Protein AF-A0A7R9AF96-F1 (afdb_monomer_lite)

Sequence (429 aa):
MGIATEKATEQTKDNELERLRQEFYHMLAKEKERAEQRERQEETIKNLEKQLQEEKRKGQETTSVEHENALLKGELQRAKENQQLERLREEISQMLIKDKEKEQQRAKQDERMKKLEKELQKEMKMDEMMTSVERNFCDYACIYSFLQRHDRHCRSEQYRVHRLAYISKEGPREVDFTDIEQRSSGAQKGFVSGVLSTFETKQSEGETKNALGTEQIKQETLYGKEDEVAQYEGKKKLKLRYTSKAIMENWERNQGKRPPIPKKRKGQLHPDMISGSDSCEYHGETSNFLTLRAVHTSDDLDAKVNLLTLALQDQVLRWFPTQRIRISLRDKPWMSAKVKQLIRLRQHAFHSKHYPEHRRLTILVKQKISYAKRTFYQTKISLLRTYDPKKWHNRVESNCGIPRTASTFSHITEIAGQDTKEAAKLINS

pLDDT: mean 73.81, std 21.18, range [32.97, 98.38]

Organism: NCBI:txid69355

Structure (mmCIF, N/CA/C/O backbone):
data_AF-A0A7R9AF96-F1
#
_entry.id   AF-A0A7R9AF96-F1
#
loop_
_atom_site.group_PDB
_atom_site.id
_atom_site.type_symbol
_atom_site.label_atom_id
_atom_site.label_alt_id
_atom_site.label_comp_id
_atom_site.label_asym_id
_atom_site.label_entity_id
_atom_site.label_seq_id
_atom_site.pdbx_PDB_ins_code
_atom_site.Cartn_x
_atom_site.Cartn_y
_atom_site.Cartn_z
_atom_site.occupancy
_atom_site.B_iso_or_equiv
_atom_site.auth_seq_id
_atom_site.auth_comp_id
_atom_site.auth_asym_id
_atom_site.auth_atom_id
_atom_site.pdbx_PDB_model_num
ATOM 1 N N . MET A 1 1 ? 31.048 32.365 3.597 1.00 55.66 1 MET A N 1
ATOM 2 C CA . MET A 1 1 ? 29.771 32.908 4.114 1.00 55.66 1 MET A CA 1
ATOM 3 C C . MET A 1 1 ? 28.716 31.833 4.429 1.00 55.66 1 MET A C 1
ATOM 5 O O . MET A 1 1 ? 27.930 32.088 5.324 1.00 55.66 1 MET A O 1
ATOM 9 N N . GLY A 1 2 ? 28.720 30.632 3.822 1.00 59.12 2 GLY A N 1
ATOM 10 C CA . GLY A 1 2 ? 27.698 29.588 4.092 1.00 59.12 2 GLY A CA 1
ATOM 11 C C . GLY A 1 2 ? 27.726 28.901 5.474 1.00 59.12 2 GLY A C 1
ATOM 12 O O . GLY A 1 2 ? 26.685 28.539 6.002 1.00 59.12 2 GLY A O 1
ATOM 13 N N . ILE A 1 3 ? 28.884 28.800 6.135 1.00 68.81 3 ILE A N 1
ATOM 14 C CA . ILE A 1 3 ? 28.988 28.126 7.452 1.00 68.81 3 ILE A CA 1
ATOM 15 C C . ILE A 1 3 ? 28.307 28.936 8.576 1.00 68.81 3 ILE A C 1
ATOM 17 O O . ILE A 1 3 ? 27.861 28.385 9.580 1.00 68.81 3 ILE A O 1
ATOM 21 N N . ALA A 1 4 ? 28.211 30.261 8.422 1.00 68.75 4 ALA A N 1
ATOM 22 C CA . ALA A 1 4 ? 27.561 31.118 9.414 1.00 68.75 4 ALA A CA 1
ATOM 23 C C . ALA A 1 4 ? 26.027 31.000 9.366 1.00 68.75 4 ALA A C 1
ATOM 25 O O . ALA A 1 4 ? 25.372 31.144 10.395 1.00 68.75 4 ALA A O 1
ATOM 26 N N . THR A 1 5 ? 25.457 30.707 8.193 1.00 74.31 5 THR A N 1
ATOM 27 C CA . THR A 1 5 ? 24.006 30.567 8.023 1.00 74.31 5 THR A CA 1
ATOM 28 C C . THR A 1 5 ? 23.487 29.234 8.560 1.00 74.31 5 THR A C 1
ATOM 30 O O . THR A 1 5 ? 22.433 29.218 9.185 1.00 74.31 5 THR A O 1
ATOM 33 N N . GLU A 1 6 ? 24.243 28.140 8.423 1.00 76.00 6 GLU A N 1
ATOM 34 C CA . GLU A 1 6 ? 23.853 26.824 8.963 1.00 76.00 6 GLU A CA 1
ATOM 35 C C . GLU A 1 6 ? 23.754 26.834 10.495 1.00 76.00 6 GLU A C 1
ATOM 37 O O . GLU A 1 6 ? 22.736 26.429 11.059 1.00 76.00 6 GLU A O 1
ATOM 42 N N . LYS A 1 7 ? 24.746 27.415 11.181 1.00 81.25 7 LYS A N 1
ATOM 43 C CA . LYS A 1 7 ? 24.730 27.519 12.651 1.00 81.25 7 LYS A CA 1
ATOM 44 C C . LYS A 1 7 ? 23.561 28.349 13.183 1.00 81.25 7 LYS A C 1
ATOM 46 O O . LYS A 1 7 ? 22.995 28.018 14.221 1.00 81.25 7 LYS A O 1
ATOM 51 N N . ALA A 1 8 ? 23.174 29.405 12.464 1.00 77.25 8 ALA A N 1
ATOM 52 C CA . ALA A 1 8 ? 22.009 30.205 12.829 1.00 77.25 8 ALA A CA 1
ATOM 53 C C . ALA A 1 8 ? 20.709 29.388 12.723 1.00 77.25 8 ALA A C 1
ATOM 55 O O . ALA A 1 8 ? 19.851 29.482 13.599 1.00 77.25 8 ALA A O 1
ATOM 56 N N . THR A 1 9 ? 20.578 28.542 11.694 1.00 85.50 9 THR A N 1
ATOM 57 C CA . THR A 1 9 ? 19.387 27.693 11.527 1.00 85.50 9 THR A CA 1
ATOM 58 C C . THR A 1 9 ? 19.285 26.590 12.579 1.00 85.50 9 THR A C 1
ATOM 60 O O . THR A 1 9 ? 18.193 26.328 13.083 1.00 85.50 9 THR A O 1
ATOM 63 N N . GLU A 1 10 ? 20.401 25.983 12.981 1.00 87.44 10 GLU A N 1
ATOM 64 C CA . GLU A 1 10 ? 20.408 24.935 14.008 1.00 87.44 10 GLU A CA 1
ATOM 65 C C . GLU A 1 10 ? 19.969 25.489 15.373 1.00 87.44 10 GLU A C 1
ATOM 67 O O . GLU A 1 10 ? 19.066 24.948 16.011 1.00 87.44 10 GLU A O 1
ATOM 72 N N . GLN A 1 11 ? 20.477 26.667 15.749 1.00 90.25 11 GLN A N 1
ATOM 73 C CA . GLN A 1 11 ? 20.099 27.315 17.004 1.00 90.25 11 GLN A CA 1
ATOM 74 C C . GLN A 1 11 ? 18.618 27.725 17.049 1.00 90.25 11 GLN A C 1
ATOM 76 O O . GLN A 1 11 ? 17.982 27.653 18.102 1.00 90.25 11 GLN A O 1
ATOM 81 N N . THR A 1 12 ? 18.030 28.118 15.913 1.00 91.38 12 THR A N 1
ATOM 82 C CA . THR A 1 12 ? 16.583 28.386 15.858 1.00 91.38 12 THR A CA 1
ATOM 83 C C . THR A 1 12 ? 15.739 27.130 16.078 1.00 91.38 12 THR A C 1
ATOM 85 O O . THR A 1 12 ? 14.723 27.206 16.769 1.00 91.38 12 THR A O 1
ATOM 88 N N . LYS A 1 13 ? 16.179 25.970 15.570 1.00 90.38 13 LYS A N 1
ATOM 89 C CA . LYS A 1 13 ? 15.472 24.691 15.744 1.00 90.38 13 LYS A CA 1
ATOM 90 C C . LYS A 1 13 ? 15.520 24.206 17.187 1.00 90.38 13 LYS A C 1
ATOM 92 O O . LYS A 1 13 ? 14.508 23.733 17.699 1.00 90.38 13 LYS A O 1
ATOM 97 N N . ASP A 1 14 ? 16.661 24.363 17.850 1.00 92.31 14 ASP A N 1
ATOM 98 C CA . ASP A 1 14 ? 16.808 23.990 19.258 1.00 92.31 14 ASP A CA 1
ATOM 99 C C . ASP A 1 14 ? 15.921 24.849 20.168 1.00 92.31 14 ASP A C 1
ATOM 101 O O . ASP A 1 14 ? 15.234 24.320 21.046 1.00 92.31 14 ASP A O 1
ATOM 105 N N . ASN A 1 15 ? 15.844 26.158 19.906 1.00 94.56 15 ASN A N 1
ATOM 106 C CA . ASN A 1 15 ? 14.948 27.059 20.634 1.00 94.56 15 ASN A CA 1
ATOM 107 C C . ASN A 1 15 ? 13.467 26.699 20.425 1.00 94.56 15 ASN A C 1
ATOM 109 O O . ASN A 1 15 ? 12.678 26.723 21.372 1.00 94.56 15 ASN A O 1
ATOM 113 N N . GLU A 1 16 ? 13.075 26.348 19.198 1.00 94.00 16 GLU A N 1
ATOM 114 C CA . GLU A 1 16 ? 11.705 25.925 18.895 1.00 94.00 16 GLU A CA 1
ATOM 115 C C . GLU A 1 16 ? 11.357 24.592 19.572 1.00 94.00 16 GLU A C 1
ATOM 117 O O . GLU A 1 16 ? 10.276 24.445 20.151 1.00 94.00 16 GLU A O 1
ATOM 122 N N . LEU A 1 17 ? 12.290 23.637 19.570 1.00 92.19 17 LEU A N 1
ATOM 123 C CA . LEU A 1 17 ? 12.122 22.357 20.247 1.00 92.19 17 LEU A CA 1
ATOM 124 C C . LEU A 1 17 ? 11.941 22.536 21.759 1.00 92.19 17 LEU A C 1
ATOM 126 O O . LEU A 1 17 ? 11.091 21.870 22.354 1.00 92.19 17 LEU A O 1
ATOM 130 N N . GLU A 1 18 ? 12.710 23.429 22.380 1.00 96.31 18 GLU A N 1
ATOM 131 C CA . GLU A 1 18 ? 12.588 23.710 23.810 1.00 96.31 18 GLU A CA 1
ATOM 132 C C . GLU A 1 18 ? 11.259 24.403 24.141 1.00 96.31 18 GLU A C 1
ATOM 134 O O . GLU A 1 18 ? 10.588 24.017 25.102 1.00 96.31 18 GLU A O 1
ATOM 139 N N . ARG A 1 19 ? 10.791 25.329 23.292 1.00 96.31 19 ARG A N 1
ATOM 140 C CA . ARG A 1 19 ? 9.455 25.931 23.436 1.00 96.31 19 ARG A CA 1
ATOM 141 C C . ARG A 1 19 ? 8.351 24.870 23.416 1.00 96.31 19 ARG A C 1
ATOM 143 O O . ARG A 1 19 ? 7.490 24.857 24.294 1.00 96.31 19 ARG A O 1
ATOM 150 N N . LEU A 1 20 ? 8.405 23.934 22.465 1.00 92.25 20 LEU A N 1
ATOM 151 C CA . LEU A 1 20 ? 7.435 22.836 22.364 1.00 92.25 20 LEU A CA 1
ATOM 152 C C . LEU A 1 20 ? 7.470 21.905 23.585 1.00 92.25 20 LEU A C 1
ATOM 154 O O . LEU A 1 20 ? 6.427 21.406 24.012 1.00 92.25 20 LEU A O 1
ATOM 158 N N . ARG A 1 21 ? 8.649 21.675 24.176 1.00 91.81 21 ARG A N 1
ATOM 159 C CA . ARG A 1 21 ? 8.776 20.903 25.424 1.00 91.81 21 ARG A CA 1
ATOM 160 C C . ARG A 1 21 ? 8.098 21.614 26.590 1.00 91.81 21 ARG A C 1
ATOM 162 O O . ARG A 1 21 ? 7.358 20.971 27.332 1.00 91.81 21 ARG A O 1
ATOM 169 N N . GLN A 1 22 ? 8.307 22.920 26.734 1.00 96.25 22 GLN A N 1
ATOM 170 C CA . GLN A 1 22 ? 7.665 23.718 27.782 1.00 96.25 22 GLN A CA 1
ATOM 171 C C . GLN A 1 22 ? 6.137 23.730 27.632 1.00 96.25 22 GLN A C 1
ATOM 173 O O . GLN A 1 22 ? 5.421 23.492 28.607 1.00 96.25 22 GLN A O 1
ATOM 178 N N . GLU A 1 23 ? 5.630 23.910 26.409 1.00 92.94 23 GLU A N 1
ATOM 179 C CA . GLU A 1 23 ? 4.195 23.821 26.106 1.00 92.94 23 GLU A CA 1
ATOM 180 C C . GLU A 1 23 ? 3.619 22.441 26.472 1.00 92.94 23 GLU A C 1
ATOM 182 O O . GLU A 1 23 ? 2.542 22.349 27.071 1.00 92.94 23 GLU A O 1
ATOM 187 N N . PHE A 1 24 ? 4.352 21.363 26.177 1.00 90.38 24 PHE A N 1
ATOM 188 C CA . PHE A 1 24 ? 3.956 20.000 26.529 1.00 90.38 24 PHE A CA 1
ATOM 189 C C . PHE A 1 24 ? 3.895 19.776 28.048 1.00 90.38 24 PHE A C 1
ATOM 191 O O . PHE A 1 24 ? 2.914 19.222 28.545 1.00 90.38 24 PHE A O 1
ATOM 198 N N . TYR A 1 25 ? 4.889 20.243 28.809 1.00 92.50 25 TYR A N 1
ATOM 199 C CA . TYR A 1 25 ? 4.867 20.130 30.273 1.00 92.50 25 TYR A CA 1
ATOM 200 C C . TYR A 1 25 ? 3.721 20.922 30.903 1.00 92.50 25 TYR A C 1
ATOM 202 O O . TYR A 1 25 ? 3.051 20.423 31.807 1.00 92.50 25 TYR A O 1
ATOM 210 N N . HIS A 1 26 ? 3.447 22.124 30.399 1.00 92.62 26 HIS A N 1
ATOM 211 C CA . HIS A 1 26 ? 2.320 22.927 30.862 1.00 92.62 26 HIS A CA 1
ATOM 212 C C . HIS A 1 26 ? 0.966 22.259 30.554 1.00 92.62 26 HIS A C 1
ATOM 214 O O . HIS A 1 26 ? 0.058 22.281 31.387 1.00 92.62 26 HIS A O 1
ATOM 220 N N . MET A 1 27 ? 0.830 21.602 29.396 1.00 90.81 27 MET A N 1
ATOM 221 C CA . MET A 1 27 ? -0.351 20.790 29.073 1.00 90.81 27 MET A CA 1
ATOM 222 C C . MET A 1 27 ? -0.528 19.624 30.059 1.00 90.81 27 MET A C 1
ATOM 224 O O . MET A 1 27 ? -1.627 19.426 30.573 1.00 90.81 27 MET A O 1
ATOM 228 N N . LEU A 1 28 ? 0.546 18.883 30.359 1.00 88.62 28 LEU A N 1
ATOM 229 C CA . LEU A 1 28 ? 0.505 17.773 31.318 1.00 88.62 28 LEU A CA 1
ATOM 230 C C . LEU A 1 28 ? 0.141 18.235 32.734 1.00 88.62 28 LEU A C 1
ATOM 232 O O . LEU A 1 28 ? -0.626 17.558 33.416 1.00 88.62 28 LEU A O 1
ATOM 236 N N . ALA A 1 29 ? 0.654 19.389 33.166 1.00 91.44 29 ALA A N 1
ATOM 237 C CA . ALA A 1 29 ? 0.311 19.969 34.461 1.00 91.44 29 ALA A CA 1
ATOM 238 C C . ALA A 1 29 ? -1.192 20.285 34.561 1.00 91.44 29 ALA A C 1
ATOM 240 O O . ALA A 1 29 ? -1.830 19.910 35.543 1.00 91.44 29 ALA A O 1
ATOM 241 N N . LYS A 1 30 ? -1.780 20.877 33.511 1.00 89.88 30 LYS A N 1
ATOM 242 C CA . LYS A 1 30 ? -3.227 21.142 33.445 1.00 89.88 30 LYS A CA 1
ATOM 243 C C . LYS A 1 30 ? -4.072 19.869 33.446 1.00 89.88 30 LYS A C 1
ATOM 245 O O . LYS A 1 30 ? -5.120 19.836 34.081 1.00 89.88 30 LYS A O 1
ATOM 250 N N . GLU A 1 31 ? -3.644 18.820 32.746 1.00 85.19 31 GLU A N 1
ATOM 251 C CA . GLU A 1 31 ? -4.353 17.532 32.766 1.00 85.19 31 GLU A CA 1
ATOM 252 C C . GLU A 1 31 ? -4.313 16.872 34.146 1.00 85.19 31 GLU A C 1
ATOM 254 O O . GLU A 1 31 ? -5.320 16.322 34.598 1.00 85.19 31 GLU A O 1
ATOM 259 N N . LYS A 1 32 ? -3.183 16.983 34.853 1.00 92.38 32 LYS A N 1
ATOM 260 C CA . LYS A 1 32 ? -3.073 16.518 36.236 1.00 92.38 32 LYS A CA 1
ATOM 261 C C . LYS A 1 32 ? -4.027 17.278 37.162 1.00 92.38 32 LYS A C 1
ATOM 263 O O . LYS A 1 32 ? -4.765 16.646 37.908 1.00 92.38 32 LYS A O 1
ATOM 268 N N . GLU A 1 33 ? -4.074 18.605 37.063 1.00 93.38 33 GLU A N 1
ATOM 269 C CA . GLU A 1 33 ? -4.991 19.443 37.851 1.00 93.38 33 GLU A CA 1
ATOM 270 C C . GLU A 1 33 ? -6.466 19.082 37.593 1.00 93.38 33 GLU A C 1
ATOM 272 O O . GLU A 1 33 ? -7.246 18.917 38.529 1.00 93.38 33 GLU A O 1
ATOM 277 N N . ARG A 1 34 ? -6.844 18.850 36.327 1.00 84.94 34 ARG A N 1
ATOM 278 C CA . ARG A 1 34 ? -8.189 18.367 35.963 1.00 84.94 34 ARG A CA 1
ATOM 279 C C . ARG A 1 34 ? -8.492 16.981 36.525 1.00 84.94 34 ARG A C 1
ATOM 281 O O . ARG A 1 34 ? -9.630 16.704 36.898 1.00 84.94 34 ARG A O 1
ATOM 288 N N . ALA A 1 35 ? -7.512 16.078 36.551 1.00 83.81 35 ALA A N 1
ATOM 289 C CA . ALA A 1 35 ? -7.675 14.754 37.150 1.00 83.81 35 ALA A CA 1
ATOM 290 C C . ALA A 1 35 ? -7.918 14.849 38.665 1.00 83.81 35 ALA A C 1
ATOM 292 O O . ALA A 1 35 ? -8.873 14.256 39.160 1.00 83.81 35 ALA A O 1
ATOM 293 N N . GLU A 1 36 ? -7.135 15.666 39.371 1.00 93.31 36 GLU A N 1
ATOM 294 C CA . GLU A 1 36 ? -7.320 15.920 40.806 1.00 93.31 36 GLU A CA 1
ATOM 295 C C . GLU A 1 36 ? -8.681 16.580 41.096 1.00 93.31 36 GLU A C 1
ATOM 297 O O . GLU A 1 36 ? -9.357 16.232 42.064 1.00 93.31 36 GLU A O 1
ATOM 302 N N . GLN A 1 37 ? -9.140 17.499 40.238 1.00 89.00 37 GLN A N 1
ATOM 303 C CA . GLN A 1 37 ? -10.463 18.112 40.370 1.00 89.00 37 GLN A CA 1
ATOM 304 C C . GLN A 1 37 ? -11.601 17.092 40.193 1.00 89.00 37 GLN A C 1
ATOM 306 O O . GLN A 1 37 ? -12.574 17.138 40.948 1.00 89.00 37 GLN A O 1
ATOM 311 N N . ARG A 1 38 ? -11.471 16.152 39.244 1.00 81.94 38 ARG A N 1
ATOM 312 C CA . ARG A 1 38 ? -12.429 15.048 39.052 1.00 81.94 38 ARG A CA 1
ATOM 313 C C . ARG A 1 38 ? -12.500 14.149 40.284 1.00 81.94 38 ARG A C 1
ATOM 315 O O . ARG A 1 38 ? -13.595 13.840 40.740 1.00 81.94 38 ARG A O 1
ATOM 322 N N . GLU A 1 39 ? -11.355 13.797 40.861 1.00 92.44 39 GLU A N 1
ATOM 323 C CA . GLU A 1 39 ? -11.294 12.973 42.073 1.00 92.44 39 GLU A CA 1
ATOM 324 C C . GLU A 1 39 ? -12.005 13.651 43.258 1.00 92.44 39 GLU A C 1
ATOM 326 O O . GLU A 1 39 ? -12.856 13.037 43.903 1.00 92.44 39 GLU A O 1
ATOM 331 N N . ARG A 1 40 ? -11.768 14.956 43.471 1.00 92.06 40 ARG A N 1
ATOM 332 C CA . ARG A 1 40 ? -12.471 15.747 44.503 1.00 92.06 40 ARG A CA 1
ATOM 333 C C . ARG A 1 40 ? -13.983 15.812 44.271 1.00 92.06 40 ARG A C 1
ATOM 335 O O . ARG A 1 40 ? -14.763 15.757 45.224 1.00 92.06 40 ARG A O 1
ATOM 342 N N . GLN A 1 41 ? -14.420 15.938 43.018 1.00 82.81 41 GLN A N 1
ATOM 343 C CA . GLN A 1 41 ? -15.845 15.923 42.675 1.00 82.81 41 GLN A CA 1
ATOM 344 C C . GLN A 1 41 ? -16.479 14.557 42.956 1.00 82.81 41 GLN A C 1
ATOM 346 O O . GLN A 1 41 ? -17.557 14.498 43.546 1.00 82.81 41 GLN A O 1
ATOM 351 N N . GLU A 1 42 ? -15.813 13.461 42.590 1.00 87.75 42 GLU A N 1
ATOM 352 C CA . GLU A 1 42 ? -16.295 12.105 42.872 1.00 87.75 42 GLU A CA 1
ATOM 353 C C . GLU A 1 42 ? -16.389 11.822 44.372 1.00 87.75 42 GLU A C 1
ATOM 355 O O . GLU A 1 42 ? -17.357 11.211 44.826 1.00 87.75 42 GLU A O 1
ATOM 360 N N . GLU A 1 43 ? -15.417 12.290 45.154 1.00 94.56 43 GLU A N 1
ATOM 361 C CA . GLU A 1 43 ? -15.450 12.193 46.612 1.00 94.56 43 GLU A CA 1
ATOM 362 C C . GLU A 1 43 ? -16.613 12.999 47.209 1.00 94.56 43 GLU A C 1
ATOM 364 O O . GLU A 1 43 ? -17.344 12.494 48.061 1.00 94.56 43 GLU A O 1
ATOM 369 N N . THR A 1 44 ? -16.859 14.210 46.697 1.00 89.62 44 THR A N 1
ATOM 370 C CA . THR A 1 44 ? -18.011 15.032 47.103 1.00 89.62 44 THR A CA 1
ATOM 371 C C . THR A 1 44 ? -19.334 14.315 46.819 1.00 89.62 44 THR A C 1
ATOM 373 O O . THR A 1 44 ? -20.201 14.255 47.690 1.00 89.62 44 THR A O 1
ATOM 376 N N . ILE A 1 45 ? -19.475 13.702 45.637 1.00 86.12 45 ILE A N 1
ATOM 377 C CA . ILE A 1 45 ? -20.663 12.913 45.270 1.00 86.12 45 ILE A CA 1
ATOM 378 C C . ILE A 1 45 ? -20.838 11.727 46.225 1.00 86.12 45 ILE A C 1
ATOM 380 O O . ILE A 1 45 ? -21.931 11.531 46.754 1.00 86.12 45 ILE A O 1
ATOM 384 N N . LYS A 1 46 ? -19.771 10.965 46.496 1.00 93.12 46 LYS A N 1
ATOM 385 C CA . LYS A 1 46 ? -19.812 9.828 47.435 1.00 93.12 46 LYS A CA 1
ATOM 386 C C . LYS A 1 46 ? -20.227 10.263 48.843 1.00 93.12 46 LYS A C 1
ATOM 388 O O . LYS A 1 46 ? -21.025 9.576 49.481 1.00 93.12 46 LYS A O 1
ATOM 393 N N . ASN A 1 47 ? -19.721 11.401 49.318 1.00 93.94 47 ASN A N 1
ATOM 394 C CA . ASN A 1 47 ? -20.065 11.946 50.631 1.00 93.94 47 ASN A CA 1
ATOM 395 C C . ASN A 1 47 ? -21.543 12.356 50.710 1.00 93.94 47 ASN A C 1
ATOM 397 O O . ASN A 1 47 ? -22.216 11.994 51.675 1.00 93.94 47 ASN A O 1
ATOM 401 N N . LEU A 1 48 ? -22.072 13.025 49.680 1.00 87.50 48 LEU A N 1
ATOM 402 C CA . LEU A 1 48 ? -23.495 13.374 49.590 1.00 87.50 48 LEU A CA 1
ATOM 403 C C . LEU A 1 48 ? -24.391 12.127 49.532 1.00 87.50 48 LEU A C 1
ATOM 405 O O . LEU A 1 48 ? -25.421 12.067 50.200 1.00 87.50 48 LEU A O 1
ATOM 409 N N . GLU A 1 49 ? -23.996 11.097 48.776 1.00 88.38 49 GLU A N 1
ATOM 410 C CA . GLU A 1 49 ? -24.736 9.830 48.716 1.00 88.38 49 GLU A CA 1
ATOM 411 C C . GLU A 1 49 ? -24.778 9.128 50.079 1.00 88.38 49 GLU A C 1
ATOM 413 O O . GLU A 1 49 ? -25.821 8.593 50.466 1.00 88.38 49 GLU A O 1
ATOM 418 N N . LYS A 1 50 ? -23.675 9.173 50.835 1.00 94.50 50 LYS A N 1
ATOM 419 C CA . LYS A 1 50 ? -23.608 8.642 52.199 1.00 94.50 50 LYS A CA 1
ATOM 420 C C . LYS A 1 50 ? -24.500 9.429 53.164 1.00 94.50 50 LYS A C 1
ATOM 422 O O . LYS A 1 50 ? -25.272 8.806 53.890 1.00 94.50 50 LYS A O 1
ATOM 427 N N . GLN A 1 51 ? -24.457 10.764 53.136 1.00 88.00 51 GLN A N 1
ATOM 428 C CA . GLN A 1 51 ? -25.337 11.619 53.948 1.00 88.00 51 GLN A CA 1
ATOM 429 C C . GLN A 1 51 ? -26.814 11.333 53.657 1.00 88.00 51 GLN A C 1
ATOM 431 O O . GLN A 1 51 ? -27.593 11.100 54.576 1.00 88.00 51 GLN A O 1
ATOM 436 N N . LEU A 1 52 ? -27.190 11.237 52.378 1.00 83.94 52 LEU A N 1
ATOM 437 C CA . LEU A 1 52 ? -28.555 10.903 51.972 1.00 83.94 52 LEU A CA 1
ATOM 438 C C . LEU A 1 52 ? -28.992 9.514 52.476 1.00 83.94 52 LEU A C 1
ATOM 440 O O . LEU A 1 52 ? -30.160 9.312 52.807 1.00 83.94 52 LEU A O 1
ATOM 444 N N . GLN A 1 53 ? -28.086 8.531 52.520 1.00 89.81 53 GLN A N 1
ATOM 445 C CA . GLN A 1 53 ? -28.377 7.214 53.097 1.00 89.81 53 GLN A CA 1
ATOM 446 C C . GLN A 1 53 ? -28.532 7.258 54.622 1.00 89.81 53 GLN A C 1
ATOM 448 O O . GLN A 1 53 ? -29.387 6.553 55.157 1.00 89.81 53 GLN A O 1
ATOM 453 N N . GLU A 1 54 ? -27.723 8.057 55.316 1.00 90.19 54 GLU A N 1
ATOM 454 C CA . GLU A 1 54 ? -27.831 8.259 56.763 1.00 90.19 54 GLU A CA 1
ATOM 455 C C . GLU A 1 54 ? -29.142 8.962 57.131 1.00 90.19 54 GLU A C 1
ATOM 457 O O . GLU A 1 54 ? -29.848 8.475 58.010 1.00 90.19 54 GLU A O 1
ATOM 462 N N . GLU A 1 55 ? -29.538 10.014 56.411 1.00 84.44 55 GLU A N 1
ATOM 463 C CA . GLU A 1 55 ? -30.820 10.700 56.632 1.00 84.44 55 GLU A CA 1
ATOM 464 C C . GLU A 1 55 ? -32.022 9.786 56.354 1.00 84.44 55 GLU A C 1
ATOM 466 O O . GLU A 1 55 ? -32.961 9.726 57.146 1.00 84.44 55 GLU A O 1
ATOM 471 N N . LYS A 1 56 ? -31.958 8.948 55.308 1.00 83.31 56 LYS A N 1
ATOM 472 C CA . LYS A 1 56 ? -32.971 7.900 55.073 1.00 83.31 56 LYS A CA 1
ATOM 473 C C . LYS A 1 56 ? -33.072 6.882 56.212 1.00 83.31 56 LYS A C 1
ATOM 475 O O . LYS A 1 56 ? -34.137 6.301 56.400 1.00 83.31 56 LYS A O 1
ATOM 480 N N . ARG A 1 57 ? -31.974 6.619 56.930 1.00 86.12 57 ARG A N 1
ATOM 481 C CA . ARG A 1 57 ? -31.950 5.707 58.085 1.00 86.12 57 ARG A CA 1
ATOM 482 C C . ARG A 1 57 ? -32.451 6.370 59.368 1.00 86.12 57 ARG A C 1
ATOM 484 O O . ARG A 1 57 ? -32.984 5.659 60.212 1.00 86.12 57 ARG A O 1
ATOM 491 N N . LYS A 1 58 ? -32.265 7.685 59.525 1.00 82.44 58 LYS A N 1
ATOM 492 C CA . LYS A 1 58 ? -32.565 8.422 60.765 1.00 82.44 58 LYS A CA 1
ATOM 493 C C . LYS A 1 58 ? -34.044 8.690 61.018 1.00 82.44 58 LYS A C 1
ATOM 495 O O . LYS A 1 58 ? -34.384 8.934 62.169 1.00 82.44 58 LYS A O 1
ATOM 500 N N . GLY A 1 59 ? -34.920 8.572 60.027 1.00 59.06 59 GLY A N 1
ATOM 501 C CA . GLY A 1 59 ? -36.333 8.388 60.338 1.00 59.06 59 GLY A CA 1
ATOM 502 C C . GLY A 1 59 ? -37.324 9.057 59.407 1.00 59.06 59 GLY A C 1
ATOM 503 O O . GLY A 1 59 ? -37.107 10.120 58.831 1.00 59.06 59 GLY A O 1
ATOM 504 N N . GLN A 1 60 ? -38.453 8.369 59.330 1.00 54.22 60 GLN A N 1
ATOM 505 C CA . GLN A 1 60 ? -39.762 8.900 59.006 1.00 54.22 60 GLN A CA 1
ATOM 506 C C . GLN A 1 60 ? -40.208 9.829 60.161 1.00 54.22 60 GLN A C 1
ATOM 508 O O . GLN A 1 60 ? -39.845 9.574 61.305 1.00 54.22 60 GLN A O 1
ATOM 513 N N . GLU A 1 61 ? -41.016 10.853 59.850 1.00 52.78 61 GLU A N 1
ATOM 514 C CA . GLU A 1 61 ? -41.915 11.601 60.769 1.00 52.78 61 GLU A CA 1
ATOM 515 C C . GLU A 1 61 ? -41.604 13.063 61.168 1.00 52.78 61 GLU A C 1
ATOM 517 O O . GLU A 1 61 ? -42.257 13.585 62.068 1.00 52.78 61 GLU A O 1
ATOM 522 N N . THR A 1 62 ? -40.757 13.824 60.456 1.00 58.62 62 THR A N 1
ATOM 523 C CA . THR A 1 62 ? -40.835 15.306 60.551 1.00 58.62 62 THR A CA 1
ATOM 524 C C . THR A 1 62 ? -40.774 15.996 59.183 1.00 58.62 62 THR A C 1
ATOM 526 O O . THR A 1 62 ? -39.888 15.738 58.374 1.00 58.62 62 THR A O 1
ATOM 529 N N . THR A 1 63 ? -41.714 16.911 58.917 1.00 69.56 63 THR A N 1
ATOM 530 C CA . THR A 1 63 ? -41.840 17.664 57.648 1.00 69.56 63 THR A CA 1
ATOM 531 C C . THR A 1 63 ? -40.621 18.541 57.330 1.00 69.56 63 THR A C 1
ATOM 533 O O . THR A 1 63 ? -40.370 18.857 56.170 1.00 69.56 63 THR A O 1
ATOM 536 N N . SER A 1 64 ? -39.812 18.891 58.338 1.00 72.62 64 SER A N 1
ATOM 537 C CA . SER A 1 64 ? -38.547 19.621 58.154 1.00 72.62 64 SER A CA 1
ATOM 538 C C . SER A 1 64 ? -37.496 18.794 57.399 1.00 72.62 64 SER A C 1
ATOM 540 O O . SER A 1 64 ? -36.764 19.333 56.571 1.00 72.62 64 SER A O 1
ATOM 542 N N . VAL A 1 65 ? -37.457 17.477 57.626 1.00 72.19 65 VAL A N 1
ATOM 543 C CA . VAL A 1 65 ? -36.485 16.556 57.008 1.00 72.19 65 VAL A CA 1
ATOM 544 C C . VAL A 1 65 ? -36.810 16.307 55.528 1.00 72.19 65 VAL A C 1
ATOM 546 O O . VAL A 1 65 ? -35.927 15.995 54.728 1.00 72.19 65 VAL A O 1
ATOM 549 N N . GLU A 1 66 ? -38.066 16.488 55.113 1.00 76.44 66 GLU A N 1
ATOM 550 C CA . GLU A 1 66 ? -38.470 16.352 53.708 1.00 76.44 66 GLU A CA 1
ATOM 551 C C . GLU A 1 66 ? -37.919 17.483 52.828 1.00 76.44 66 GLU A C 1
ATOM 553 O O . GLU A 1 66 ? -37.497 17.226 51.696 1.00 76.44 66 GLU A O 1
ATOM 558 N N . HIS A 1 67 ? -37.866 18.715 53.349 1.00 83.06 67 HIS A N 1
ATOM 559 C CA . HIS A 1 67 ? -37.344 19.866 52.609 1.00 83.06 67 HIS A CA 1
ATOM 560 C C . HIS A 1 67 ? -35.828 19.768 52.387 1.00 83.06 67 HIS A C 1
ATOM 562 O O . HIS A 1 67 ? -35.359 19.932 51.259 1.00 83.06 67 HIS A O 1
ATOM 568 N N . GLU A 1 68 ? -35.063 19.415 53.424 1.00 82.06 68 GLU A N 1
ATOM 569 C CA . GLU A 1 68 ? -33.611 19.207 53.309 1.00 82.06 68 GLU A CA 1
ATOM 570 C C . GLU A 1 68 ? -33.274 18.035 52.376 1.00 82.06 68 GLU A C 1
ATOM 572 O O . GLU A 1 68 ? -32.396 18.147 51.518 1.00 82.06 68 GLU A O 1
ATOM 577 N N . ASN A 1 69 ? -34.039 16.939 52.439 1.00 78.19 69 ASN A N 1
ATOM 578 C CA . ASN A 1 69 ? -33.891 15.826 51.499 1.00 78.19 69 ASN A CA 1
ATOM 579 C C . ASN A 1 69 ? -34.181 16.229 50.045 1.00 78.19 69 ASN A C 1
ATOM 581 O O . ASN A 1 69 ? -33.553 15.699 49.123 1.00 78.19 69 ASN A O 1
ATOM 585 N N . ALA A 1 70 ? -35.136 17.131 49.809 1.00 85.88 70 ALA A N 1
ATOM 586 C CA . ALA A 1 70 ? -35.411 17.649 48.472 1.00 85.88 70 ALA A CA 1
ATOM 587 C C . ALA A 1 70 ? -34.253 18.518 47.955 1.00 85.88 70 ALA A C 1
ATOM 589 O O . ALA A 1 70 ? -33.863 18.374 46.792 1.00 85.88 70 ALA A O 1
ATOM 590 N N . LEU A 1 71 ? -33.660 19.351 48.819 1.00 90.81 71 LEU A N 1
ATOM 591 C CA . LEU A 1 71 ? -32.496 20.171 48.483 1.00 90.81 71 LEU A CA 1
ATOM 592 C C . LEU A 1 71 ? -31.283 19.296 48.121 1.00 90.81 71 LEU A C 1
ATOM 594 O O . LEU A 1 71 ? -30.728 19.442 47.032 1.00 90.81 71 LEU A O 1
ATOM 598 N N . LEU A 1 72 ? -30.953 18.311 48.966 1.00 84.50 72 LEU A N 1
ATOM 599 C CA . LEU A 1 72 ? -29.846 17.371 48.739 1.00 84.50 72 LEU A CA 1
ATOM 600 C C . LEU A 1 72 ? -30.034 16.539 47.464 1.00 84.50 72 LEU A C 1
ATOM 602 O O . LEU A 1 72 ? -29.079 16.307 46.720 1.00 84.50 72 LEU A O 1
ATOM 606 N N . LYS A 1 73 ? -31.267 16.109 47.158 1.00 87.38 73 LYS A N 1
ATOM 607 C CA . LYS A 1 73 ? -31.573 15.442 45.879 1.00 87.38 73 LYS A CA 1
ATOM 608 C C . LYS A 1 73 ? -31.316 16.361 44.686 1.00 87.38 73 LYS A C 1
ATOM 610 O O . LYS A 1 73 ? -30.779 15.898 43.681 1.00 87.38 73 LYS A O 1
ATOM 615 N N . GLY A 1 74 ? -31.683 17.638 44.794 1.00 92.81 74 GLY A N 1
ATOM 616 C CA . GLY A 1 74 ? -31.417 18.641 43.764 1.00 92.81 74 GLY A CA 1
ATOM 617 C C . GLY A 1 74 ? -29.920 18.862 43.535 1.00 92.81 74 GLY A C 1
ATOM 618 O O . GLY A 1 74 ? -29.470 18.880 42.390 1.00 92.81 74 GLY A O 1
ATOM 619 N N . GLU A 1 75 ? -29.133 18.971 44.605 1.00 91.25 75 GLU A N 1
ATOM 620 C CA . GLU A 1 75 ? -27.674 19.119 44.525 1.00 91.25 75 GLU A CA 1
ATOM 621 C C . GLU A 1 75 ? -26.995 17.881 43.932 1.00 91.25 75 GLU A C 1
ATOM 623 O O . GLU A 1 75 ? -26.173 18.006 43.021 1.00 91.25 75 GLU A O 1
ATOM 628 N N . LEU A 1 76 ? -27.394 16.682 44.368 1.00 88.25 76 LEU A N 1
ATOM 629 C CA . LEU A 1 76 ? -26.893 15.423 43.817 1.00 88.25 76 LEU A CA 1
ATOM 630 C C . LEU A 1 76 ? -27.210 15.293 42.321 1.00 88.25 76 LEU A C 1
ATOM 632 O O . LEU A 1 76 ? -26.362 14.842 41.549 1.00 88.25 76 LEU A O 1
ATOM 636 N N . GLN A 1 77 ? -28.410 15.698 41.899 1.00 92.62 77 GLN A N 1
ATOM 637 C CA . GLN A 1 77 ? -28.804 15.675 40.492 1.00 92.62 77 GLN A CA 1
ATOM 638 C C . GLN A 1 77 ? -27.947 16.633 39.652 1.00 92.62 77 GLN A C 1
ATOM 640 O O . GLN A 1 77 ? -27.392 16.214 38.636 1.00 92.62 77 GLN A O 1
ATOM 645 N N . ARG A 1 78 ? -27.744 17.877 40.110 1.00 92.50 78 ARG A N 1
ATOM 646 C CA . ARG A 1 78 ? -26.854 18.843 39.435 1.00 92.50 78 ARG A CA 1
ATOM 647 C C . ARG A 1 78 ? -25.413 18.334 39.351 1.00 92.50 78 ARG A C 1
ATOM 649 O O . ARG A 1 78 ? -24.755 18.512 38.329 1.00 92.50 78 ARG A O 1
ATOM 656 N N . ALA A 1 79 ? -24.913 17.679 40.401 1.00 86.00 79 ALA A N 1
ATOM 657 C CA . ALA A 1 79 ? -23.577 17.086 40.397 1.00 86.00 79 ALA A CA 1
ATOM 658 C C . ALA A 1 79 ? -23.449 15.961 39.352 1.00 86.00 79 ALA A C 1
ATOM 660 O O . ALA A 1 79 ? -22.457 15.910 38.624 1.00 86.00 79 ALA A O 1
ATOM 661 N N . LYS A 1 80 ? -24.472 15.104 39.222 1.00 88.50 80 LYS A N 1
ATOM 662 C CA . LYS A 1 80 ? -24.523 14.040 38.202 1.00 88.50 80 LYS A CA 1
ATOM 663 C C . LYS A 1 80 ? -24.589 14.602 36.781 1.00 88.50 80 LYS A C 1
ATOM 665 O O . LYS A 1 80 ? -23.867 14.121 35.909 1.00 88.50 80 LYS A O 1
ATOM 670 N N . GLU A 1 81 ? -25.384 15.645 36.556 1.00 94.62 81 GLU A N 1
ATOM 671 C CA . GLU A 1 81 ? -25.468 16.341 35.264 1.00 94.62 81 GLU A CA 1
ATOM 672 C C . GLU A 1 81 ? -24.131 16.982 34.873 1.00 94.62 81 GLU A C 1
ATOM 674 O O . GLU A 1 81 ? -23.669 16.810 33.745 1.00 94.62 81 GLU A O 1
ATOM 679 N N . ASN A 1 82 ? -23.450 17.640 35.815 1.00 89.50 82 ASN A N 1
ATOM 680 C CA . ASN A 1 82 ? -22.121 18.206 35.578 1.00 89.50 82 ASN A CA 1
ATOM 681 C C . ASN A 1 82 ? -21.079 17.125 35.254 1.00 89.50 82 ASN A C 1
ATOM 683 O O . ASN A 1 82 ? -20.293 17.294 34.322 1.00 89.50 82 ASN A O 1
ATOM 687 N N . GLN A 1 83 ? -21.098 15.989 35.961 1.00 88.81 83 GLN A N 1
ATOM 688 C CA . GLN A 1 83 ? -20.217 14.860 35.648 1.00 88.81 83 GLN A CA 1
ATOM 689 C C . GLN A 1 83 ? -20.484 14.314 34.235 1.00 88.81 83 GLN A C 1
ATOM 691 O O . GLN A 1 83 ? -19.547 13.989 33.504 1.00 88.81 83 GLN A O 1
ATOM 696 N N . GLN A 1 84 ? -21.752 14.225 33.827 1.00 93.75 84 GLN A N 1
ATOM 697 C CA . GLN A 1 84 ? -22.124 13.794 32.480 1.00 93.75 84 GLN A CA 1
ATOM 698 C C . GLN A 1 84 ? -21.665 14.793 31.407 1.00 93.75 84 GLN A C 1
ATOM 700 O O . GLN A 1 84 ? -21.156 14.373 30.367 1.00 93.75 84 GLN A O 1
ATOM 705 N N . LEU A 1 85 ? -21.791 16.100 31.659 1.00 93.81 85 LEU A N 1
ATOM 706 C CA . LEU A 1 85 ? -21.294 17.142 30.757 1.00 93.81 85 LEU A CA 1
ATOM 707 C C . LEU A 1 85 ? -19.774 17.073 30.574 1.00 93.81 85 LEU A C 1
ATOM 709 O O . LEU A 1 85 ? -19.303 17.198 29.444 1.00 93.81 85 LEU A O 1
ATOM 713 N N . GLU A 1 86 ? -19.004 16.833 31.638 1.00 88.56 86 GLU A N 1
ATOM 714 C CA . GLU A 1 86 ? -17.547 16.675 31.525 1.00 88.56 86 GLU A CA 1
ATOM 715 C C . GLU A 1 86 ? -17.155 15.422 30.729 1.00 88.56 86 GLU A C 1
ATOM 717 O O . GLU A 1 86 ? -16.298 15.503 29.848 1.00 88.56 86 GLU A O 1
ATOM 722 N N . ARG A 1 87 ? -17.856 14.292 30.910 1.00 91.4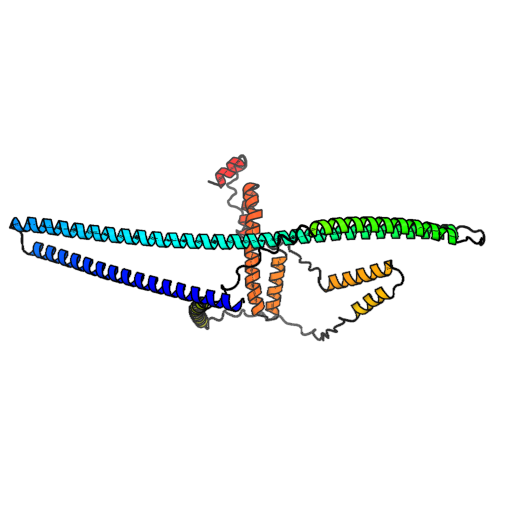4 87 ARG A N 1
ATOM 723 C CA . ARG A 1 87 ? -17.642 13.101 30.063 1.00 91.44 87 ARG A CA 1
ATOM 724 C C . ARG A 1 87 ? -17.882 13.397 28.581 1.00 91.44 87 ARG A C 1
ATOM 726 O O . ARG A 1 87 ? -17.065 13.026 27.743 1.00 91.44 87 ARG A O 1
ATOM 733 N N . LEU A 1 88 ? -18.960 14.113 28.254 1.00 95.62 88 LEU A N 1
ATOM 734 C CA . LEU A 1 88 ? -19.251 14.512 26.871 1.00 95.62 88 LEU A CA 1
ATOM 735 C C . LEU A 1 88 ? -18.185 15.465 26.306 1.00 95.62 88 LEU A C 1
ATOM 737 O O . LEU A 1 88 ? -17.797 15.336 25.144 1.00 95.62 88 LEU A O 1
ATOM 741 N N . ARG A 1 89 ? -17.674 16.403 27.113 1.00 93.19 89 ARG A N 1
ATOM 742 C CA . ARG A 1 89 ? -16.569 17.295 26.714 1.00 93.19 89 ARG A CA 1
ATOM 743 C C . ARG A 1 89 ? -15.297 16.510 26.398 1.00 93.19 89 ARG A C 1
ATOM 745 O O . ARG A 1 89 ? -14.641 16.796 25.394 1.00 93.19 89 ARG A O 1
ATOM 752 N N . GLU A 1 90 ? -14.966 15.507 27.208 1.00 90.81 90 GLU A N 1
ATOM 753 C CA . GLU A 1 90 ? -13.826 14.619 26.968 1.00 90.81 90 GLU A CA 1
ATOM 754 C C . GLU A 1 90 ? -13.999 13.788 25.692 1.00 90.81 90 GLU A C 1
ATOM 756 O O . GLU A 1 90 ? -13.069 13.705 24.887 1.00 90.81 90 GLU A O 1
ATOM 761 N N . GLU A 1 91 ? -15.186 13.228 25.457 1.00 95.44 91 GLU A N 1
ATOM 762 C CA . GLU A 1 91 ? -15.491 12.481 24.232 1.00 95.44 91 GLU A CA 1
ATOM 763 C C . GLU A 1 91 ? -15.343 13.355 22.978 1.00 95.44 91 GLU A C 1
ATOM 765 O O . GLU A 1 91 ? -14.683 12.951 22.016 1.00 95.44 91 GLU A O 1
ATOM 770 N N . ILE A 1 92 ? -15.880 14.581 23.001 1.00 95.31 92 ILE A N 1
ATOM 771 C CA . ILE A 1 92 ? -15.724 15.553 21.908 1.00 95.31 92 ILE A CA 1
ATOM 772 C C . ILE A 1 92 ? -14.243 15.879 21.682 1.00 95.31 92 ILE A C 1
ATOM 774 O O . ILE A 1 92 ? -13.774 15.859 20.542 1.00 95.31 92 ILE A O 1
ATOM 778 N N . SER A 1 93 ? -13.482 16.119 22.752 1.00 93.62 93 SER A N 1
ATOM 779 C CA . SER A 1 93 ? -12.040 16.383 22.671 1.00 93.62 93 SER A CA 1
ATOM 780 C C . SER A 1 93 ? -11.278 15.219 22.021 1.00 93.62 93 SER A C 1
ATOM 782 O O . SER A 1 93 ? -10.488 15.421 21.094 1.00 93.62 93 SER A O 1
ATOM 784 N N . GLN A 1 94 ? -11.570 13.976 22.420 1.00 92.75 94 GLN A N 1
ATOM 785 C CA . GLN A 1 94 ? -10.959 12.786 21.821 1.00 92.75 94 GLN A CA 1
ATOM 786 C C . GLN A 1 94 ? -11.325 12.611 20.341 1.00 92.75 94 GLN A C 1
ATOM 788 O O . GLN A 1 94 ? -10.478 12.188 19.547 1.00 92.75 94 GLN A O 1
ATOM 793 N N . MET A 1 95 ? -12.562 12.928 19.946 1.00 93.06 95 MET A N 1
ATOM 794 C CA . MET A 1 95 ? -12.970 12.904 18.538 1.00 93.06 95 MET A CA 1
ATOM 795 C C . MET A 1 95 ? -12.194 13.932 17.707 1.00 93.06 95 MET A C 1
ATOM 797 O O . MET A 1 95 ? -11.660 13.571 16.658 1.00 93.06 95 MET A O 1
ATOM 801 N N . LEU A 1 96 ? -12.040 15.165 18.201 1.00 94.25 96 LEU A N 1
ATOM 802 C CA . LEU A 1 96 ? -11.269 16.212 17.520 1.00 94.25 96 LEU A CA 1
ATOM 803 C C . LEU A 1 96 ? -9.791 15.831 17.349 1.00 94.25 96 LEU A C 1
ATOM 805 O O . LEU A 1 96 ? -9.215 16.057 16.283 1.00 94.25 96 LEU A O 1
ATOM 809 N N . ILE A 1 97 ? -9.180 15.200 18.359 1.00 91.62 97 ILE A N 1
ATOM 810 C CA . ILE A 1 97 ? -7.807 14.676 18.256 1.00 91.62 97 ILE A CA 1
ATOM 811 C C . ILE A 1 97 ? -7.720 13.625 17.142 1.00 91.62 97 ILE A C 1
ATOM 813 O O . ILE A 1 97 ? -6.847 13.719 16.277 1.00 91.62 97 ILE A O 1
ATOM 817 N N . LYS A 1 98 ? -8.647 12.659 17.112 1.00 92.50 98 LYS A N 1
ATOM 818 C CA . LYS A 1 98 ? -8.685 11.618 16.070 1.00 92.50 98 LYS A CA 1
ATOM 819 C C . LYS A 1 98 ? -8.884 12.203 14.673 1.00 92.50 98 LYS A C 1
ATOM 821 O O . LYS A 1 98 ? -8.290 11.705 13.719 1.00 92.50 98 LYS A O 1
ATOM 826 N N . ASP A 1 99 ? -9.702 13.238 14.527 1.00 93.00 99 ASP A N 1
ATOM 827 C CA . ASP A 1 99 ? -9.920 13.879 13.230 1.00 93.00 99 ASP A CA 1
ATOM 828 C C . ASP A 1 99 ? -8.688 14.660 12.761 1.00 93.00 99 ASP A C 1
ATOM 830 O O . ASP A 1 99 ? -8.294 14.518 11.601 1.00 93.00 99 ASP A O 1
ATOM 834 N N . LYS A 1 100 ? -7.982 15.344 13.669 1.00 94.12 100 LYS A N 1
ATOM 835 C CA . LYS A 1 100 ? -6.686 15.973 13.370 1.00 94.12 100 LYS A CA 1
ATOM 836 C C . LYS A 1 100 ? -5.623 14.945 12.967 1.00 94.12 100 LYS A C 1
ATOM 838 O O . LYS A 1 100 ? -4.848 15.181 12.041 1.00 94.12 100 LYS A O 1
ATOM 843 N N . GLU A 1 101 ? -5.590 13.775 13.606 1.00 93.31 101 GLU A N 1
ATOM 844 C CA . GLU A 1 101 ? -4.703 12.674 13.201 1.00 93.31 101 GLU A CA 1
ATOM 845 C C . GLU A 1 101 ? -5.042 12.139 11.803 1.00 93.31 101 GLU A C 1
ATOM 847 O O . GLU A 1 101 ? -4.136 11.899 10.999 1.00 93.31 101 GLU A O 1
ATOM 852 N N . LYS A 1 102 ? -6.333 11.969 11.481 1.00 93.06 102 LYS A N 1
ATOM 853 C CA . LYS A 1 102 ? -6.769 11.574 10.130 1.00 93.06 102 LYS A CA 1
ATOM 854 C C . LYS A 1 102 ? -6.378 12.623 9.093 1.00 93.06 102 LYS A C 1
ATOM 856 O O . LYS A 1 102 ? -5.919 12.255 8.015 1.00 93.06 102 LYS A O 1
ATOM 861 N N . GLU A 1 103 ? -6.529 13.906 9.403 1.00 95.56 103 GLU A N 1
ATOM 862 C CA . GLU A 1 103 ? -6.128 15.006 8.523 1.00 95.56 103 GLU A CA 1
ATOM 863 C C . GLU A 1 103 ? -4.615 14.996 8.265 1.00 95.56 103 GLU A C 1
ATOM 865 O O . GLU A 1 103 ? -4.183 15.017 7.113 1.00 95.56 103 GLU A O 1
ATOM 870 N N . GLN A 1 104 ? -3.795 14.815 9.306 1.00 93.56 104 GLN A N 1
ATOM 871 C CA . GLN A 1 104 ? -2.347 14.641 9.150 1.00 93.56 104 GLN A CA 1
ATOM 872 C C . GLN A 1 104 ? -1.983 13.401 8.320 1.00 93.56 104 GLN A C 1
ATOM 874 O O . GLN A 1 104 ? -1.002 13.413 7.572 1.00 93.56 104 GLN A O 1
ATOM 879 N N . GLN A 1 105 ? -2.743 12.308 8.439 1.00 91.69 105 GLN A N 1
ATOM 880 C CA . GLN A 1 105 ? -2.546 11.122 7.604 1.00 91.69 105 GLN A CA 1
ATOM 881 C C . GLN A 1 105 ? -2.896 11.388 6.137 1.00 91.69 105 GLN A C 1
ATOM 883 O O . GLN A 1 105 ? -2.146 10.941 5.269 1.00 91.69 105 GLN A O 1
ATOM 888 N N . ARG A 1 106 ? -3.977 12.130 5.859 1.00 94.69 106 ARG A N 1
ATOM 889 C CA . ARG A 1 106 ? -4.346 12.565 4.501 1.00 94.69 106 ARG A CA 1
ATOM 890 C C . ARG A 1 106 ? -3.262 13.458 3.902 1.00 94.69 106 ARG A C 1
ATOM 892 O O . ARG A 1 106 ? -2.755 13.133 2.838 1.00 94.69 106 ARG A O 1
ATOM 899 N N . ALA A 1 107 ? -2.781 14.456 4.644 1.00 94.00 107 ALA A N 1
ATOM 900 C CA . ALA A 1 107 ? -1.686 15.321 4.200 1.00 94.00 107 ALA A CA 1
ATOM 901 C C . ALA A 1 107 ? -0.411 14.526 3.846 1.00 94.00 107 ALA A C 1
ATOM 903 O O . ALA A 1 107 ? 0.197 14.740 2.798 1.00 94.00 107 ALA A O 1
ATOM 904 N N . LYS A 1 108 ? -0.038 13.533 4.669 1.00 93.88 108 LYS A N 1
ATOM 905 C CA . LYS A 1 108 ? 1.089 12.625 4.376 1.00 93.88 108 LYS A CA 1
ATOM 906 C C . LYS A 1 108 ? 0.848 11.741 3.150 1.00 93.88 108 LYS A C 1
ATOM 908 O O . LYS A 1 108 ? 1.805 11.346 2.483 1.00 93.88 108 LYS A O 1
ATOM 913 N N . GLN A 1 109 ? -0.397 11.352 2.880 1.00 92.00 109 GLN A N 1
ATOM 914 C CA . GLN A 1 109 ? -0.747 10.605 1.671 1.00 92.00 109 GLN A CA 1
ATOM 915 C C . GLN A 1 109 ? -0.649 11.498 0.433 1.00 92.00 109 GLN A C 1
ATOM 917 O O . GLN A 1 109 ? -0.028 11.082 -0.543 1.00 92.00 109 GLN A O 1
ATOM 922 N N . ASP A 1 110 ? -1.153 12.728 0.502 1.00 94.94 110 ASP A N 1
ATOM 923 C CA . ASP A 1 110 ? -1.085 13.704 -0.589 1.00 94.94 110 ASP A CA 1
ATOM 924 C C . ASP A 1 110 ? 0.364 14.055 -0.944 1.00 94.94 110 ASP A C 1
ATOM 926 O O . ASP A 1 110 ? 0.731 14.105 -2.117 1.00 94.94 110 ASP A O 1
ATOM 930 N N . GLU A 1 111 ? 1.234 14.215 0.055 1.00 97.44 111 GLU A N 1
ATOM 931 C CA . GLU A 1 111 ? 2.664 14.443 -0.166 1.00 97.44 111 GLU A CA 1
ATOM 932 C C . GLU A 1 111 ? 3.336 13.260 -0.888 1.00 97.44 111 GLU A C 1
ATOM 934 O O . GLU A 1 111 ? 4.116 13.445 -1.828 1.00 97.44 111 GLU A O 1
ATOM 939 N N . ARG A 1 112 ? 2.994 12.021 -0.506 1.00 94.50 112 ARG A N 1
ATOM 940 C CA . ARG A 1 112 ? 3.476 10.814 -1.197 1.00 94.50 112 ARG A CA 1
ATOM 941 C C . ARG A 1 112 ? 2.974 10.742 -2.634 1.00 94.50 112 ARG A C 1
ATOM 943 O O . ARG A 1 112 ? 3.750 10.362 -3.509 1.00 94.50 112 ARG A O 1
ATOM 950 N N . MET A 1 113 ? 1.717 11.107 -2.878 1.00 96.06 113 MET A N 1
ATOM 951 C CA . MET A 1 113 ? 1.149 11.153 -4.226 1.00 96.06 113 MET A CA 1
ATOM 952 C C . MET A 1 113 ? 1.863 12.194 -5.089 1.00 96.06 113 MET A C 1
ATOM 954 O O . MET A 1 113 ? 2.344 11.845 -6.163 1.00 96.06 113 MET A O 1
ATOM 958 N N . LYS A 1 114 ? 2.078 13.412 -4.576 1.00 97.00 114 LYS A N 1
ATOM 959 C CA . LYS A 1 114 ? 2.861 14.455 -5.265 1.00 97.00 114 LYS A CA 1
ATOM 960 C C . LYS A 1 114 ? 4.286 14.003 -5.590 1.00 97.00 114 LYS A C 1
ATOM 962 O O . LYS A 1 114 ? 4.833 14.352 -6.636 1.00 97.00 114 LYS A O 1
ATOM 967 N N . LYS A 1 115 ? 4.922 13.226 -4.707 1.00 97.19 115 LYS A N 1
ATOM 968 C CA . LYS A 1 115 ? 6.251 12.656 -4.973 1.00 97.19 115 LYS A CA 1
ATOM 969 C C . LYS A 1 115 ? 6.219 11.647 -6.125 1.00 97.19 115 LYS A C 1
ATOM 971 O O . LYS A 1 115 ? 7.076 11.722 -7.001 1.00 97.19 115 LYS A O 1
ATOM 976 N N . LEU A 1 116 ? 5.234 10.750 -6.137 1.00 96.25 116 LEU A N 1
ATOM 977 C CA . LEU A 1 116 ? 5.052 9.775 -7.216 1.00 96.25 116 LEU A CA 1
ATOM 978 C C . LEU A 1 116 ? 4.733 10.452 -8.553 1.00 96.25 116 LEU A C 1
ATOM 980 O O . LEU A 1 116 ? 5.275 10.046 -9.573 1.00 96.25 116 LEU A O 1
ATOM 984 N N . GLU A 1 117 ? 3.925 11.513 -8.558 1.00 96.44 117 GLU A N 1
ATOM 985 C CA . GLU A 1 117 ? 3.656 12.312 -9.762 1.00 96.44 117 GLU A CA 1
ATOM 986 C C . GLU A 1 117 ? 4.936 12.935 -10.328 1.00 96.44 117 GLU A C 1
ATOM 988 O O . GLU A 1 117 ? 5.184 12.859 -11.530 1.00 96.44 117 GLU A O 1
ATOM 993 N N . LYS A 1 118 ? 5.798 13.492 -9.467 1.00 97.19 118 LYS A N 1
ATOM 994 C CA . LYS A 1 118 ? 7.108 14.017 -9.886 1.00 97.19 118 LYS A CA 1
ATOM 995 C C . LYS A 1 118 ? 8.030 12.925 -10.432 1.00 97.19 118 LYS A C 1
ATOM 997 O O . LYS A 1 118 ? 8.800 13.194 -11.349 1.00 97.19 118 LYS A O 1
ATOM 1002 N N . GLU A 1 119 ? 8.004 11.720 -9.865 1.00 96.06 119 GLU A N 1
ATOM 1003 C CA . GLU A 1 119 ? 8.764 10.574 -10.384 1.00 96.06 119 GLU A CA 1
ATOM 1004 C C . GLU A 1 119 ? 8.228 10.129 -11.752 1.00 96.06 119 GLU A C 1
ATOM 1006 O O . GLU A 1 119 ? 9.014 9.979 -12.684 1.00 96.06 119 GLU A O 1
ATOM 1011 N N . LEU A 1 120 ? 6.906 10.049 -11.915 1.00 96.31 120 LEU A N 1
ATOM 1012 C CA . LEU A 1 120 ? 6.267 9.716 -13.188 1.00 96.31 120 LEU A CA 1
ATOM 1013 C C . LEU A 1 120 ? 6.578 10.751 -14.279 1.00 96.31 120 LEU A C 1
ATOM 1015 O O . LEU A 1 120 ? 6.905 10.383 -15.401 1.00 96.31 120 LEU A O 1
ATOM 1019 N N . GLN A 1 121 ? 6.554 12.047 -13.954 1.00 95.38 121 GLN A N 1
ATOM 1020 C CA . GLN A 1 121 ? 6.950 13.103 -14.893 1.00 95.38 121 GLN A CA 1
ATOM 1021 C C . GLN A 1 121 ? 8.410 12.970 -15.346 1.00 95.38 121 GLN A C 1
ATOM 1023 O O . GLN A 1 121 ? 8.730 13.286 -16.491 1.00 95.38 121 GLN A O 1
ATOM 1028 N N . LYS A 1 122 ? 9.312 12.506 -14.470 1.00 95.62 122 LYS A N 1
ATOM 1029 C CA . LYS A 1 122 ? 10.707 12.233 -14.849 1.00 95.62 122 LYS A CA 1
ATOM 1030 C C . LYS A 1 122 ? 10.812 11.035 -15.785 1.00 95.62 122 LYS A C 1
ATOM 1032 O O . LYS A 1 122 ? 11.585 11.104 -16.734 1.00 95.62 122 LYS A O 1
ATOM 1037 N N . GLU A 1 123 ? 10.049 9.972 -15.531 1.00 93.75 123 GLU A N 1
ATOM 1038 C CA . GLU A 1 123 ? 9.988 8.809 -16.424 1.00 93.75 123 GLU A CA 1
ATOM 1039 C C . GLU A 1 123 ? 9.444 9.205 -17.802 1.00 93.75 123 GLU A C 1
ATOM 1041 O O . GLU A 1 123 ? 10.083 8.910 -18.805 1.00 93.75 123 GLU A O 1
ATOM 1046 N N . MET A 1 124 ? 8.360 9.986 -17.863 1.00 93.69 124 MET A N 1
ATOM 1047 C CA . MET A 1 124 ? 7.810 10.481 -19.132 1.00 93.69 124 MET A CA 1
ATOM 1048 C C . MET A 1 124 ? 8.816 11.326 -19.922 1.00 93.69 124 MET A C 1
ATOM 1050 O O . MET A 1 124 ? 8.979 11.117 -21.120 1.00 93.69 124 MET A O 1
ATOM 1054 N N . LYS A 1 125 ? 9.546 12.236 -19.261 1.00 95.44 125 LYS A N 1
ATOM 1055 C CA . LYS A 1 125 ? 10.613 13.015 -19.917 1.00 95.44 125 LYS A CA 1
ATOM 1056 C C . LYS A 1 125 ? 11.754 12.133 -20.429 1.00 95.44 125 LYS A C 1
ATOM 1058 O O . LYS A 1 125 ? 12.345 12.430 -21.464 1.00 95.44 125 LYS A O 1
ATOM 1063 N N . MET A 1 126 ? 12.086 11.063 -19.707 1.00 93.19 126 MET A N 1
ATOM 1064 C CA . MET A 1 126 ? 13.098 10.101 -20.143 1.00 93.19 126 MET A CA 1
ATOM 1065 C C . MET A 1 126 ? 12.620 9.320 -21.369 1.00 93.19 126 MET A C 1
ATOM 1067 O O . MET A 1 126 ? 13.388 9.173 -22.315 1.00 93.19 126 MET A O 1
ATOM 1071 N N . ASP A 1 127 ? 11.361 8.885 -21.389 1.00 89.56 127 ASP A N 1
ATOM 1072 C CA . ASP A 1 127 ? 10.761 8.213 -22.543 1.00 89.56 127 ASP A CA 1
ATOM 1073 C C . ASP A 1 127 ? 10.709 9.145 -23.763 1.00 89.56 127 ASP A C 1
ATOM 1075 O O . ASP A 1 127 ? 11.114 8.747 -24.854 1.00 89.56 127 ASP A O 1
ATOM 1079 N N . GLU A 1 128 ? 10.312 10.410 -23.593 1.00 93.81 128 GLU A N 1
ATOM 1080 C CA . GLU A 1 128 ? 10.364 11.422 -24.659 1.00 93.81 128 GLU A CA 1
ATOM 1081 C C . GLU A 1 128 ? 11.782 11.566 -25.229 1.00 93.81 128 GLU A C 1
ATOM 1083 O O . GLU A 1 128 ? 11.970 11.511 -26.449 1.00 93.81 128 GLU A O 1
ATOM 1088 N N . MET A 1 129 ? 12.791 11.659 -24.359 1.00 90.31 129 MET A N 1
ATOM 1089 C CA . MET A 1 129 ? 14.196 11.709 -24.764 1.00 90.31 129 MET A CA 1
ATOM 1090 C C . MET A 1 129 ? 14.612 10.440 -25.524 1.00 90.31 129 MET A C 1
ATOM 1092 O O . MET A 1 129 ? 15.238 10.540 -26.578 1.00 90.31 129 MET A O 1
ATOM 1096 N N . MET A 1 130 ? 14.217 9.254 -25.053 1.00 90.19 130 MET A N 1
ATOM 1097 C CA . MET A 1 130 ? 14.505 7.985 -25.729 1.00 90.19 130 MET A CA 1
ATOM 1098 C C . MET A 1 130 ? 13.835 7.900 -27.104 1.00 90.19 130 MET A C 1
ATOM 1100 O O . MET A 1 130 ? 14.498 7.528 -28.069 1.00 90.19 130 MET A O 1
ATOM 1104 N N . THR A 1 131 ? 12.577 8.330 -27.249 1.00 89.81 131 THR A N 1
ATOM 1105 C CA . THR A 1 131 ? 11.912 8.363 -28.566 1.00 89.81 131 THR A CA 1
ATOM 1106 C C . THR A 1 131 ? 12.551 9.364 -29.532 1.00 89.81 131 THR A C 1
ATOM 1108 O O . THR A 1 131 ? 12.501 9.170 -30.748 1.00 89.81 131 THR A O 1
ATOM 1111 N N . SER A 1 132 ? 13.148 10.447 -29.023 1.00 88.62 132 SER A N 1
ATOM 1112 C CA . SER A 1 132 ? 13.930 11.374 -29.846 1.00 88.62 132 SER A CA 1
ATOM 1113 C C . SER A 1 132 ? 15.223 10.721 -30.329 1.00 88.62 132 SER A C 1
ATOM 1115 O O . SER A 1 132 ? 15.585 10.869 -31.495 1.00 88.62 132 SER A O 1
ATOM 1117 N N . VAL A 1 133 ? 15.905 9.976 -29.454 1.00 87.00 133 VAL A N 1
ATOM 1118 C CA . VAL A 1 133 ? 17.111 9.218 -29.813 1.00 87.00 133 VAL A CA 1
ATOM 1119 C C . VAL A 1 133 ? 16.777 8.150 -30.857 1.00 87.00 133 VAL A C 1
ATOM 1121 O O . VAL A 1 133 ? 17.468 8.059 -31.867 1.00 87.00 133 VAL A O 1
ATOM 1124 N N . GLU A 1 134 ? 15.693 7.394 -30.676 1.00 85.69 134 GLU A N 1
ATOM 1125 C CA . GLU A 1 134 ? 15.242 6.376 -31.635 1.00 85.69 134 GLU A CA 1
ATOM 1126 C C . GLU A 1 134 ? 14.895 6.964 -33.008 1.00 85.69 134 GLU A C 1
ATOM 1128 O O . GLU A 1 134 ? 15.258 6.378 -34.030 1.00 85.69 134 GLU A O 1
ATOM 1133 N N . ARG A 1 135 ? 14.242 8.135 -33.051 1.00 84.62 135 ARG A N 1
ATOM 1134 C CA . ARG A 1 135 ? 13.970 8.850 -34.309 1.00 84.62 135 ARG A CA 1
ATOM 1135 C C . ARG A 1 135 ? 15.258 9.225 -35.033 1.00 84.62 135 ARG A C 1
ATOM 1137 O O . ARG A 1 135 ? 15.406 8.880 -36.201 1.00 84.62 135 ARG A O 1
ATOM 1144 N N . ASN A 1 136 ? 16.219 9.811 -34.320 1.00 83.31 136 ASN A N 1
ATOM 1145 C CA . ASN A 1 136 ? 17.520 10.142 -34.899 1.00 83.31 136 ASN A CA 1
ATOM 1146 C C . ASN A 1 136 ? 18.231 8.882 -35.419 1.00 83.31 136 ASN A C 1
ATOM 1148 O O . ASN A 1 136 ? 18.766 8.883 -36.524 1.00 83.31 136 ASN A O 1
ATOM 1152 N N . PHE A 1 137 ? 18.192 7.775 -34.669 1.00 83.62 137 PHE A N 1
ATOM 1153 C CA . PHE A 1 137 ? 18.748 6.493 -35.115 1.00 83.62 137 PHE A CA 1
ATOM 1154 C C . PHE A 1 137 ? 18.082 5.965 -36.393 1.00 83.62 137 PHE A C 1
ATOM 1156 O O . PHE A 1 137 ? 18.777 5.435 -37.261 1.00 83.62 137 PHE A O 1
ATOM 1163 N N . CYS A 1 138 ? 16.763 6.114 -36.539 1.00 79.06 138 CYS A N 1
ATOM 1164 C CA . CYS A 1 138 ? 16.055 5.730 -37.761 1.00 79.06 138 CYS A CA 1
ATOM 1165 C C . CYS A 1 138 ? 16.479 6.585 -38.960 1.00 79.06 138 CYS A C 1
ATOM 1167 O O . CYS A 1 138 ? 16.689 6.036 -40.043 1.00 79.06 138 CYS A O 1
ATOM 1169 N N . ASP A 1 139 ? 16.665 7.892 -38.766 1.00 78.88 139 ASP A N 1
ATOM 1170 C CA . ASP A 1 139 ? 17.150 8.792 -39.816 1.00 78.88 139 ASP A CA 1
ATOM 1171 C C . ASP A 1 139 ? 18.569 8.404 -40.256 1.00 78.88 139 ASP A C 1
ATOM 1173 O O . ASP A 1 139 ? 18.829 8.253 -41.453 1.00 78.88 139 ASP A O 1
ATOM 1177 N N . TYR A 1 140 ? 19.465 8.114 -39.304 1.00 78.06 140 TYR A N 1
ATOM 1178 C CA . TYR A 1 140 ? 20.803 7.593 -39.607 1.00 78.06 140 TYR A CA 1
ATOM 1179 C C . TYR A 1 140 ? 20.754 6.257 -40.354 1.00 78.06 140 TYR A C 1
ATOM 1181 O O . TYR A 1 140 ? 21.469 6.080 -41.340 1.00 78.06 140 TYR A O 1
ATOM 1189 N N . ALA A 1 141 ? 19.893 5.324 -39.939 1.00 82.62 141 ALA A N 1
ATOM 1190 C CA . ALA A 1 141 ? 19.732 4.038 -40.616 1.00 82.62 141 ALA A CA 1
ATOM 1191 C C . ALA A 1 141 ? 19.184 4.194 -42.047 1.00 82.62 141 ALA A C 1
ATOM 1193 O O . ALA A 1 141 ? 19.599 3.460 -42.951 1.00 82.62 141 ALA A O 1
ATOM 1194 N N . CYS A 1 142 ? 18.288 5.158 -42.280 1.00 80.44 142 CYS A N 1
ATOM 1195 C CA . CYS A 1 142 ? 17.770 5.479 -43.609 1.00 80.44 142 CYS A CA 1
ATOM 1196 C C . CYS A 1 142 ? 18.855 6.077 -44.509 1.00 80.44 142 CYS A C 1
ATOM 1198 O O . CYS A 1 142 ? 19.013 5.616 -45.641 1.00 80.44 142 CYS A O 1
ATOM 1200 N N . ILE A 1 143 ? 19.635 7.038 -44.002 1.00 78.62 143 ILE A N 1
ATOM 1201 C CA . ILE A 1 143 ? 20.779 7.622 -44.720 1.00 78.62 143 ILE A CA 1
ATOM 1202 C C . ILE A 1 143 ? 21.789 6.526 -45.065 1.00 78.62 143 ILE A C 1
ATOM 1204 O O . ILE A 1 143 ? 22.200 6.400 -46.216 1.00 78.62 143 ILE A O 1
ATOM 1208 N N . TYR A 1 144 ? 22.129 5.675 -44.098 1.00 76.31 144 TYR A N 1
ATOM 1209 C CA . TYR A 1 144 ? 23.057 4.569 -44.302 1.00 76.31 144 TYR A CA 1
ATOM 1210 C C . TYR A 1 144 ? 22.551 3.580 -45.366 1.00 76.31 144 TYR A C 1
ATOM 1212 O O . TYR A 1 144 ? 23.284 3.204 -46.278 1.00 76.31 144 TYR A O 1
ATOM 1220 N N . SER A 1 145 ? 21.266 3.218 -45.317 1.00 80.31 145 SER A N 1
ATOM 1221 C CA . SER A 1 145 ? 20.638 2.344 -46.318 1.00 80.31 145 SER A CA 1
ATOM 1222 C C . SER A 1 145 ? 20.604 2.974 -47.714 1.00 80.31 145 SER A C 1
ATOM 1224 O O . SER A 1 145 ? 20.742 2.267 -48.715 1.00 80.31 145 SER A O 1
ATOM 1226 N N . PHE A 1 146 ? 20.407 4.292 -47.801 1.00 77.81 146 PHE A N 1
ATOM 1227 C CA . PHE A 1 146 ? 20.450 5.038 -49.057 1.00 77.81 146 PHE A CA 1
ATOM 1228 C C . PHE A 1 146 ? 21.861 5.039 -49.653 1.00 77.81 146 PHE A C 1
ATOM 1230 O O . PHE A 1 146 ? 22.022 4.668 -50.816 1.00 77.81 146 PHE A O 1
ATOM 1237 N N . LEU A 1 147 ? 22.878 5.355 -48.845 1.00 71.69 147 LEU A N 1
ATOM 1238 C CA . LEU A 1 147 ? 24.285 5.301 -49.252 1.00 71.69 147 LEU A CA 1
ATOM 1239 C C . LEU A 1 147 ? 24.668 3.897 -49.733 1.00 71.69 147 LEU A C 1
ATOM 1241 O O . LEU A 1 147 ? 25.264 3.752 -50.795 1.00 71.69 147 LEU A O 1
ATOM 1245 N N . GLN A 1 148 ? 24.220 2.855 -49.029 1.00 76.00 148 GLN A N 1
ATOM 1246 C CA . GLN A 1 148 ? 24.490 1.472 -49.415 1.00 76.00 148 GLN A CA 1
ATOM 1247 C C . GLN A 1 148 ? 23.804 1.068 -50.735 1.00 76.00 148 GLN A C 1
ATOM 1249 O O . GLN A 1 148 ? 24.350 0.269 -51.496 1.00 76.00 148 GLN A O 1
ATOM 1254 N N . ARG A 1 149 ? 22.604 1.589 -51.040 1.00 75.94 149 ARG A N 1
ATOM 1255 C CA . ARG A 1 149 ? 21.971 1.383 -52.360 1.00 75.94 149 ARG A CA 1
ATOM 1256 C C . ARG A 1 149 ? 22.708 2.133 -53.460 1.00 75.94 149 ARG A C 1
ATOM 1258 O O . ARG A 1 149 ? 22.858 1.583 -54.548 1.00 75.94 149 ARG A O 1
ATOM 1265 N N . HIS A 1 150 ? 23.141 3.359 -53.183 1.00 72.12 150 HIS A N 1
ATOM 1266 C CA . HIS A 1 150 ? 23.878 4.170 -54.141 1.00 72.12 150 HIS A CA 1
ATOM 1267 C C . HIS A 1 150 ? 25.217 3.513 -54.496 1.00 72.12 150 HIS A C 1
ATOM 1269 O O . HIS A 1 150 ? 25.527 3.372 -55.675 1.00 72.12 150 HIS A O 1
ATOM 1275 N N . ASP A 1 151 ? 25.951 3.009 -53.501 1.00 70.56 151 ASP A N 1
ATOM 1276 C CA . ASP A 1 151 ? 27.201 2.280 -53.722 1.00 70.56 151 ASP A CA 1
ATOM 1277 C C . ASP A 1 151 ? 26.990 1.007 -54.562 1.00 70.56 151 ASP A C 1
ATOM 1279 O O . ASP A 1 151 ? 27.665 0.802 -55.572 1.00 70.56 151 ASP A O 1
ATOM 1283 N N . ARG A 1 152 ? 25.959 0.201 -54.257 1.00 70.69 152 ARG A N 1
ATOM 1284 C CA . ARG A 1 152 ? 25.602 -0.955 -55.105 1.00 70.69 152 ARG A CA 1
ATOM 1285 C C . ARG A 1 152 ? 25.299 -0.550 -56.546 1.00 70.69 152 ARG A C 1
ATOM 1287 O O . ARG A 1 152 ? 25.668 -1.285 -57.461 1.00 70.69 152 ARG A O 1
ATOM 1294 N N . HIS A 1 153 ? 24.631 0.583 -56.758 1.00 70.12 153 HIS A N 1
ATOM 1295 C CA . HIS A 1 153 ? 24.318 1.054 -58.103 1.00 70.12 153 HIS A CA 1
ATOM 1296 C C . HIS A 1 153 ? 25.581 1.515 -58.845 1.00 70.12 153 HIS A C 1
ATOM 1298 O O . HIS A 1 153 ? 25.799 1.091 -59.981 1.00 70.12 153 HIS A O 1
ATOM 1304 N N . CYS A 1 154 ? 26.468 2.266 -58.185 1.00 65.56 154 CYS A N 1
ATOM 1305 C CA . CYS A 1 154 ? 27.765 2.665 -58.734 1.00 65.56 154 CYS A CA 1
ATOM 1306 C C . CYS A 1 154 ? 28.643 1.454 -59.081 1.00 65.56 154 CYS A C 1
ATOM 1308 O O . CYS A 1 154 ? 29.158 1.381 -60.197 1.00 65.56 154 CYS A O 1
ATOM 1310 N N . ARG A 1 155 ? 28.746 0.461 -58.187 1.00 62.78 155 ARG A N 1
ATOM 1311 C CA . ARG A 1 155 ? 29.465 -0.793 -58.461 1.00 62.78 155 ARG A CA 1
ATOM 1312 C C . ARG A 1 155 ? 28.837 -1.561 -59.626 1.00 62.78 155 ARG A C 1
ATOM 1314 O O . ARG A 1 155 ? 29.561 -2.088 -60.464 1.00 62.78 155 ARG A O 1
ATOM 1321 N N . SER A 1 156 ? 27.503 -1.604 -59.722 1.00 66.44 156 SER A N 1
ATOM 1322 C CA . SER A 1 156 ? 26.819 -2.268 -60.841 1.00 66.44 156 SER A CA 1
ATOM 1323 C C . SER A 1 156 ? 27.120 -1.607 -62.188 1.00 66.44 156 SER A C 1
ATOM 1325 O O . SER A 1 156 ? 27.326 -2.314 -63.174 1.00 66.44 156 SER A O 1
ATOM 1327 N N . GLU A 1 157 ? 27.232 -0.275 -62.221 1.00 56.22 157 GLU A N 1
ATOM 1328 C CA . GLU A 1 157 ? 27.518 0.460 -63.453 1.00 56.22 157 GLU A CA 1
ATOM 1329 C C . GLU A 1 157 ? 29.001 0.380 -63.829 1.00 56.22 157 GLU A C 1
ATOM 1331 O O . GLU A 1 157 ? 29.319 0.177 -64.999 1.00 56.22 157 GLU A O 1
ATOM 1336 N N . GLN A 1 158 ? 29.912 0.385 -62.849 1.00 57.44 158 GLN A N 1
ATOM 1337 C CA . GLN A 1 158 ? 31.329 0.072 -63.075 1.00 57.44 158 GLN A CA 1
ATOM 1338 C C . GLN A 1 158 ? 31.517 -1.339 -63.651 1.00 57.44 158 GLN A C 1
ATOM 1340 O O . GLN A 1 158 ? 32.254 -1.511 -64.622 1.00 57.44 158 GLN A O 1
ATOM 1345 N N . TYR A 1 159 ? 30.796 -2.342 -63.135 1.00 57.34 159 TYR A N 1
ATOM 1346 C CA . TYR A 1 159 ? 30.784 -3.693 -63.710 1.00 57.34 159 TYR A CA 1
ATOM 1347 C C . TYR A 1 159 ? 30.200 -3.723 -65.130 1.00 57.34 159 TYR A C 1
ATOM 1349 O O . TYR A 1 159 ? 30.677 -4.486 -65.971 1.00 57.34 159 TYR A O 1
ATOM 1357 N N . ARG A 1 160 ? 29.194 -2.891 -65.431 1.00 55.03 160 ARG A N 1
ATOM 1358 C CA . ARG A 1 160 ? 28.598 -2.767 -66.772 1.00 55.03 160 ARG A CA 1
ATOM 1359 C C . ARG A 1 160 ? 29.591 -2.176 -67.774 1.00 55.03 160 ARG A C 1
ATOM 1361 O O . ARG A 1 160 ? 29.742 -2.729 -68.860 1.00 55.03 160 ARG A O 1
ATOM 1368 N N . VAL A 1 161 ? 30.317 -1.128 -67.381 1.00 56.94 161 VAL A N 1
ATOM 1369 C CA . VAL A 1 161 ? 31.381 -0.499 -68.182 1.00 56.94 161 VAL A CA 1
ATOM 1370 C C . VAL A 1 161 ? 32.538 -1.474 -68.418 1.00 56.94 161 VAL A C 1
ATOM 1372 O O . VAL A 1 161 ? 32.940 -1.669 -69.563 1.00 56.94 161 VAL A O 1
ATOM 1375 N N . HIS A 1 162 ? 33.006 -2.177 -67.381 1.00 55.94 162 HIS A N 1
ATOM 1376 C CA . HIS A 1 162 ? 34.055 -3.195 -67.525 1.00 55.94 162 HIS A CA 1
ATOM 1377 C C . HIS A 1 162 ? 33.630 -4.356 -68.434 1.00 55.94 162 HIS A C 1
ATOM 1379 O O . HIS A 1 162 ? 34.425 -4.852 -69.233 1.00 55.94 162 HIS A O 1
ATOM 1385 N N . ARG A 1 163 ? 32.365 -4.786 -68.353 1.00 52.78 163 ARG A N 1
ATOM 1386 C CA . ARG A 1 163 ? 31.823 -5.852 -69.204 1.00 52.78 163 ARG A CA 1
ATOM 1387 C C . ARG A 1 163 ? 31.683 -5.414 -70.663 1.00 52.78 163 ARG A C 1
ATOM 1389 O O . ARG A 1 163 ? 31.945 -6.220 -71.548 1.00 52.78 163 ARG A O 1
ATOM 1396 N N . LEU A 1 164 ? 31.303 -4.162 -70.921 1.00 54.50 164 LEU A N 1
ATOM 1397 C CA . LEU A 1 164 ? 31.247 -3.602 -72.277 1.00 54.50 164 LEU A CA 1
ATOM 1398 C C . LEU A 1 164 ? 32.649 -3.434 -72.881 1.00 54.50 164 LEU A C 1
ATOM 1400 O O . LEU A 1 164 ? 32.837 -3.764 -74.049 1.00 54.50 164 LEU A O 1
ATOM 1404 N N . ALA A 1 165 ? 33.642 -3.037 -72.078 1.00 53.94 165 ALA A N 1
ATOM 1405 C CA . ALA A 1 165 ? 35.043 -2.996 -72.500 1.00 53.94 165 ALA A CA 1
ATOM 1406 C C . ALA A 1 165 ? 35.586 -4.392 -72.864 1.00 53.94 165 ALA A C 1
ATOM 1408 O O . ALA A 1 165 ? 36.353 -4.530 -73.810 1.00 53.94 165 ALA A O 1
ATOM 1409 N N . TYR A 1 166 ? 35.139 -5.442 -72.167 1.00 49.66 166 TYR A N 1
ATOM 1410 C CA . TYR A 1 166 ? 35.576 -6.821 -72.417 1.00 49.66 166 TYR A CA 1
ATOM 1411 C C . TYR A 1 166 ? 34.881 -7.497 -73.616 1.00 49.66 166 TYR A C 1
ATOM 1413 O O . TYR A 1 166 ? 35.393 -8.471 -74.164 1.00 49.66 166 TYR A O 1
ATOM 1421 N N . ILE A 1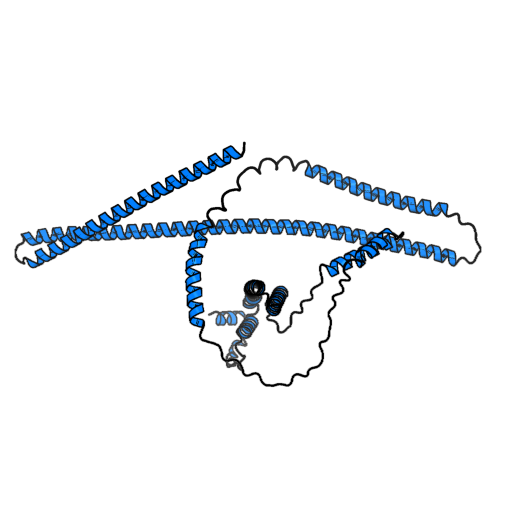 167 ? 33.707 -7.009 -74.037 1.00 53.41 167 ILE A N 1
ATOM 1422 C CA . ILE A 1 167 ? 32.959 -7.557 -75.187 1.00 53.41 167 ILE A CA 1
ATOM 1423 C C . ILE A 1 167 ? 33.426 -6.938 -76.522 1.00 53.41 167 ILE A C 1
ATOM 1425 O O . ILE A 1 167 ? 33.192 -7.520 -77.583 1.00 53.41 167 ILE A O 1
ATOM 1429 N N . SER A 1 168 ? 34.155 -5.819 -76.496 1.00 46.53 168 SER A N 1
ATOM 1430 C CA . SER A 1 168 ? 34.752 -5.219 -77.693 1.00 46.53 168 SER A CA 1
ATOM 1431 C C . SER A 1 168 ? 35.990 -6.005 -78.147 1.00 46.53 168 SER A C 1
ATOM 1433 O O . SER A 1 168 ? 37.106 -5.770 -77.697 1.00 46.53 168 SER A O 1
ATOM 1435 N N . LYS A 1 169 ? 35.788 -6.964 -79.056 1.00 51.00 169 LYS A N 1
ATOM 1436 C CA . LYS A 1 169 ? 36.822 -7.795 -79.704 1.00 51.00 169 LYS A CA 1
ATOM 1437 C C . LYS A 1 169 ? 37.613 -7.070 -80.809 1.00 51.00 169 LYS A C 1
ATOM 1439 O O . LYS A 1 169 ? 38.033 -7.694 -81.778 1.00 51.00 169 LYS A O 1
ATOM 1444 N N . GLU A 1 170 ? 37.856 -5.776 -80.664 1.00 49.72 170 GLU A N 1
ATOM 1445 C CA . GLU A 1 170 ? 38.784 -5.048 -81.531 1.00 49.72 170 GLU A CA 1
ATOM 1446 C C . GLU A 1 170 ? 39.843 -4.376 -80.660 1.00 49.72 170 GLU A C 1
ATOM 1448 O O . GLU A 1 170 ? 39.521 -3.835 -79.606 1.00 49.72 170 GLU A O 1
ATOM 1453 N N . GLY A 1 171 ? 41.108 -4.531 -81.065 1.00 50.19 171 GLY A N 1
ATOM 1454 C CA . GLY A 1 171 ? 42.312 -4.312 -80.259 1.00 50.19 171 GLY A CA 1
ATOM 1455 C C . GLY A 1 171 ? 42.470 -2.928 -79.610 1.00 50.19 171 GLY A C 1
ATOM 1456 O O . GLY A 1 171 ? 41.660 -2.026 -79.823 1.00 50.19 171 GLY A O 1
ATOM 1457 N N . PRO A 1 172 ? 43.532 -2.753 -78.802 1.00 42.75 172 PRO A N 1
ATOM 1458 C CA . PRO A 1 172 ? 43.669 -1.630 -77.886 1.00 42.75 172 PRO A CA 1
ATOM 1459 C C . PRO A 1 172 ? 43.747 -0.316 -78.668 1.00 42.75 172 PRO A C 1
ATOM 1461 O O . PRO A 1 172 ? 44.764 -0.002 -79.280 1.00 42.75 172 PRO A O 1
ATOM 1464 N N . ARG A 1 173 ? 42.665 0.463 -78.636 1.00 50.66 173 ARG A N 1
ATOM 1465 C CA . ARG A 1 173 ? 42.755 1.912 -78.808 1.00 50.66 173 ARG A CA 1
ATOM 1466 C C . ARG A 1 173 ? 42.933 2.488 -77.414 1.00 50.66 173 ARG A C 1
ATOM 1468 O O . ARG A 1 173 ? 42.148 2.161 -76.526 1.00 50.66 173 ARG A O 1
ATOM 1475 N N . GLU A 1 174 ? 43.976 3.288 -77.222 1.00 48.56 174 GLU A N 1
ATOM 1476 C CA . GLU A 1 174 ? 44.147 4.104 -76.022 1.00 48.56 174 GLU A CA 1
ATOM 1477 C C . GLU A 1 174 ? 42.881 4.940 -75.828 1.00 48.56 174 GLU A C 1
ATOM 1479 O O . GLU A 1 174 ? 42.597 5.866 -76.587 1.00 48.56 174 GLU A O 1
ATOM 1484 N N . VAL A 1 175 ? 42.072 4.552 -74.846 1.00 52.75 175 VAL A N 1
ATOM 1485 C CA . VAL A 1 175 ? 41.005 5.397 -74.328 1.00 52.75 175 VAL A CA 1
ATOM 1486 C C . VAL A 1 175 ? 41.638 6.181 -73.193 1.00 52.75 175 VAL A C 1
ATOM 1488 O O . VAL A 1 175 ? 42.035 5.601 -72.184 1.00 52.75 175 VAL A O 1
ATOM 1491 N N . ASP A 1 176 ? 41.782 7.485 -73.393 1.00 51.31 176 ASP A N 1
ATOM 1492 C CA . ASP A 1 176 ? 42.251 8.416 -72.375 1.00 51.31 176 ASP A CA 1
ATOM 1493 C C . ASP A 1 176 ? 41.217 8.475 -71.235 1.00 51.31 176 ASP A C 1
ATOM 1495 O O . ASP A 1 176 ? 40.084 8.929 -71.408 1.00 51.31 176 ASP A O 1
ATOM 1499 N N . PHE A 1 177 ? 41.584 7.930 -70.072 1.00 44.22 177 PHE A N 1
ATOM 1500 C CA . PHE A 1 177 ? 40.711 7.809 -68.899 1.00 44.22 177 PHE A CA 1
ATOM 1501 C C . PHE A 1 177 ? 40.543 9.130 -68.125 1.00 44.22 177 PHE A C 1
ATOM 1503 O O . PHE A 1 177 ? 39.742 9.188 -67.188 1.00 44.22 177 PHE A O 1
ATOM 1510 N N . THR A 1 178 ? 41.245 10.199 -68.514 1.00 49.84 178 THR A N 1
ATOM 1511 C CA . THR A 1 178 ? 41.245 11.476 -67.780 1.00 49.84 178 THR A CA 1
ATOM 1512 C C . THR A 1 178 ? 39.901 12.224 -67.830 1.00 49.84 178 THR A C 1
ATOM 1514 O O . THR A 1 178 ? 39.549 12.915 -66.870 1.00 49.84 178 THR A O 1
ATOM 1517 N N . ASP A 1 179 ? 39.077 12.008 -68.861 1.00 42.75 179 ASP A N 1
ATOM 1518 C CA . ASP A 1 179 ? 37.781 12.692 -69.021 1.00 42.75 179 ASP A CA 1
ATOM 1519 C C . ASP A 1 179 ? 36.627 12.085 -68.191 1.00 42.75 179 ASP A C 1
ATOM 1521 O O . ASP A 1 179 ? 35.631 12.760 -67.897 1.00 42.75 179 ASP A O 1
ATOM 1525 N N . ILE A 1 180 ? 36.733 10.818 -67.766 1.00 45.94 180 ILE A N 1
ATOM 1526 C CA . ILE A 1 180 ? 35.674 10.129 -67.000 1.00 45.94 180 ILE A CA 1
ATOM 1527 C C . ILE A 1 180 ? 35.810 10.394 -65.489 1.00 45.94 180 ILE A C 1
ATOM 1529 O O . ILE A 1 180 ? 34.796 10.558 -64.801 1.00 45.94 180 ILE A O 1
ATOM 1533 N N . GLU A 1 181 ? 37.035 10.527 -64.969 1.00 44.59 181 GLU A N 1
ATOM 1534 C CA . GLU A 1 181 ? 37.281 10.896 -63.563 1.00 44.59 181 GLU A CA 1
ATOM 1535 C C . GLU A 1 181 ? 36.893 12.353 -63.247 1.00 44.59 181 GLU A C 1
ATOM 1537 O O . GLU A 1 181 ? 36.415 12.658 -62.147 1.00 44.59 181 GLU A O 1
ATOM 1542 N N . GLN A 1 182 ? 37.005 13.271 -64.214 1.00 49.09 182 GLN A N 1
ATOM 1543 C CA . GLN A 1 182 ? 36.608 14.665 -63.993 1.00 49.09 182 GLN A CA 1
ATOM 1544 C C . GLN A 1 182 ? 35.083 14.845 -63.899 1.00 49.09 182 GLN A C 1
ATOM 1546 O O . GLN A 1 182 ? 34.612 15.650 -63.090 1.00 49.09 182 GLN A O 1
ATOM 1551 N N . ARG A 1 183 ? 34.286 14.057 -64.637 1.00 42.44 183 ARG A N 1
ATOM 1552 C CA . ARG A 1 183 ? 32.812 14.143 -64.588 1.00 42.44 183 ARG A CA 1
ATOM 1553 C C . ARG A 1 183 ? 32.197 13.499 -63.341 1.00 42.44 183 ARG A C 1
ATOM 1555 O O . ARG A 1 183 ? 31.198 14.011 -62.836 1.00 42.44 183 ARG A O 1
ATOM 1562 N N . SER A 1 184 ? 32.784 12.426 -62.810 1.00 45.41 184 SER A N 1
ATOM 1563 C CA . SER A 1 184 ? 32.308 11.778 -61.577 1.00 45.41 184 SER A CA 1
ATOM 1564 C C . SER A 1 184 ? 32.685 12.566 -60.313 1.00 45.41 184 SER A C 1
ATOM 1566 O O . SER A 1 184 ? 31.858 12.698 -59.405 1.00 45.41 184 SER A O 1
ATOM 1568 N N . SER A 1 185 ? 33.872 13.190 -60.280 1.00 50.00 185 SER A N 1
ATOM 1569 C CA . SER A 1 185 ? 34.305 14.008 -59.135 1.00 50.00 185 SER A CA 1
ATOM 1570 C C . SER A 1 185 ? 33.526 15.325 -58.996 1.00 50.00 185 SER A C 1
ATOM 1572 O O . SER A 1 185 ? 33.279 15.778 -57.876 1.00 50.00 185 SER A O 1
ATOM 1574 N N . GLY A 1 186 ? 33.072 15.921 -60.108 1.00 47.72 186 GLY A N 1
ATOM 1575 C CA . GLY A 1 186 ? 32.250 17.136 -60.102 1.00 47.72 186 GLY A CA 1
ATOM 1576 C C . GLY A 1 186 ? 30.854 16.924 -59.503 1.00 47.72 186 GLY A C 1
ATOM 1577 O O . GLY A 1 186 ? 30.394 17.737 -58.700 1.00 47.72 186 GLY A O 1
ATOM 1578 N N . ALA A 1 187 ? 30.205 15.797 -59.819 1.00 50.62 187 ALA A N 1
ATOM 1579 C CA . ALA A 1 187 ? 28.882 15.456 -59.290 1.00 50.62 187 ALA A CA 1
ATOM 1580 C C . ALA A 1 187 ? 28.922 15.095 -57.792 1.00 50.62 187 ALA A C 1
ATOM 1582 O O . ALA A 1 187 ? 28.051 15.519 -57.030 1.00 50.62 187 ALA A O 1
ATOM 1583 N N . GLN A 1 188 ? 29.963 14.382 -57.341 1.00 50.88 188 GLN A N 1
ATOM 1584 C CA . GLN A 1 188 ? 30.163 14.098 -55.916 1.00 50.88 188 GLN A CA 1
ATOM 1585 C C . GLN A 1 188 ? 30.505 15.358 -55.110 1.00 50.88 188 GLN A C 1
ATOM 1587 O O . GLN A 1 188 ? 29.948 15.548 -54.030 1.00 50.88 188 GLN A O 1
ATOM 1592 N N . LYS A 1 189 ? 31.353 16.259 -55.632 1.00 53.47 189 LYS A N 1
ATOM 1593 C CA . LYS A 1 189 ? 31.673 17.533 -54.962 1.00 53.47 189 LYS A CA 1
ATOM 1594 C C . LYS A 1 189 ? 30.452 18.448 -54.839 1.00 53.47 189 LYS A C 1
ATOM 1596 O O . LYS A 1 189 ? 30.246 19.026 -53.775 1.00 53.47 189 LYS A O 1
ATOM 1601 N N . GLY A 1 190 ? 29.613 18.530 -55.876 1.00 56.25 190 GLY A N 1
ATOM 1602 C CA . GLY A 1 190 ? 28.361 19.297 -55.832 1.00 56.25 190 GLY A CA 1
ATOM 1603 C C . GLY A 1 190 ? 27.351 18.741 -54.822 1.00 56.25 190 GLY A C 1
ATOM 1604 O O . GLY A 1 190 ? 26.746 19.502 -54.070 1.00 56.25 190 GLY A O 1
ATOM 1605 N N . PHE A 1 191 ? 27.215 17.413 -54.742 1.00 47.97 191 PHE A N 1
ATOM 1606 C CA . PHE A 1 191 ? 26.304 16.767 -53.793 1.00 47.97 191 PHE A CA 1
ATOM 1607 C C . PHE A 1 191 ? 26.782 16.894 -52.338 1.00 47.97 191 PHE A C 1
ATOM 1609 O O . PHE A 1 191 ? 26.003 17.277 -51.468 1.00 47.97 191 PHE A O 1
ATOM 1616 N N . VAL A 1 192 ? 28.069 16.643 -52.071 1.00 51.31 192 VAL A N 1
ATOM 1617 C CA . VAL A 1 192 ? 28.654 16.786 -50.725 1.00 51.31 192 VAL A CA 1
ATOM 1618 C C . VAL A 1 192 ? 28.600 18.243 -50.258 1.00 51.31 192 VAL A C 1
ATOM 1620 O O . VAL A 1 192 ? 28.261 18.495 -49.104 1.00 51.31 192 VAL A O 1
ATOM 1623 N N . SER A 1 193 ? 28.834 19.208 -51.154 1.00 56.06 193 SER A N 1
ATOM 1624 C CA . SER A 1 193 ? 28.696 20.636 -50.843 1.00 56.06 193 SER A CA 1
ATOM 1625 C C . SER A 1 193 ? 27.249 21.032 -50.510 1.00 56.06 193 SER A C 1
ATOM 1627 O O . SER A 1 193 ? 27.046 21.776 -49.554 1.00 56.06 193 SER A O 1
ATOM 1629 N N . GLY A 1 194 ? 26.244 20.495 -51.214 1.00 54.84 194 GLY A N 1
ATOM 1630 C CA . GLY A 1 194 ? 24.828 20.756 -50.911 1.00 54.84 194 GLY A CA 1
ATOM 1631 C C . GLY A 1 194 ? 24.327 20.091 -49.620 1.00 54.84 194 GLY A C 1
ATOM 1632 O O . GLY A 1 194 ? 23.511 20.660 -48.892 1.00 54.84 194 GLY A O 1
ATOM 1633 N N . VAL A 1 195 ? 24.833 18.899 -49.289 1.00 48.56 195 VAL A N 1
ATOM 1634 C CA . VAL A 1 195 ? 24.515 18.227 -48.015 1.00 48.56 195 VAL A CA 1
ATOM 1635 C C . VAL A 1 195 ? 25.195 18.928 -46.833 1.00 48.56 195 VAL A C 1
ATOM 1637 O O . VAL A 1 195 ? 24.580 19.067 -45.779 1.00 48.56 195 VAL A O 1
ATOM 1640 N N . LEU A 1 196 ? 26.423 19.429 -47.001 1.00 47.62 196 LEU A N 1
ATOM 1641 C CA . LEU A 1 196 ? 27.111 20.210 -45.966 1.00 47.62 196 LEU A CA 1
ATOM 1642 C C . LEU A 1 196 ? 26.456 21.582 -45.747 1.00 47.62 196 LEU A C 1
ATOM 1644 O O . LEU A 1 196 ? 26.218 21.950 -44.598 1.00 47.62 196 LEU A O 1
ATOM 1648 N N . SER A 1 197 ? 26.049 22.292 -46.808 1.00 49.09 197 SER A N 1
ATOM 1649 C CA . SER A 1 197 ? 25.403 23.608 -46.663 1.00 49.09 197 SER A CA 1
ATOM 1650 C C . SER A 1 197 ? 24.034 23.526 -45.975 1.00 49.09 197 SER A C 1
ATOM 1652 O O . SER A 1 197 ? 23.656 24.434 -45.234 1.00 49.09 197 SER A O 1
ATOM 1654 N N . THR A 1 198 ? 23.290 22.433 -46.192 1.00 49.94 198 THR A N 1
ATOM 1655 C CA . THR A 1 198 ? 22.003 22.161 -45.521 1.00 49.94 198 THR A CA 1
ATOM 1656 C C . THR A 1 198 ? 22.168 21.700 -44.069 1.00 49.94 198 THR A C 1
ATOM 1658 O O . THR A 1 198 ? 21.250 21.876 -43.264 1.00 49.94 198 THR A O 1
ATOM 1661 N N . PHE A 1 199 ? 23.330 21.148 -43.708 1.00 43.28 199 PHE A N 1
ATOM 1662 C CA . PHE A 1 199 ? 23.685 20.837 -42.322 1.00 43.28 199 PHE A CA 1
ATOM 1663 C C . PHE A 1 199 ? 24.096 22.094 -41.540 1.00 43.28 199 PHE A C 1
ATOM 1665 O O . PHE A 1 199 ? 23.617 22.291 -40.424 1.00 43.28 199 PHE A O 1
ATOM 1672 N N . GLU A 1 200 ? 24.894 22.984 -42.139 1.00 49.88 200 GLU A N 1
ATOM 1673 C CA . GLU A 1 200 ? 25.341 24.240 -41.511 1.00 49.88 200 GLU A CA 1
ATOM 1674 C C . GLU A 1 200 ? 24.178 25.213 -41.243 1.00 49.88 200 GLU A C 1
ATOM 1676 O O . GLU A 1 200 ? 24.094 25.807 -40.164 1.00 49.88 200 GLU A O 1
ATOM 1681 N N . THR A 1 201 ? 23.204 25.312 -42.158 1.00 50.62 201 THR A N 1
ATOM 1682 C CA . THR A 1 201 ? 22.001 26.142 -41.934 1.00 50.62 201 THR A CA 1
ATOM 1683 C C . THR A 1 201 ? 21.158 25.629 -40.763 1.00 50.62 201 THR A C 1
ATOM 1685 O O . THR A 1 201 ? 20.719 26.424 -39.933 1.00 50.62 201 THR A O 1
ATOM 1688 N N . LYS A 1 202 ? 21.008 24.308 -40.603 1.00 46.97 202 LYS A N 1
ATOM 1689 C CA . LYS A 1 202 ? 20.258 23.716 -39.477 1.00 46.97 202 LYS A CA 1
ATOM 1690 C C . LYS A 1 202 ? 20.971 23.838 -38.129 1.00 46.97 202 LYS A C 1
ATOM 1692 O O . LYS A 1 202 ? 20.305 23.881 -37.096 1.00 46.97 202 LYS A O 1
ATOM 1697 N N . GLN A 1 203 ? 22.301 23.916 -38.123 1.00 45.94 203 GLN A N 1
ATOM 1698 C CA . GLN A 1 203 ? 23.082 24.115 -36.901 1.00 45.94 203 GLN A CA 1
ATOM 1699 C C . GLN A 1 203 ? 22.942 25.558 -36.375 1.00 45.94 203 GLN A C 1
ATOM 1701 O O . GLN A 1 203 ? 22.706 25.755 -35.182 1.00 45.94 203 GLN A O 1
ATOM 1706 N N . SER A 1 204 ? 22.927 26.557 -37.270 1.00 46.19 204 SER A N 1
ATOM 1707 C CA . SER A 1 204 ? 22.714 27.971 -36.901 1.00 46.19 204 SER A CA 1
ATOM 1708 C C . SER A 1 204 ? 21.304 28.284 -36.351 1.00 46.19 204 SER A C 1
ATOM 1710 O O . SER A 1 204 ? 21.142 29.136 -35.470 1.00 46.19 204 SER A O 1
ATOM 1712 N N . GLU A 1 205 ? 20.270 27.552 -36.785 1.00 44.53 205 GLU A N 1
ATOM 1713 C CA . GLU A 1 205 ? 18.898 27.678 -36.256 1.00 44.53 205 GLU A CA 1
ATOM 1714 C C . GLU A 1 205 ? 18.710 27.002 -34.882 1.00 44.53 205 GLU A C 1
ATOM 1716 O O . GLU A 1 205 ? 17.777 27.330 -34.141 1.00 44.53 205 GLU A O 1
ATOM 1721 N N . GLY A 1 206 ? 19.592 26.062 -34.523 1.00 43.47 206 GLY A N 1
ATOM 1722 C CA . GLY A 1 206 ? 19.621 25.412 -33.210 1.00 43.47 206 GLY A CA 1
ATOM 1723 C C . GLY A 1 206 ? 20.340 26.243 -32.144 1.00 43.47 206 GLY A C 1
ATOM 1724 O O . GLY A 1 206 ? 19.917 26.274 -30.987 1.00 43.47 206 GLY A O 1
ATOM 1725 N N . GLU A 1 207 ? 21.392 26.968 -32.526 1.00 45.47 207 GLU A N 1
ATOM 1726 C CA . GLU A 1 207 ? 22.185 27.788 -31.600 1.00 45.47 207 GLU A CA 1
ATOM 1727 C C . GLU A 1 207 ? 21.480 29.102 -31.221 1.00 45.47 207 GLU A C 1
ATOM 1729 O O . GLU A 1 207 ? 21.508 29.506 -30.056 1.00 45.47 207 GLU A O 1
ATOM 1734 N N . THR A 1 208 ? 20.724 29.708 -32.142 1.00 45.28 208 THR A N 1
ATOM 1735 C CA . THR A 1 208 ? 19.931 30.925 -31.871 1.00 45.28 208 THR A CA 1
ATOM 1736 C C . THR A 1 208 ? 18.737 30.687 -30.936 1.00 45.28 208 THR A C 1
ATOM 1738 O O . THR A 1 208 ? 18.336 31.596 -30.209 1.00 45.28 208 THR A O 1
ATOM 1741 N N . LYS A 1 209 ? 18.211 29.455 -30.857 1.00 44.12 209 LYS A N 1
ATOM 1742 C CA . LYS A 1 209 ? 17.146 29.079 -29.903 1.00 44.12 209 LYS A CA 1
ATOM 1743 C C . LYS A 1 209 ? 17.668 28.758 -28.497 1.00 44.12 209 LYS A C 1
ATOM 1745 O O . LYS A 1 209 ? 16.927 28.913 -27.530 1.00 44.12 209 LYS A O 1
ATOM 1750 N N . ASN A 1 210 ? 18.941 28.378 -28.362 1.00 44.94 210 ASN A N 1
ATOM 1751 C CA . ASN A 1 210 ? 19.560 28.061 -27.069 1.00 44.94 210 ASN A CA 1
ATOM 1752 C C . ASN A 1 210 ? 20.145 29.291 -26.346 1.00 44.94 210 ASN A C 1
ATOM 1754 O O . ASN A 1 210 ? 20.253 29.282 -25.116 1.00 44.94 210 ASN A O 1
ATOM 1758 N N . ALA A 1 211 ? 20.456 30.370 -27.074 1.00 40.56 211 ALA A N 1
ATOM 1759 C CA . ALA A 1 211 ? 20.960 31.619 -26.494 1.00 40.56 211 ALA A CA 1
ATOM 1760 C C . ALA A 1 211 ? 19.876 32.446 -25.766 1.00 40.56 211 ALA A C 1
ATOM 1762 O O . ALA A 1 211 ? 20.180 33.138 -24.802 1.00 40.56 211 ALA A O 1
ATOM 1763 N N . LEU A 1 212 ? 18.601 32.328 -26.160 1.00 37.19 212 LEU A N 1
ATOM 1764 C CA . LEU A 1 212 ? 17.475 33.040 -25.526 1.00 37.19 212 LEU A CA 1
ATOM 1765 C C . LEU A 1 212 ? 16.880 32.319 -24.299 1.00 37.19 212 LEU A C 1
ATOM 1767 O O . LEU A 1 212 ? 16.125 32.923 -23.543 1.00 37.19 212 LEU A O 1
ATOM 1771 N N . GLY A 1 213 ? 17.215 31.043 -24.074 1.00 36.81 213 GLY A N 1
ATOM 1772 C CA . GLY A 1 213 ? 16.668 30.235 -22.971 1.00 36.81 213 GLY A CA 1
ATOM 1773 C C . GLY A 1 213 ? 17.551 30.136 -21.721 1.00 36.81 213 GLY A C 1
ATOM 1774 O O . GLY A 1 213 ? 17.119 29.592 -20.706 1.00 36.81 213 GLY A O 1
ATOM 1775 N N . THR A 1 214 ? 18.793 30.626 -21.771 1.00 38.06 214 THR A N 1
ATOM 1776 C CA . THR A 1 214 ? 19.805 30.371 -20.728 1.00 38.06 214 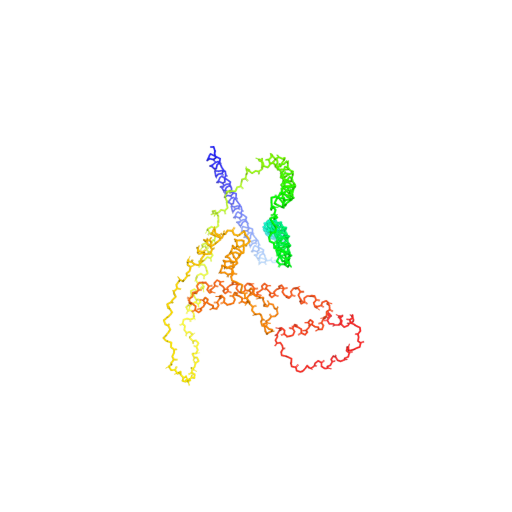THR A CA 1
ATOM 1777 C C . THR A 1 214 ? 19.997 31.505 -19.713 1.00 38.06 214 THR A C 1
ATOM 1779 O O . THR A 1 214 ? 20.609 31.267 -18.671 1.00 38.06 214 THR A O 1
ATOM 1782 N N . GLU A 1 215 ? 19.408 32.690 -19.921 1.00 37.84 215 GLU A N 1
ATOM 1783 C CA . GLU A 1 215 ? 19.450 33.784 -18.930 1.00 37.84 215 GLU A CA 1
ATOM 1784 C C . GLU A 1 215 ? 18.324 33.753 -17.880 1.00 37.84 215 GLU A C 1
ATOM 1786 O O . GLU A 1 215 ? 18.510 34.282 -16.787 1.00 37.84 215 GLU A O 1
ATOM 1791 N N . GLN A 1 216 ? 17.201 33.063 -18.116 1.00 40.41 216 GLN A N 1
ATOM 1792 C CA . GLN A 1 216 ? 16.094 33.005 -17.139 1.00 40.41 216 GLN A CA 1
ATOM 1793 C C . GLN A 1 216 ? 16.214 31.889 -16.086 1.00 40.41 216 GLN A C 1
ATOM 1795 O O . GLN A 1 216 ? 15.544 31.941 -15.060 1.00 40.41 216 GLN A O 1
ATOM 1800 N N . ILE A 1 217 ? 17.095 30.900 -16.274 1.00 39.94 217 ILE A N 1
ATOM 1801 C CA . ILE A 1 217 ? 17.171 29.711 -15.395 1.00 39.94 217 ILE A CA 1
ATOM 1802 C C . ILE A 1 217 ? 18.227 29.861 -14.276 1.00 39.94 217 ILE A C 1
ATOM 1804 O O . ILE A 1 217 ? 18.363 28.999 -13.412 1.00 39.94 217 ILE A O 1
ATOM 1808 N N . LYS A 1 218 ? 18.954 30.986 -14.212 1.00 32.97 218 LYS A N 1
ATOM 1809 C CA . LYS A 1 218 ? 19.980 31.219 -13.174 1.00 32.97 218 LYS A CA 1
ATOM 1810 C C . LYS A 1 218 ? 19.471 31.835 -11.863 1.00 32.97 218 LYS A C 1
ATOM 1812 O O . LYS A 1 218 ? 20.279 32.007 -10.956 1.00 32.97 218 LYS A O 1
ATOM 1817 N N . GLN A 1 219 ? 18.173 32.121 -11.714 1.00 35.41 219 GLN A N 1
ATOM 1818 C CA . GLN A 1 219 ? 17.640 32.746 -10.488 1.00 35.41 219 GLN A CA 1
ATOM 1819 C C . GLN A 1 219 ? 16.845 31.821 -9.543 1.00 35.41 219 GLN A C 1
ATOM 1821 O O . GLN A 1 219 ? 16.561 32.238 -8.425 1.00 35.41 219 GLN A O 1
ATOM 1826 N N . GLU A 1 220 ? 16.549 30.561 -9.894 1.00 38.66 220 GLU A N 1
ATOM 1827 C CA . GLU A 1 220 ? 15.640 29.718 -9.078 1.00 38.66 220 GLU A CA 1
ATOM 1828 C C . GLU A 1 220 ? 16.264 28.500 -8.368 1.00 38.66 220 GLU A C 1
ATOM 1830 O O . GLU A 1 220 ? 15.563 27.753 -7.686 1.00 38.66 220 GLU A O 1
ATOM 1835 N N . THR A 1 221 ? 17.580 28.291 -8.426 1.00 36.28 221 THR A N 1
ATOM 1836 C CA . THR A 1 221 ? 18.234 27.187 -7.692 1.00 36.28 221 THR A CA 1
ATOM 1837 C C . THR A 1 221 ? 19.126 27.698 -6.575 1.00 36.28 221 THR A C 1
ATOM 1839 O O . THR A 1 221 ? 20.349 27.619 -6.664 1.00 36.28 221 THR A O 1
ATOM 1842 N N . LEU A 1 222 ? 18.519 28.227 -5.513 1.00 35.25 222 LEU A N 1
ATOM 1843 C CA . LEU A 1 222 ? 19.252 28.561 -4.292 1.00 35.25 222 LEU A CA 1
ATOM 1844 C C . LEU A 1 222 ? 18.361 28.536 -3.045 1.00 35.25 222 LEU A C 1
ATOM 1846 O O . LEU A 1 222 ? 18.401 29.471 -2.271 1.00 35.25 222 LEU A O 1
ATOM 1850 N N . TYR A 1 223 ? 17.568 27.481 -2.816 1.00 36.06 223 TYR A N 1
ATOM 1851 C CA . TYR A 1 223 ? 17.039 27.198 -1.470 1.00 36.06 223 TYR A CA 1
ATOM 1852 C C . TYR A 1 223 ? 16.714 25.709 -1.244 1.00 36.06 223 TYR A C 1
ATOM 1854 O O . TYR A 1 223 ? 15.870 25.123 -1.919 1.00 36.06 223 TYR A O 1
ATOM 1862 N N . GLY A 1 224 ? 17.375 25.138 -0.230 1.00 34.94 224 GLY A N 1
ATOM 1863 C CA . GLY A 1 224 ? 16.790 24.181 0.713 1.00 34.94 224 GLY A CA 1
ATOM 1864 C C . GLY A 1 224 ? 16.815 22.699 0.348 1.00 34.94 224 GLY A C 1
ATOM 1865 O O . GLY A 1 224 ? 15.794 22.177 -0.091 1.00 34.94 224 GLY A O 1
ATOM 1866 N N . LYS A 1 225 ? 17.920 21.995 0.646 1.00 42.06 225 LYS A N 1
ATOM 1867 C CA . LYS A 1 225 ? 17.910 20.541 0.906 1.00 42.06 225 LYS A CA 1
ATOM 1868 C C . LYS A 1 225 ? 19.079 20.079 1.778 1.00 42.06 225 LYS A C 1
ATOM 1870 O O . LYS A 1 225 ? 19.953 19.395 1.269 1.00 42.06 225 LYS A O 1
ATOM 1875 N N . GLU A 1 226 ? 19.025 20.341 3.076 1.00 40.62 226 GLU A N 1
ATOM 1876 C CA . GLU A 1 226 ? 19.674 19.514 4.107 1.00 40.62 226 GLU A CA 1
ATOM 1877 C C . GLU A 1 226 ? 18.708 19.471 5.314 1.00 40.62 226 GLU A C 1
ATOM 1879 O O . GLU A 1 226 ? 17.957 20.426 5.488 1.00 40.62 226 GLU A O 1
ATOM 1884 N N . ASP A 1 227 ? 18.638 18.354 6.060 1.00 41.88 227 ASP A N 1
ATOM 1885 C CA . ASP A 1 227 ? 17.894 18.160 7.342 1.00 41.88 227 ASP A CA 1
ATOM 1886 C C . ASP A 1 227 ? 16.728 17.148 7.446 1.00 41.88 227 ASP A C 1
ATOM 1888 O O . ASP A 1 227 ? 15.845 17.314 8.285 1.00 41.88 227 ASP A O 1
ATOM 1892 N N . GLU A 1 228 ? 16.742 16.011 6.736 1.00 39.50 228 GLU A N 1
ATOM 1893 C CA . GLU A 1 228 ? 15.793 14.908 7.051 1.00 39.50 228 GLU A CA 1
ATOM 1894 C C . GLU A 1 228 ? 16.419 13.531 7.337 1.00 39.50 228 GLU A C 1
ATOM 1896 O O . GLU A 1 228 ? 15.720 12.516 7.393 1.00 39.50 228 GLU A O 1
ATOM 1901 N N . VAL A 1 229 ? 17.729 13.455 7.596 1.00 39.59 229 VAL A N 1
ATOM 1902 C CA . VAL A 1 229 ? 18.400 12.156 7.828 1.00 39.59 229 VAL A CA 1
ATOM 1903 C C . VAL A 1 229 ? 18.546 11.793 9.319 1.00 39.59 229 VAL A C 1
ATOM 1905 O O . VAL A 1 229 ? 18.586 10.609 9.651 1.00 39.59 229 VAL A O 1
ATOM 1908 N N . ALA A 1 230 ? 18.505 12.747 10.257 1.00 40.53 230 ALA A N 1
ATOM 1909 C CA . ALA A 1 230 ? 18.857 12.470 11.661 1.00 40.53 230 ALA A CA 1
ATOM 1910 C C . ALA A 1 230 ? 17.713 11.936 12.560 1.00 40.53 230 ALA A C 1
ATOM 1912 O O . ALA A 1 230 ? 17.974 11.290 13.574 1.00 40.53 230 ALA A O 1
ATOM 1913 N N . GLN A 1 231 ? 16.433 12.114 12.205 1.00 38.97 231 GLN A N 1
ATOM 1914 C CA . GLN A 1 231 ? 15.310 11.706 13.078 1.00 38.97 231 GLN A CA 1
ATOM 1915 C C . GLN A 1 231 ? 14.832 10.248 12.897 1.00 38.97 231 GLN A C 1
ATOM 1917 O O . GLN A 1 231 ? 13.988 9.764 13.660 1.00 38.97 231 GLN A O 1
ATOM 1922 N N . TYR A 1 232 ? 15.372 9.508 11.920 1.00 39.91 232 TYR A N 1
ATOM 1923 C CA . TYR A 1 232 ? 14.883 8.169 11.554 1.00 39.91 232 TYR A CA 1
ATOM 1924 C C . TYR A 1 232 ? 15.564 6.988 12.276 1.00 39.91 232 TYR A C 1
ATOM 1926 O O . TYR A 1 232 ? 15.068 5.857 12.192 1.00 39.91 232 TYR A O 1
ATOM 1934 N N . GLU A 1 233 ? 16.643 7.208 13.037 1.00 40.00 233 GLU A N 1
ATOM 1935 C CA . GLU A 1 233 ? 17.384 6.111 13.688 1.00 40.00 233 GLU A CA 1
ATOM 1936 C C . GLU A 1 233 ? 16.854 5.715 15.079 1.00 40.00 233 GLU A C 1
ATOM 1938 O O . GLU A 1 233 ? 16.912 4.539 15.456 1.00 40.00 233 GLU A O 1
ATOM 1943 N N . GLY A 1 234 ? 16.235 6.641 15.821 1.00 37.62 234 GLY A N 1
ATOM 1944 C CA . GLY A 1 234 ? 15.736 6.375 17.180 1.00 37.62 234 GLY A CA 1
ATOM 1945 C C . GLY A 1 234 ? 14.535 5.419 17.234 1.00 37.62 234 GLY A C 1
ATOM 1946 O O . GLY A 1 234 ? 14.446 4.558 18.111 1.00 37.62 234 GLY A O 1
ATOM 1947 N N . LYS A 1 235 ? 13.624 5.490 16.252 1.00 41.50 235 LYS A N 1
ATOM 1948 C CA . LYS A 1 235 ? 12.378 4.692 16.242 1.00 41.50 235 LYS A CA 1
ATOM 1949 C C . LYS A 1 235 ? 12.542 3.277 15.663 1.00 41.50 235 LYS A C 1
ATOM 1951 O O . LYS A 1 235 ? 11.726 2.401 15.956 1.00 41.50 235 LYS A O 1
ATOM 1956 N N . LYS A 1 236 ? 13.609 3.001 14.898 1.00 40.94 236 LYS A N 1
ATOM 1957 C CA . LYS A 1 236 ? 13.918 1.644 14.395 1.00 40.94 236 LYS A CA 1
ATOM 1958 C C . LYS A 1 236 ? 14.489 0.724 15.482 1.00 40.94 236 LYS A C 1
ATOM 1960 O O . LYS A 1 236 ? 14.182 -0.468 15.476 1.00 40.94 236 LYS A O 1
ATOM 1965 N N . LYS A 1 237 ? 15.251 1.260 16.447 1.00 41.50 237 LYS A N 1
ATOM 1966 C CA . LYS A 1 237 ? 15.883 0.458 17.514 1.00 41.50 237 LYS A CA 1
ATOM 1967 C C . LYS A 1 237 ? 14.880 -0.135 18.516 1.00 41.50 237 LYS A C 1
ATOM 1969 O O . LYS A 1 237 ? 15.092 -1.258 18.969 1.00 41.50 237 LYS A O 1
ATOM 1974 N N . LEU A 1 238 ? 13.754 0.532 18.798 1.00 42.69 238 LEU A N 1
ATOM 1975 C CA . LEU A 1 238 ? 12.721 -0.024 19.691 1.00 42.69 238 LEU A CA 1
ATOM 1976 C C . LEU A 1 238 ? 11.852 -1.102 19.020 1.00 42.69 238 LEU A C 1
ATOM 1978 O O . LEU A 1 238 ? 11.464 -2.074 19.666 1.00 42.69 238 LEU A O 1
ATOM 1982 N N . LYS A 1 239 ? 11.588 -0.978 17.712 1.00 39.84 239 LYS A N 1
ATOM 1983 C CA . LYS A 1 239 ? 10.728 -1.925 16.980 1.00 39.84 239 LYS A CA 1
ATOM 1984 C C . LYS A 1 239 ? 11.432 -3.248 16.648 1.00 39.84 239 LYS A C 1
ATOM 1986 O O . LYS A 1 239 ? 10.762 -4.271 16.559 1.00 39.84 239 LYS A O 1
ATOM 1991 N N . LEU A 1 240 ? 12.768 -3.256 16.542 1.00 38.41 240 LEU A N 1
ATOM 1992 C CA . LEU A 1 240 ? 13.553 -4.489 16.366 1.00 38.41 240 LEU A CA 1
ATOM 1993 C C . LEU A 1 240 ? 13.666 -5.337 17.647 1.00 38.41 240 LEU A C 1
ATOM 1995 O O . LEU A 1 240 ? 13.743 -6.563 17.553 1.00 38.41 240 LEU A O 1
ATOM 1999 N N . ARG A 1 241 ? 13.641 -4.724 18.842 1.00 42.91 241 ARG A N 1
ATOM 2000 C CA . ARG A 1 241 ? 13.774 -5.469 20.111 1.00 42.91 241 ARG A CA 1
ATOM 2001 C C . ARG A 1 241 ? 12.553 -6.339 20.425 1.00 42.91 241 ARG A C 1
ATOM 2003 O O . ARG A 1 241 ? 12.722 -7.444 20.930 1.00 42.91 241 ARG A O 1
ATOM 2010 N N . TYR A 1 242 ? 11.349 -5.908 20.044 1.00 39.91 242 TYR A N 1
ATOM 2011 C CA . TYR A 1 242 ? 10.127 -6.700 20.246 1.00 39.91 242 TYR A CA 1
ATOM 2012 C C . TYR A 1 242 ? 9.975 -7.863 19.255 1.00 39.91 242 TYR A C 1
ATOM 2014 O O . TYR A 1 242 ? 9.387 -8.887 19.594 1.00 39.91 242 TYR A O 1
ATOM 2022 N N . THR A 1 243 ? 10.551 -7.766 18.053 1.00 49.62 243 THR A N 1
ATOM 2023 C CA . THR A 1 243 ? 10.469 -8.849 17.060 1.00 49.62 243 THR A CA 1
ATOM 2024 C C . THR A 1 243 ? 11.500 -9.954 17.282 1.00 49.62 243 THR A C 1
ATOM 2026 O O . THR A 1 243 ? 11.200 -11.109 16.999 1.00 49.62 243 THR A O 1
ATOM 2029 N N . SER A 1 244 ? 12.687 -9.654 17.827 1.00 46.00 244 SER A N 1
ATOM 2030 C CA . SER A 1 244 ? 13.701 -10.693 18.083 1.00 46.00 244 SER A CA 1
ATOM 2031 C C . SER A 1 244 ? 13.294 -11.673 19.185 1.00 46.00 244 SER A C 1
ATOM 2033 O O . SER A 1 244 ? 13.548 -12.865 19.040 1.00 46.00 244 SER A O 1
ATOM 2035 N N . LYS A 1 245 ? 12.612 -11.213 20.244 1.00 56.59 245 LYS A N 1
ATOM 2036 C CA . LYS A 1 245 ? 12.158 -12.094 21.335 1.00 56.59 245 LYS A CA 1
ATOM 2037 C C . LYS A 1 245 ? 11.104 -13.102 20.853 1.00 56.59 245 LYS A C 1
ATOM 2039 O O . LYS A 1 245 ? 11.247 -14.295 21.084 1.00 56.59 245 LYS A O 1
ATOM 2044 N N . ALA A 1 246 ? 10.134 -12.644 20.059 1.00 58.50 246 ALA A N 1
ATOM 2045 C CA . ALA A 1 246 ? 9.118 -13.509 19.457 1.00 58.50 246 ALA A CA 1
ATOM 2046 C C . ALA A 1 246 ? 9.690 -14.487 18.408 1.00 58.50 246 ALA A C 1
ATOM 2048 O O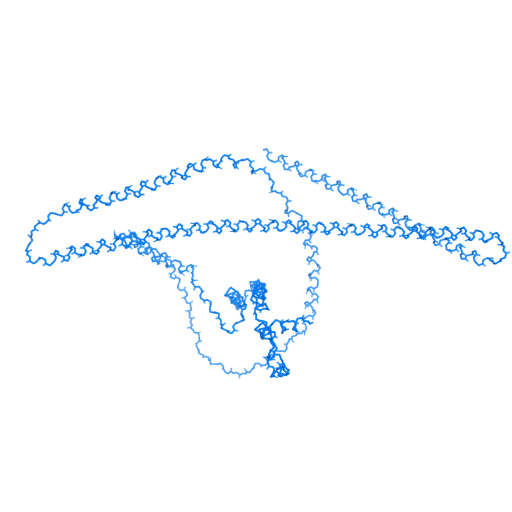 . ALA A 1 246 ? 9.160 -15.581 18.223 1.00 58.50 246 ALA A O 1
ATOM 2049 N N . ILE A 1 247 ? 10.774 -14.116 17.715 1.00 54.00 247 ILE A N 1
ATOM 2050 C CA . ILE A 1 247 ? 11.461 -14.999 16.758 1.00 54.00 247 ILE A CA 1
ATOM 2051 C C . ILE A 1 247 ? 12.282 -16.073 17.490 1.00 54.00 247 ILE A C 1
ATOM 2053 O O . ILE A 1 247 ? 12.259 -17.226 17.064 1.00 54.00 247 ILE A O 1
ATOM 2057 N N . MET A 1 248 ? 12.942 -15.731 18.601 1.00 55.09 248 MET A N 1
ATOM 2058 C CA . MET A 1 248 ? 13.678 -16.683 19.449 1.00 55.09 248 MET A CA 1
ATOM 2059 C C . MET A 1 248 ? 12.732 -17.682 20.136 1.00 55.09 248 MET A C 1
ATOM 2061 O O . MET A 1 248 ? 12.939 -18.887 20.026 1.00 55.09 248 MET A O 1
ATOM 2065 N N . GLU A 1 249 ? 11.620 -17.214 20.715 1.00 65.06 249 GLU A N 1
ATOM 2066 C CA . GLU A 1 249 ? 10.612 -18.074 21.366 1.00 65.06 249 GLU A CA 1
ATOM 2067 C C . GLU A 1 249 ? 9.892 -19.024 20.389 1.00 65.06 249 GLU A C 1
ATOM 2069 O O . GLU A 1 249 ? 9.398 -20.084 20.782 1.00 65.06 249 GLU A O 1
ATOM 2074 N N . ASN A 1 250 ? 9.810 -18.657 19.106 1.00 54.69 250 ASN A N 1
ATOM 2075 C CA . ASN A 1 250 ? 9.244 -19.501 18.050 1.00 54.69 250 ASN A CA 1
ATOM 2076 C C . ASN A 1 250 ? 10.293 -20.459 17.450 1.00 54.69 250 ASN A C 1
ATOM 2078 O O . ASN A 1 250 ? 9.947 -21.521 16.934 1.00 54.69 250 ASN A O 1
ATOM 2082 N N . TRP A 1 251 ? 11.581 -20.117 17.532 1.00 59.78 251 TRP A N 1
ATOM 2083 C CA . TRP A 1 251 ? 12.681 -21.004 17.157 1.00 59.78 251 TRP A CA 1
ATOM 2084 C C . TRP A 1 251 ? 12.890 -22.108 18.206 1.00 59.78 251 TRP A C 1
ATOM 2086 O O . TRP A 1 251 ? 12.949 -23.280 17.839 1.00 59.78 251 TRP A O 1
ATOM 2096 N N . GLU A 1 252 ? 12.867 -21.774 19.500 1.00 65.56 252 GLU A N 1
ATOM 2097 C CA . GLU A 1 252 ? 12.966 -22.744 20.605 1.00 65.56 252 GLU A CA 1
ATOM 2098 C C . GLU A 1 252 ? 11.785 -23.727 20.636 1.00 65.56 252 GLU A C 1
ATOM 2100 O O . GLU A 1 252 ? 11.982 -24.932 20.793 1.00 65.56 252 GLU A O 1
ATOM 2105 N N . ARG A 1 253 ? 10.558 -23.260 20.354 1.00 62.66 253 ARG A N 1
ATOM 2106 C CA . ARG A 1 253 ? 9.363 -24.126 20.249 1.00 62.66 253 ARG A CA 1
ATOM 2107 C C . ARG A 1 253 ? 9.429 -25.163 19.123 1.00 62.66 253 ARG A C 1
ATOM 2109 O O . ARG A 1 253 ? 8.677 -26.137 19.148 1.00 62.66 253 ARG A O 1
ATOM 2116 N N . ASN A 1 254 ? 10.305 -24.968 18.137 1.00 52.69 254 ASN A N 1
ATOM 2117 C CA . ASN A 1 254 ? 10.425 -25.828 16.959 1.00 52.69 254 ASN A CA 1
ATOM 2118 C C . ASN A 1 254 ? 11.682 -26.719 16.961 1.00 52.69 254 ASN A C 1
ATOM 2120 O O . ASN A 1 254 ? 11.864 -27.499 16.027 1.00 52.69 254 ASN A O 1
ATOM 2124 N N . GLN A 1 255 ? 12.498 -26.692 18.022 1.00 43.75 255 GLN A N 1
ATOM 2125 C CA . GLN A 1 255 ? 13.715 -27.514 18.152 1.00 43.75 255 GLN A CA 1
ATOM 2126 C C . GLN A 1 255 ? 13.468 -29.030 18.336 1.00 43.75 255 GLN A C 1
ATOM 2128 O O . GLN A 1 255 ? 14.416 -29.808 18.331 1.00 43.75 255 GLN A O 1
ATOM 2133 N N . GLY A 1 256 ? 12.218 -29.496 18.446 1.00 47.91 256 GLY A N 1
ATOM 2134 C CA . GLY A 1 256 ? 11.914 -30.913 18.721 1.00 47.91 256 GLY A CA 1
ATOM 2135 C C . GLY A 1 256 ? 11.187 -31.692 17.621 1.00 47.91 256 GLY A C 1
ATOM 2136 O O . GLY A 1 256 ? 11.053 -32.908 17.727 1.00 47.91 256 GLY A O 1
ATOM 2137 N N . LYS A 1 257 ? 10.686 -31.041 16.563 1.00 44.34 257 LYS A N 1
ATOM 2138 C CA . LYS A 1 257 ? 9.795 -31.694 15.585 1.00 44.34 257 LYS A CA 1
ATOM 2139 C C . LYS A 1 257 ? 10.490 -31.874 14.241 1.00 44.34 257 LYS A C 1
ATOM 2141 O O . LYS A 1 257 ? 10.289 -31.098 13.311 1.00 44.34 257 LYS A O 1
ATOM 2146 N N . ARG A 1 258 ? 11.311 -32.923 14.127 1.00 41.66 258 ARG A N 1
ATOM 2147 C CA . ARG A 1 258 ? 11.779 -33.395 12.816 1.00 41.66 258 ARG A CA 1
ATOM 2148 C C . ARG A 1 258 ? 10.591 -34.009 12.061 1.00 41.66 258 ARG A C 1
ATOM 2150 O O . ARG A 1 258 ? 9.978 -34.936 12.589 1.00 41.66 258 ARG A O 1
ATOM 2157 N N . PRO A 1 259 ? 10.251 -33.546 10.847 1.00 45.03 259 PRO A N 1
ATOM 2158 C CA . PRO A 1 259 ? 9.307 -34.269 10.006 1.00 45.03 259 PRO A CA 1
ATOM 2159 C C . PRO A 1 259 ? 9.900 -35.638 9.620 1.00 45.03 259 PRO A C 1
ATOM 2161 O O . PRO A 1 259 ? 11.119 -35.746 9.440 1.00 45.03 259 PRO A O 1
ATOM 2164 N N . PRO A 1 260 ? 9.069 -36.688 9.494 1.00 42.72 260 PRO A N 1
ATOM 2165 C CA . PRO A 1 260 ? 9.538 -38.023 9.154 1.00 42.72 260 PRO A CA 1
ATOM 2166 C C . PRO A 1 260 ? 10.206 -38.016 7.776 1.00 42.72 260 PRO A C 1
ATOM 2168 O O . PRO A 1 260 ? 9.631 -37.583 6.777 1.00 42.72 260 PRO A O 1
ATOM 2171 N N . ILE A 1 261 ? 11.448 -38.497 7.740 1.00 43.75 261 ILE A N 1
ATOM 2172 C CA . ILE A 1 261 ? 12.233 -38.676 6.518 1.00 43.75 261 ILE A CA 1
ATOM 2173 C C . ILE A 1 261 ? 11.525 -39.734 5.653 1.00 43.75 261 ILE A C 1
ATOM 2175 O O . ILE A 1 261 ? 11.330 -40.859 6.124 1.00 43.75 261 ILE A O 1
ATOM 2179 N N . PRO A 1 262 ? 11.165 -39.441 4.390 1.00 42.22 262 PRO A N 1
ATOM 2180 C CA . PRO A 1 262 ? 10.637 -40.456 3.489 1.00 42.22 262 PRO A CA 1
ATOM 2181 C C . PRO A 1 262 ? 11.722 -41.504 3.220 1.00 42.22 262 PRO A C 1
ATOM 2183 O O . PRO A 1 262 ? 12.809 -41.175 2.737 1.00 42.22 262 PRO A O 1
ATOM 2186 N N . LYS A 1 263 ? 11.433 -42.774 3.530 1.00 46.22 263 LYS A N 1
ATOM 2187 C CA . LYS A 1 263 ? 12.301 -43.911 3.200 1.00 46.22 263 LYS A CA 1
ATOM 2188 C C . LYS A 1 263 ? 12.512 -43.941 1.680 1.00 46.22 263 LYS A C 1
ATOM 2190 O O . LYS A 1 263 ? 11.582 -44.216 0.924 1.00 46.22 263 LYS A O 1
ATOM 2195 N N . LYS A 1 264 ? 13.731 -43.629 1.226 1.00 41.78 264 LYS A N 1
ATOM 2196 C CA . LYS A 1 264 ? 14.120 -43.730 -0.187 1.00 41.78 264 LYS A CA 1
ATOM 2197 C C . L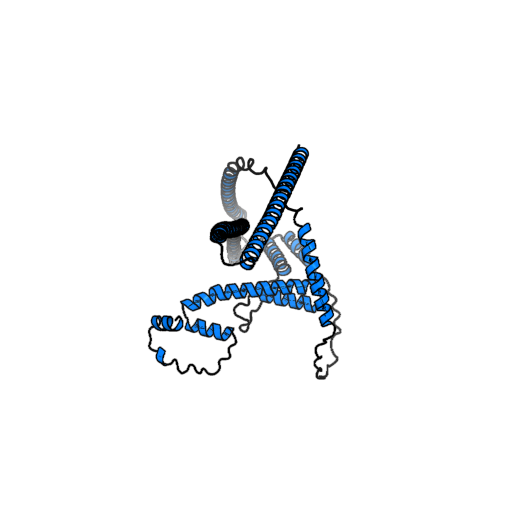YS A 1 264 ? 14.068 -45.197 -0.621 1.00 41.78 264 LYS A C 1
ATOM 2199 O O . LYS A 1 264 ? 14.694 -46.053 0.001 1.00 41.78 264 LYS A O 1
ATOM 2204 N N . ARG A 1 265 ? 13.343 -45.468 -1.709 1.00 41.00 265 ARG A N 1
ATOM 2205 C CA . ARG A 1 265 ? 13.448 -46.717 -2.472 1.00 41.00 265 ARG A CA 1
ATOM 2206 C C . ARG A 1 265 ? 14.880 -46.842 -3.001 1.00 41.00 265 ARG A C 1
ATOM 2208 O O . ARG A 1 265 ? 15.374 -45.922 -3.648 1.00 41.00 265 ARG A O 1
ATOM 2215 N N . LYS A 1 266 ? 15.531 -47.970 -2.703 1.00 42.22 266 LYS A N 1
ATOM 2216 C CA . LYS A 1 266 ? 16.798 -48.382 -3.315 1.00 42.22 266 LYS A CA 1
ATOM 2217 C C . LYS A 1 266 ? 16.535 -48.672 -4.797 1.00 42.22 266 LYS A C 1
ATOM 2219 O O . LYS A 1 266 ? 15.909 -49.674 -5.116 1.00 42.22 266 LYS A O 1
ATOM 2224 N N . GLY A 1 267 ? 16.975 -47.773 -5.669 1.00 41.12 267 GLY A N 1
ATOM 2225 C CA . GLY A 1 267 ? 17.166 -48.022 -7.095 1.00 41.12 267 GLY A CA 1
ATOM 2226 C C . GLY A 1 267 ? 18.652 -47.864 -7.390 1.00 41.12 267 GLY A C 1
ATOM 2227 O O . GLY A 1 267 ? 19.250 -46.881 -6.954 1.00 41.12 267 GLY A O 1
ATOM 2228 N N . GLN A 1 268 ? 19.236 -48.874 -8.029 1.00 42.75 268 GLN A N 1
ATOM 2229 C CA . GLN A 1 268 ? 20.650 -48.975 -8.387 1.00 42.75 268 GLN A CA 1
ATOM 2230 C C . GLN A 1 268 ? 21.121 -47.737 -9.165 1.00 42.75 268 GLN A C 1
ATOM 2232 O O . GLN A 1 268 ? 20.480 -47.322 -10.127 1.00 42.75 268 GLN A O 1
ATOM 2237 N N . LEU A 1 269 ? 22.249 -47.165 -8.741 1.00 37.84 269 LEU A N 1
ATOM 2238 C CA . LEU A 1 269 ? 23.016 -46.191 -9.511 1.00 37.84 269 LEU A CA 1
ATOM 2239 C C . LEU A 1 269 ? 24.186 -46.927 -10.166 1.00 37.84 269 LEU A C 1
ATOM 2241 O O . LEU A 1 269 ? 24.955 -47.602 -9.485 1.00 37.84 269 LEU A O 1
ATOM 2245 N N . HIS A 1 270 ? 24.272 -46.787 -11.484 1.00 37.81 270 HIS A N 1
ATOM 2246 C CA . HIS A 1 270 ? 25.401 -47.179 -12.319 1.00 37.81 270 HIS A CA 1
ATOM 2247 C C . HIS A 1 270 ? 26.567 -46.206 -12.058 1.00 37.81 270 HIS A C 1
ATOM 2249 O O . HIS A 1 270 ? 26.319 -44.995 -12.056 1.00 37.81 270 HIS A O 1
ATOM 2255 N N . PRO A 1 271 ? 27.806 -46.670 -11.831 1.00 49.53 271 PRO A N 1
ATOM 2256 C CA . PRO A 1 271 ? 28.955 -45.796 -11.669 1.00 49.53 271 PRO A CA 1
ATOM 2257 C C . PRO A 1 271 ? 29.730 -45.761 -12.983 1.00 49.53 271 PRO A C 1
ATOM 2259 O O . PRO A 1 271 ? 30.619 -46.570 -13.159 1.00 49.53 271 PRO A O 1
ATOM 2262 N N . ASP A 1 272 ? 29.384 -44.862 -13.901 1.00 44.16 272 ASP A N 1
ATOM 2263 C CA . ASP A 1 272 ? 30.276 -44.490 -15.001 1.00 44.16 272 ASP A CA 1
ATOM 2264 C C . ASP A 1 272 ? 29.917 -43.092 -15.505 1.00 44.16 272 ASP A C 1
ATOM 2266 O O . ASP A 1 272 ? 28.745 -42.763 -15.686 1.00 44.16 272 ASP A O 1
ATOM 2270 N N . MET A 1 273 ? 30.959 -42.300 -15.754 1.00 44.84 273 MET A N 1
ATOM 2271 C CA . MET A 1 273 ? 30.966 -40.899 -16.191 1.00 44.84 273 MET A CA 1
ATOM 2272 C C . MET A 1 273 ? 30.795 -39.860 -15.075 1.00 44.84 273 MET A C 1
ATOM 2274 O O . MET A 1 273 ? 29.687 -39.511 -14.689 1.00 44.84 273 MET A O 1
ATOM 2278 N N . ILE A 1 274 ? 31.928 -39.339 -14.589 1.00 38.19 274 ILE A N 1
ATOM 2279 C CA . ILE A 1 274 ? 32.329 -37.919 -14.679 1.00 38.19 274 ILE A CA 1
ATOM 2280 C C . ILE A 1 274 ? 33.828 -37.869 -14.326 1.00 38.19 274 ILE A C 1
ATOM 2282 O O . ILE A 1 274 ? 34.225 -37.772 -13.170 1.00 38.19 274 ILE A O 1
ATOM 2286 N N . SER A 1 275 ? 34.670 -37.950 -15.354 1.00 44.41 275 SER A N 1
ATOM 2287 C CA . SER A 1 275 ? 36.002 -37.342 -15.373 1.00 44.41 275 SER A CA 1
ATOM 2288 C C . SER A 1 275 ? 35.980 -36.315 -16.503 1.00 44.41 275 SER A C 1
ATOM 2290 O O . SER A 1 275 ? 36.434 -36.571 -17.613 1.00 44.41 275 SER A O 1
ATOM 2292 N N . GLY A 1 276 ? 35.320 -35.188 -16.244 1.00 36.03 276 GLY A N 1
ATOM 2293 C CA . GLY A 1 276 ? 35.362 -34.005 -17.093 1.00 36.03 276 GLY A CA 1
ATOM 2294 C C . GLY A 1 276 ? 36.113 -32.931 -16.329 1.00 36.03 276 GLY A C 1
ATOM 2295 O O . GLY A 1 276 ? 35.540 -32.268 -15.469 1.00 36.03 276 GLY A O 1
ATOM 2296 N N . SER A 1 277 ? 37.414 -32.831 -16.571 1.00 40.09 277 SER A N 1
ATOM 2297 C CA . SER A 1 277 ? 38.214 -31.685 -16.164 1.00 40.09 277 SER A CA 1
ATOM 2298 C C . SER A 1 277 ? 37.752 -30.477 -16.978 1.00 40.09 277 SER A C 1
ATOM 2300 O O . SER A 1 277 ? 38.176 -30.302 -18.118 1.00 40.09 277 SER A O 1
ATOM 2302 N N . ASP A 1 278 ? 36.868 -29.662 -16.406 1.00 37.75 278 ASP A N 1
ATOM 2303 C CA . ASP A 1 278 ? 36.521 -28.347 -16.945 1.00 37.75 278 ASP A CA 1
ATOM 2304 C C . ASP A 1 278 ? 37.707 -27.395 -16.729 1.00 37.75 278 ASP A C 1
ATOM 2306 O O . ASP A 1 278 ? 37.747 -26.595 -15.790 1.00 37.75 278 ASP A O 1
ATOM 2310 N N . SER A 1 279 ? 38.707 -27.482 -17.607 1.00 36.88 279 SER A N 1
ATOM 2311 C CA . SER A 1 279 ? 39.609 -26.365 -17.862 1.00 36.88 279 SER A CA 1
ATOM 2312 C C . SER A 1 279 ? 38.823 -25.329 -18.660 1.00 36.88 279 SER A C 1
ATOM 2314 O O . SER A 1 279 ? 38.688 -25.418 -19.879 1.00 36.88 279 SER A O 1
ATOM 2316 N N . CYS A 1 280 ? 38.258 -24.351 -17.956 1.00 37.31 280 CYS A N 1
ATOM 2317 C CA . CYS A 1 280 ? 37.759 -23.123 -18.558 1.00 37.31 280 CYS A CA 1
ATOM 2318 C C . CYS A 1 280 ? 38.961 -22.345 -19.121 1.00 37.31 280 CYS A C 1
ATOM 2320 O O . CYS A 1 280 ? 39.499 -21.458 -18.459 1.00 37.31 280 CYS A O 1
ATOM 2322 N N . GLU A 1 281 ? 39.407 -22.691 -20.330 1.00 40.28 281 GLU A N 1
ATOM 2323 C CA . GLU A 1 281 ? 40.316 -21.840 -21.091 1.00 40.28 281 GLU A CA 1
ATOM 2324 C C . GLU A 1 281 ? 39.582 -20.542 -21.439 1.00 40.28 281 GLU A C 1
ATOM 2326 O O . GLU A 1 281 ? 38.637 -20.488 -22.228 1.00 40.28 281 GLU A O 1
ATOM 2331 N N . TYR A 1 282 ? 39.997 -19.471 -20.772 1.00 41.44 282 TYR A N 1
ATOM 2332 C CA . TYR A 1 282 ? 39.516 -18.120 -20.993 1.00 41.44 282 TYR A CA 1
ATOM 2333 C C . TYR A 1 282 ? 40.064 -17.604 -22.336 1.00 41.44 282 TYR A C 1
ATOM 2335 O O . TYR A 1 282 ? 41.092 -16.939 -22.389 1.00 41.44 282 TYR A O 1
ATOM 2343 N N . HIS A 1 283 ? 39.379 -17.887 -23.448 1.00 46.47 283 HIS A N 1
ATOM 2344 C CA . HIS A 1 283 ? 39.708 -17.347 -24.783 1.00 46.47 283 HIS A CA 1
ATOM 2345 C C . HIS A 1 283 ? 39.242 -15.881 -24.988 1.00 46.47 283 HIS A C 1
ATOM 2347 O O . HIS A 1 283 ? 38.886 -15.469 -26.091 1.00 46.47 283 HIS A O 1
ATOM 2353 N N . GLY A 1 284 ? 39.179 -15.078 -23.920 1.00 49.53 284 GLY A N 1
ATOM 2354 C CA . GLY A 1 284 ? 38.320 -13.889 -23.857 1.00 49.53 284 GLY A CA 1
ATOM 2355 C C . GLY A 1 284 ? 38.809 -12.611 -24.544 1.00 49.53 284 GLY A C 1
ATOM 2356 O O . GLY A 1 284 ? 37.973 -11.780 -24.899 1.00 49.53 284 GLY A O 1
ATOM 2357 N N . GLU A 1 285 ? 40.111 -12.415 -24.753 1.00 54.75 285 GLU A N 1
ATOM 2358 C CA . GLU A 1 285 ? 40.630 -11.049 -24.982 1.00 54.75 285 GLU A CA 1
ATOM 2359 C C . GLU A 1 285 ? 41.267 -10.804 -26.357 1.00 54.75 285 GLU A C 1
ATOM 2361 O O . GLU A 1 285 ? 41.322 -9.664 -26.815 1.00 54.75 285 GLU A O 1
ATOM 2366 N N . THR A 1 286 ? 41.667 -11.842 -27.094 1.00 55.22 286 THR A N 1
ATOM 2367 C CA . THR A 1 286 ? 42.402 -11.658 -28.361 1.00 55.22 286 THR A CA 1
ATOM 2368 C C . THR A 1 286 ? 41.501 -11.436 -29.580 1.00 55.22 286 THR A C 1
ATOM 2370 O O . THR A 1 286 ? 41.920 -10.809 -30.552 1.00 55.22 286 THR A O 1
ATOM 2373 N N . SER A 1 287 ? 40.240 -11.876 -29.533 1.00 61.78 287 SER A N 1
ATOM 2374 C CA . SER A 1 287 ? 39.330 -11.830 -30.692 1.00 61.78 287 SER A CA 1
ATOM 2375 C C . SER A 1 287 ? 38.941 -10.405 -31.115 1.00 61.78 287 SER A C 1
ATOM 2377 O O . SER A 1 287 ? 38.797 -10.118 -32.304 1.00 61.78 287 SER A O 1
ATOM 2379 N N . ASN A 1 288 ? 38.787 -9.482 -30.162 1.00 63.41 288 ASN A N 1
ATOM 2380 C CA . ASN A 1 288 ? 38.322 -8.122 -30.460 1.00 63.41 288 ASN A CA 1
ATOM 2381 C C . ASN A 1 288 ? 39.433 -7.257 -31.056 1.00 63.41 288 ASN A C 1
ATOM 2383 O O . ASN A 1 288 ? 39.195 -6.471 -31.974 1.00 63.41 288 ASN A O 1
ATOM 2387 N N . PHE A 1 289 ? 40.656 -7.437 -30.557 1.00 68.12 289 PHE A N 1
ATOM 2388 C CA . PHE A 1 289 ? 41.812 -6.665 -31.000 1.00 68.12 289 PHE A CA 1
ATOM 2389 C C . PHE A 1 289 ? 42.170 -6.977 -32.454 1.00 68.12 289 PHE A C 1
ATOM 2391 O O . PHE A 1 289 ? 42.485 -6.074 -33.227 1.00 68.12 289 PHE A O 1
ATOM 2398 N N . LEU A 1 290 ? 42.051 -8.247 -32.851 1.00 71.69 290 LEU A N 1
ATOM 2399 C CA . LEU A 1 290 ? 42.276 -8.675 -34.230 1.00 71.69 290 LEU A CA 1
ATOM 2400 C C . LEU A 1 290 ? 41.217 -8.111 -35.186 1.00 71.69 290 LEU A C 1
ATOM 2402 O O . LEU A 1 290 ? 41.560 -7.681 -36.286 1.00 71.69 290 LEU A O 1
ATOM 2406 N N . THR A 1 291 ? 39.957 -8.030 -34.749 1.00 78.69 291 THR A N 1
ATOM 2407 C CA . THR A 1 291 ? 38.863 -7.517 -35.590 1.00 78.69 291 THR A CA 1
ATOM 2408 C C . THR A 1 291 ? 38.970 -6.004 -35.793 1.00 78.69 291 THR A C 1
ATOM 2410 O O . THR A 1 291 ? 38.841 -5.528 -36.917 1.00 78.69 291 THR A O 1
ATOM 2413 N N . LEU A 1 292 ? 39.298 -5.234 -34.748 1.00 85.25 292 LEU A N 1
ATOM 2414 C CA . LEU A 1 292 ? 39.522 -3.787 -34.880 1.00 85.25 292 LEU A CA 1
ATOM 2415 C C . LEU A 1 292 ? 40.789 -3.466 -35.677 1.00 85.25 292 LEU A C 1
ATOM 2417 O O . LEU A 1 292 ? 40.794 -2.537 -36.483 1.00 85.25 292 LEU A O 1
ATOM 2421 N N . ARG A 1 293 ? 41.854 -4.260 -35.522 1.00 88.25 293 ARG A N 1
ATOM 2422 C CA . ARG A 1 293 ? 43.055 -4.112 -36.351 1.00 88.25 293 ARG A CA 1
ATOM 2423 C C . ARG A 1 293 ? 42.737 -4.339 -37.830 1.00 88.25 293 ARG A C 1
ATOM 2425 O O . ARG A 1 293 ? 43.166 -3.534 -38.646 1.00 88.25 293 ARG A O 1
ATOM 2432 N N . ALA A 1 294 ? 41.929 -5.352 -38.152 1.00 87.62 294 ALA A N 1
ATOM 2433 C CA . ALA A 1 294 ? 41.463 -5.606 -39.516 1.00 87.62 294 ALA A CA 1
ATOM 2434 C C . ALA A 1 294 ? 40.630 -4.442 -40.093 1.00 87.62 294 ALA A C 1
ATOM 2436 O O . ALA A 1 294 ? 40.760 -4.126 -41.274 1.00 87.62 294 ALA A O 1
ATOM 2437 N N . VAL A 1 295 ? 39.831 -3.755 -39.262 1.00 91.75 295 VAL A N 1
ATOM 2438 C CA . VAL A 1 295 ? 39.119 -2.524 -39.663 1.00 91.75 295 VAL A CA 1
ATOM 2439 C C . VAL A 1 295 ? 40.109 -1.419 -40.044 1.00 91.75 295 VAL A C 1
ATOM 2441 O O . VAL A 1 295 ? 39.909 -0.730 -41.039 1.00 91.75 295 VAL A O 1
ATOM 2444 N N . HIS A 1 296 ? 41.197 -1.242 -39.293 1.00 90.00 296 HIS A N 1
ATOM 2445 C CA . HIS A 1 296 ? 42.180 -0.198 -39.594 1.00 90.00 296 HIS A CA 1
ATOM 2446 C C . HIS A 1 296 ? 43.055 -0.509 -40.815 1.00 90.00 296 HIS A C 1
ATOM 2448 O O . HIS A 1 296 ? 43.440 0.425 -41.513 1.00 90.00 296 HIS A O 1
ATOM 2454 N N . THR A 1 297 ? 43.346 -1.786 -41.081 1.00 93.88 297 THR A N 1
ATOM 2455 C CA . THR A 1 297 ? 44.233 -2.217 -42.178 1.00 93.88 297 THR A CA 1
ATOM 2456 C C . THR A 1 297 ? 43.532 -2.453 -43.512 1.00 93.88 297 THR A C 1
ATOM 2458 O O . THR A 1 297 ? 44.211 -2.674 -44.505 1.00 93.88 297 THR A O 1
ATOM 2461 N N . SER A 1 298 ? 42.199 -2.481 -43.554 1.00 93.00 298 SER A N 1
ATOM 2462 C CA . SER A 1 298 ? 41.469 -2.559 -44.824 1.00 93.00 298 SER A CA 1
ATOM 2463 C C . SER A 1 298 ? 41.630 -1.249 -45.603 1.00 93.00 298 SER A C 1
ATOM 2465 O O . SER A 1 298 ? 41.558 -0.186 -44.999 1.00 93.00 298 SER A O 1
ATOM 2467 N N . ASP A 1 299 ? 41.789 -1.289 -46.923 1.00 92.94 299 ASP A N 1
ATOM 2468 C CA . ASP A 1 299 ? 41.845 -0.070 -47.751 1.00 92.94 299 ASP A CA 1
ATOM 2469 C C . ASP A 1 299 ? 40.468 0.316 -48.315 1.00 92.94 299 ASP A C 1
ATOM 2471 O O . ASP A 1 299 ? 40.184 1.491 -48.536 1.00 92.94 299 ASP A O 1
ATOM 2475 N N . ASP A 1 300 ? 39.570 -0.662 -48.464 1.00 95.44 300 ASP A N 1
ATOM 2476 C CA . ASP A 1 300 ? 38.194 -0.449 -48.917 1.00 95.44 300 ASP A CA 1
ATOM 2477 C C . ASP A 1 300 ? 37.296 0.031 -47.767 1.00 95.44 300 ASP A C 1
ATOM 2479 O O . ASP A 1 300 ? 37.247 -0.591 -46.697 1.00 95.44 300 ASP A O 1
ATOM 2483 N N . LEU A 1 301 ? 36.572 1.132 -47.992 1.00 92.94 301 LEU A N 1
ATOM 2484 C CA . LEU A 1 301 ? 35.694 1.745 -46.995 1.00 92.94 301 LEU A CA 1
ATOM 2485 C C . LEU A 1 301 ? 34.543 0.807 -46.621 1.00 92.94 301 LEU A C 1
ATOM 2487 O O . LEU A 1 301 ? 34.245 0.649 -45.437 1.00 92.94 301 LEU A O 1
ATOM 2491 N N . ASP A 1 302 ? 33.938 0.132 -47.595 1.00 92.06 302 ASP A N 1
ATOM 2492 C CA . ASP A 1 302 ? 32.816 -0.771 -47.328 1.00 92.06 302 ASP A CA 1
ATOM 2493 C C . ASP A 1 302 ? 33.253 -2.005 -46.536 1.00 92.06 302 ASP A C 1
ATOM 2495 O O . ASP A 1 302 ? 32.559 -2.437 -45.610 1.00 92.06 302 ASP A O 1
ATOM 2499 N N . ALA A 1 303 ? 34.444 -2.536 -46.817 1.00 90.88 303 ALA A N 1
ATOM 2500 C CA . ALA A 1 303 ? 35.053 -3.568 -45.990 1.00 90.88 303 ALA A CA 1
ATOM 2501 C C . ALA A 1 303 ? 35.280 -3.098 -44.539 1.00 90.88 303 ALA A C 1
ATOM 2503 O O . ALA A 1 303 ? 34.964 -3.851 -43.613 1.00 90.88 303 ALA A O 1
ATOM 2504 N N . LYS A 1 304 ? 35.723 -1.848 -44.304 1.00 93.75 304 LYS A N 1
ATOM 2505 C CA . LYS A 1 304 ? 35.846 -1.297 -42.936 1.00 93.75 304 LYS A CA 1
ATOM 2506 C C . LYS A 1 304 ? 34.516 -1.280 -42.206 1.00 93.75 304 LYS A C 1
ATOM 2508 O O . LYS A 1 304 ? 34.445 -1.716 -41.056 1.00 93.75 304 LYS A O 1
ATOM 2513 N N . VAL A 1 305 ? 33.465 -0.782 -42.857 1.00 93.75 305 VAL A N 1
ATOM 2514 C CA . VAL A 1 305 ? 32.164 -0.652 -42.196 1.00 93.75 305 VAL A CA 1
ATOM 2515 C C . VAL A 1 305 ? 31.545 -2.021 -41.922 1.00 93.75 305 VAL A C 1
ATOM 2517 O O . VAL A 1 305 ? 31.001 -2.240 -40.837 1.00 93.75 305 VAL A O 1
ATOM 2520 N N . ASN A 1 306 ? 31.686 -2.978 -42.840 1.00 91.75 306 ASN A N 1
ATOM 2521 C CA . ASN A 1 306 ? 31.225 -4.349 -42.621 1.00 91.75 306 ASN A CA 1
ATOM 2522 C C . ASN A 1 306 ? 31.964 -5.021 -41.453 1.00 91.75 306 ASN A C 1
ATOM 2524 O O . ASN A 1 306 ? 31.319 -5.594 -40.574 1.00 91.75 306 ASN A O 1
ATOM 2528 N N . LEU A 1 307 ? 33.296 -4.905 -41.394 1.00 93.19 307 LEU A N 1
ATOM 2529 C CA . LEU A 1 307 ? 34.098 -5.455 -40.296 1.00 93.19 307 LEU A CA 1
ATOM 2530 C C . LEU A 1 307 ? 33.745 -4.812 -38.948 1.00 93.19 307 LEU A C 1
ATOM 2532 O O . LEU A 1 307 ? 33.595 -5.519 -37.951 1.00 93.19 307 LEU A O 1
ATOM 2536 N N . LEU A 1 308 ? 33.543 -3.492 -38.917 1.00 92.31 308 LEU A N 1
ATOM 2537 C CA . LEU A 1 308 ? 33.118 -2.785 -37.710 1.00 92.31 308 LEU A CA 1
ATOM 2538 C C . LEU A 1 308 ? 31.715 -3.219 -37.266 1.00 92.31 308 LEU A C 1
ATOM 2540 O O . LEU A 1 308 ? 31.490 -3.453 -36.081 1.00 92.31 308 LEU A O 1
ATOM 2544 N N . THR A 1 309 ? 30.784 -3.371 -38.209 1.00 93.31 309 THR A N 1
ATOM 2545 C CA . THR A 1 309 ? 29.413 -3.817 -37.923 1.00 93.31 309 THR A CA 1
ATOM 2546 C C . THR A 1 309 ? 29.409 -5.219 -37.324 1.00 93.31 309 THR A C 1
ATOM 2548 O O . THR A 1 309 ? 28.752 -5.446 -36.310 1.00 93.31 309 THR A O 1
ATOM 2551 N N . LEU A 1 310 ? 30.187 -6.145 -37.892 1.00 92.06 310 LEU A N 1
ATOM 2552 C CA . LEU A 1 310 ? 30.333 -7.499 -37.356 1.00 92.06 310 LEU A CA 1
ATOM 2553 C C . LEU A 1 310 ? 30.975 -7.496 -35.963 1.00 92.06 310 LEU A C 1
ATOM 2555 O O . LEU A 1 310 ? 30.492 -8.199 -35.077 1.00 92.06 310 LEU A O 1
ATOM 2559 N N . ALA A 1 311 ? 32.005 -6.672 -35.739 1.00 90.94 311 ALA A N 1
ATOM 2560 C CA . ALA A 1 311 ? 32.647 -6.535 -34.432 1.00 90.94 311 ALA A CA 1
ATOM 2561 C C . ALA A 1 311 ? 31.669 -6.019 -33.367 1.00 90.94 311 ALA A C 1
ATOM 2563 O O . ALA A 1 311 ? 31.575 -6.579 -32.273 1.00 90.94 311 ALA A O 1
ATOM 2564 N N . LEU A 1 312 ? 30.908 -4.971 -33.695 1.00 90.44 312 LEU A N 1
ATOM 2565 C CA . LEU A 1 312 ? 29.889 -4.413 -32.811 1.00 90.44 312 LEU A CA 1
ATOM 2566 C C . LEU A 1 312 ? 28.768 -5.418 -32.554 1.00 90.44 312 LEU A C 1
ATOM 2568 O O . LEU A 1 312 ? 28.343 -5.567 -31.413 1.00 90.44 312 LEU A O 1
ATOM 2572 N N . GLN A 1 313 ? 28.314 -6.140 -33.578 1.00 89.00 313 GLN A N 1
ATOM 2573 C CA . GLN A 1 313 ? 27.280 -7.157 -33.428 1.00 89.00 313 GLN A CA 1
ATOM 2574 C C . GLN A 1 313 ? 27.748 -8.318 -32.542 1.00 89.00 313 GLN A C 1
ATOM 2576 O O . GLN A 1 313 ? 26.978 -8.758 -31.688 1.00 89.00 313 GLN A O 1
ATOM 2581 N N . ASP A 1 314 ? 29.000 -8.771 -32.673 1.00 89.00 314 ASP A N 1
ATOM 2582 C CA . ASP A 1 314 ? 29.586 -9.765 -31.764 1.00 89.00 314 ASP A CA 1
ATOM 2583 C C . ASP A 1 314 ? 29.621 -9.245 -30.322 1.00 89.00 314 ASP A C 1
ATOM 2585 O O . ASP A 1 314 ? 29.166 -9.936 -29.410 1.00 89.00 314 ASP A O 1
ATOM 2589 N N . GLN A 1 315 ? 30.060 -7.997 -30.104 1.00 89.69 315 GLN A N 1
ATOM 2590 C CA . GLN A 1 315 ? 30.039 -7.398 -28.765 1.00 89.69 315 GLN A CA 1
ATOM 2591 C C . GLN A 1 315 ? 28.620 -7.307 -28.209 1.00 89.69 315 GLN A C 1
ATOM 2593 O O . GLN A 1 315 ? 28.382 -7.683 -27.062 1.00 89.69 315 GLN A O 1
ATOM 2598 N N . VAL A 1 316 ? 27.658 -6.856 -29.010 1.00 89.69 316 VAL A N 1
ATOM 2599 C CA . VAL A 1 316 ? 26.262 -6.767 -28.584 1.00 89.69 316 VAL A CA 1
ATOM 2600 C C . VAL A 1 316 ? 25.729 -8.149 -28.214 1.00 89.69 316 VAL A C 1
ATOM 2602 O O . VAL A 1 316 ? 25.124 -8.294 -27.159 1.00 89.69 316 VAL A O 1
ATOM 2605 N N . LEU A 1 317 ? 25.984 -9.185 -29.013 1.00 87.69 317 LEU A N 1
ATOM 2606 C CA . LEU A 1 317 ? 25.530 -10.545 -28.708 1.00 87.69 317 LEU A CA 1
ATOM 2607 C C . LEU A 1 317 ? 26.224 -11.140 -27.476 1.00 87.69 317 LEU A C 1
ATOM 2609 O O . LEU A 1 317 ? 25.581 -11.859 -26.708 1.00 87.69 317 LEU A O 1
ATOM 2613 N N . ARG A 1 318 ? 27.507 -10.826 -27.270 1.00 84.94 318 ARG A N 1
ATOM 2614 C CA . ARG A 1 318 ? 28.306 -11.284 -26.127 1.00 84.94 318 ARG A CA 1
ATOM 2615 C C . ARG A 1 318 ? 27.850 -10.645 -24.817 1.00 84.94 318 ARG A C 1
ATOM 2617 O O . ARG A 1 318 ? 27.652 -11.350 -23.830 1.00 84.94 318 ARG A O 1
ATOM 2624 N N . TRP A 1 319 ? 27.662 -9.326 -24.810 1.00 86.94 319 TRP A N 1
ATOM 2625 C CA . TRP A 1 319 ? 27.298 -8.564 -23.611 1.00 86.94 319 TRP A CA 1
ATOM 2626 C C . TRP A 1 319 ? 25.785 -8.523 -23.359 1.00 86.94 319 TRP A C 1
ATOM 2628 O O . TRP A 1 319 ? 25.351 -8.458 -22.209 1.00 86.94 319 TRP A O 1
ATOM 2638 N N . PHE A 1 320 ? 24.973 -8.637 -24.411 1.00 82.88 320 PHE A N 1
ATOM 2639 C CA . PHE A 1 320 ? 23.509 -8.646 -24.356 1.00 82.88 320 PHE A CA 1
ATOM 2640 C C . PHE A 1 320 ? 22.945 -9.913 -25.016 1.00 82.88 320 PHE A C 1
ATOM 2642 O O . PHE A 1 320 ? 22.220 -9.842 -26.016 1.00 82.88 320 PHE A O 1
ATOM 2649 N N . PRO A 1 321 ? 23.234 -11.104 -24.461 1.00 83.69 321 PRO A N 1
ATOM 2650 C CA . PRO A 1 321 ? 22.748 -12.347 -25.034 1.00 83.69 321 PRO A CA 1
ATOM 2651 C C . PRO A 1 321 ? 21.219 -12.337 -25.080 1.00 83.69 321 PRO A C 1
ATOM 2653 O O . PRO A 1 321 ? 20.537 -12.099 -24.077 1.00 83.69 321 PRO A O 1
ATOM 2656 N N . THR A 1 322 ? 20.659 -12.635 -26.253 1.00 84.62 322 THR A N 1
ATOM 2657 C CA . THR A 1 322 ? 19.206 -12.718 -26.424 1.00 84.62 322 THR A CA 1
ATOM 2658 C C . THR A 1 322 ? 18.661 -13.890 -25.606 1.00 84.62 322 THR A C 1
ATOM 2660 O O . THR A 1 322 ? 18.729 -15.052 -26.011 1.00 84.62 322 THR A O 1
ATOM 2663 N N . GLN A 1 323 ? 18.080 -13.603 -24.440 1.00 83.25 323 GLN A N 1
ATOM 2664 C CA . GLN A 1 323 ? 17.480 -14.631 -23.593 1.00 83.25 323 GLN A CA 1
ATOM 2665 C C . GLN A 1 323 ? 16.083 -15.004 -24.102 1.00 83.25 323 GLN A C 1
ATOM 2667 O O . GLN A 1 323 ? 15.096 -14.311 -23.856 1.00 83.25 323 GLN A O 1
ATOM 2672 N N . ARG A 1 324 ? 15.965 -16.152 -24.779 1.00 84.75 324 ARG A N 1
ATOM 2673 C CA . ARG A 1 324 ? 14.660 -16.704 -25.174 1.00 84.75 324 ARG A CA 1
ATOM 2674 C C . ARG A 1 324 ? 14.021 -17.459 -24.008 1.00 84.75 324 ARG A C 1
ATOM 2676 O O . ARG A 1 324 ? 14.392 -18.585 -23.677 1.00 84.75 324 ARG A O 1
ATOM 2683 N N . ILE A 1 325 ? 13.012 -16.856 -23.385 1.00 85.06 325 ILE A N 1
ATOM 2684 C CA . ILE A 1 325 ? 12.220 -17.500 -22.329 1.00 85.06 325 ILE A CA 1
ATOM 2685 C C . ILE A 1 325 ? 10.976 -18.131 -22.962 1.00 85.06 325 ILE A C 1
ATOM 2687 O O . ILE A 1 325 ? 10.003 -17.446 -23.259 1.00 85.06 325 ILE A O 1
ATOM 2691 N N . ARG A 1 326 ? 10.981 -19.458 -23.137 1.00 90.06 326 ARG A N 1
ATOM 2692 C CA . ARG A 1 326 ? 9.784 -20.202 -23.566 1.00 90.06 326 ARG A CA 1
ATOM 2693 C C . ARG A 1 326 ? 8.734 -20.212 -22.447 1.00 90.06 326 ARG A C 1
ATOM 2695 O O . ARG A 1 326 ? 8.984 -20.752 -21.363 1.00 90.06 326 ARG A O 1
ATOM 2702 N N . ILE A 1 327 ? 7.559 -19.640 -22.702 1.00 90.62 327 ILE A N 1
ATOM 2703 C CA . ILE A 1 327 ? 6.371 -19.758 -21.842 1.00 90.62 327 ILE A CA 1
ATOM 2704 C C . ILE A 1 327 ? 5.601 -21.001 -22.300 1.00 90.62 327 ILE A C 1
ATOM 2706 O O . ILE A 1 327 ? 5.357 -21.172 -23.490 1.00 90.62 327 ILE A O 1
ATOM 2710 N N . SER A 1 328 ? 5.299 -21.913 -21.376 1.00 92.94 328 SER A N 1
ATOM 2711 C CA . SER A 1 328 ? 4.553 -23.134 -21.692 1.00 92.94 328 SER A CA 1
ATOM 2712 C C . SER A 1 328 ? 3.069 -22.809 -21.804 1.00 92.94 328 SER A C 1
ATOM 2714 O O . SER A 1 328 ? 2.563 -22.018 -21.014 1.00 92.94 328 SER A O 1
ATOM 2716 N N . LEU A 1 329 ? 2.340 -23.481 -22.697 1.00 90.25 329 LEU A N 1
ATOM 2717 C CA . LEU A 1 329 ? 0.872 -23.386 -22.746 1.00 90.25 329 LEU A CA 1
ATOM 2718 C C . LEU A 1 329 ? 0.203 -23.889 -21.456 1.00 90.25 329 LEU A C 1
ATOM 2720 O O . LEU A 1 329 ? -0.936 -23.538 -21.172 1.00 90.25 329 LEU A O 1
ATOM 2724 N N . ARG A 1 330 ? 0.916 -24.702 -20.664 1.00 91.44 330 ARG A N 1
ATOM 2725 C CA . ARG A 1 330 ? 0.460 -25.164 -19.344 1.00 91.44 330 ARG A CA 1
ATOM 2726 C C . ARG A 1 330 ? 0.752 -24.165 -18.224 1.00 91.44 330 ARG A C 1
ATOM 2728 O O . ARG A 1 330 ? 0.285 -24.365 -17.102 1.00 91.44 330 ARG A O 1
ATOM 2735 N N . ASP A 1 331 ? 1.546 -23.126 -18.490 1.00 94.19 331 ASP A N 1
ATOM 2736 C CA . ASP A 1 331 ? 1.787 -22.082 -17.501 1.00 94.19 331 ASP A CA 1
ATOM 2737 C C . ASP A 1 331 ? 0.484 -21.317 -17.239 1.00 94.19 331 ASP A C 1
ATOM 2739 O O . ASP A 1 331 ? -0.402 -21.203 -18.087 1.00 94.19 331 ASP A O 1
ATOM 2743 N N . LYS A 1 332 ? 0.349 -20.781 -16.026 1.00 93.06 332 LYS A N 1
ATOM 2744 C CA . LYS A 1 332 ? -0.816 -19.966 -15.680 1.00 93.06 332 LYS A CA 1
ATOM 2745 C C . LYS A 1 332 ? -0.855 -18.716 -16.574 1.00 93.06 332 LYS A C 1
ATOM 2747 O O . LYS A 1 332 ? 0.198 -18.158 -16.863 1.00 93.06 332 LYS A O 1
ATOM 2752 N N . PRO A 1 333 ? -2.039 -18.202 -16.943 1.00 92.62 333 PRO A N 1
ATOM 2753 C CA . PRO A 1 333 ? -2.148 -17.105 -17.909 1.00 92.62 333 PRO A CA 1
ATOM 2754 C C . PRO A 1 333 ? -1.586 -15.764 -17.400 1.00 92.62 333 PRO A C 1
ATOM 2756 O O . PRO A 1 333 ? -1.280 -14.881 -18.192 1.00 92.62 333 PRO A O 1
ATOM 2759 N N . TRP A 1 334 ? -1.406 -15.612 -16.083 1.00 94.50 334 TRP A N 1
ATOM 2760 C CA . TRP A 1 334 ? -0.714 -14.471 -15.468 1.00 94.50 334 TRP A CA 1
ATOM 2761 C C . TRP A 1 334 ? 0.818 -14.638 -15.411 1.00 94.50 334 TRP A C 1
ATOM 2763 O O . TRP A 1 334 ? 1.518 -13.758 -14.909 1.00 94.50 334 TRP A O 1
ATOM 2773 N N . MET A 1 335 ? 1.365 -15.766 -15.873 1.00 96.94 335 MET A N 1
ATOM 2774 C CA . MET A 1 335 ? 2.802 -16.032 -15.870 1.00 96.94 335 MET A CA 1
ATOM 2775 C C . MET A 1 335 ? 3.484 -15.256 -17.000 1.00 96.94 335 MET A C 1
ATOM 2777 O O . MET A 1 335 ? 3.331 -15.580 -18.173 1.00 96.94 335 MET A O 1
ATOM 2781 N N . SER A 1 336 ? 4.276 -14.245 -16.649 1.00 95.12 336 SER A N 1
ATOM 2782 C CA . SER A 1 336 ? 5.082 -13.497 -17.618 1.00 95.12 336 SER A CA 1
ATOM 2783 C C . SER A 1 336 ? 6.505 -14.049 -17.725 1.00 95.12 336 SER A C 1
ATOM 2785 O O . SER A 1 336 ? 7.007 -14.705 -16.806 1.00 95.12 336 SER A O 1
ATOM 2787 N N . ALA A 1 337 ? 7.196 -13.723 -18.823 1.00 94.00 337 ALA A N 1
ATOM 2788 C CA . ALA A 1 337 ? 8.608 -14.066 -19.008 1.00 94.00 337 ALA A CA 1
ATOM 2789 C C . ALA A 1 337 ? 9.475 -13.568 -17.835 1.00 94.00 337 ALA A C 1
ATOM 2791 O O . ALA A 1 337 ? 10.283 -14.328 -17.303 1.00 94.00 337 ALA A O 1
ATOM 2792 N N . LYS A 1 338 ? 9.219 -12.342 -17.352 1.00 94.62 338 LYS A N 1
ATOM 2793 C CA . LYS A 1 338 ? 9.907 -11.745 -16.194 1.00 94.62 338 LYS A CA 1
ATOM 2794 C C . LYS A 1 338 ? 9.716 -12.574 -14.916 1.00 94.62 338 LYS A C 1
ATOM 2796 O O . LYS A 1 338 ? 10.681 -12.848 -14.207 1.00 94.62 338 LYS A O 1
ATOM 2801 N N . VAL A 1 339 ? 8.489 -13.021 -14.623 1.00 96.75 339 VAL A N 1
ATOM 2802 C CA . VAL A 1 339 ? 8.221 -13.878 -13.450 1.00 96.75 339 VAL A CA 1
ATOM 2803 C C . VAL A 1 339 ? 8.956 -15.215 -13.580 1.00 96.75 339 VAL A C 1
ATOM 2805 O O . VAL A 1 339 ? 9.587 -15.665 -12.624 1.00 96.75 339 VAL A O 1
ATOM 2808 N N . LYS A 1 340 ? 8.933 -15.829 -14.768 1.00 96.06 340 LYS A N 1
ATOM 2809 C CA . LYS A 1 340 ? 9.615 -17.103 -15.030 1.00 96.06 340 LYS A CA 1
ATOM 2810 C C . LYS A 1 340 ? 11.138 -16.985 -14.897 1.00 96.06 340 LYS A C 1
ATOM 2812 O O . LYS A 1 340 ? 11.765 -17.878 -14.331 1.00 96.06 340 LYS A O 1
ATOM 2817 N N . GLN A 1 341 ? 11.722 -15.872 -15.344 1.00 95.25 341 GLN A N 1
ATOM 2818 C CA . GLN A 1 341 ? 13.144 -15.565 -15.164 1.00 95.25 341 GLN A CA 1
ATOM 2819 C C . GLN A 1 341 ? 13.514 -15.455 -13.682 1.00 95.25 341 GLN A C 1
ATOM 2821 O O . GLN A 1 341 ? 14.457 -16.103 -13.240 1.00 95.25 341 GLN A O 1
ATOM 2826 N N . LEU A 1 342 ? 12.733 -14.715 -12.888 1.00 97.00 342 LEU A N 1
ATOM 2827 C CA . LEU A 1 342 ? 12.968 -14.591 -11.446 1.00 97.00 342 LEU A CA 1
ATOM 2828 C C . LEU A 1 342 ? 12.852 -15.935 -10.716 1.00 97.00 342 LEU A C 1
ATOM 2830 O O . LEU A 1 342 ? 13.626 -16.206 -9.800 1.00 97.00 342 LEU A O 1
ATOM 2834 N N . ILE A 1 343 ? 11.919 -16.801 -11.129 1.00 97.19 343 ILE A N 1
ATOM 2835 C CA . ILE A 1 343 ? 11.807 -18.162 -10.586 1.00 97.19 343 ILE A CA 1
ATOM 2836 C C . ILE A 1 343 ? 13.078 -18.967 -10.883 1.00 97.19 343 ILE A C 1
ATOM 2838 O O . ILE A 1 343 ? 13.583 -19.623 -9.971 1.00 97.19 343 ILE A O 1
ATOM 2842 N N . ARG A 1 344 ? 13.614 -18.886 -12.110 1.00 96.06 344 ARG A N 1
ATOM 2843 C CA . ARG A 1 344 ? 14.875 -19.548 -12.488 1.00 96.06 344 ARG A CA 1
ATOM 2844 C C . ARG A 1 344 ? 16.059 -19.017 -11.686 1.00 96.06 344 ARG A C 1
ATOM 2846 O O . ARG A 1 344 ? 16.798 -19.817 -11.128 1.00 96.06 344 ARG A O 1
ATOM 2853 N N . LEU A 1 345 ? 16.201 -17.695 -11.563 1.00 96.50 345 LEU A N 1
ATOM 2854 C CA . LEU A 1 345 ? 17.258 -17.071 -10.758 1.00 96.50 345 LEU A CA 1
ATOM 2855 C C . LEU A 1 345 ? 17.175 -17.516 -9.296 1.00 96.50 345 LEU A C 1
ATOM 2857 O O . LEU A 1 345 ? 18.181 -17.889 -8.700 1.00 96.50 345 LEU A O 1
ATOM 2861 N N . ARG A 1 346 ? 15.963 -17.554 -8.728 1.00 98.38 346 ARG A N 1
ATOM 2862 C CA . ARG A 1 346 ? 15.741 -18.053 -7.367 1.00 98.38 346 ARG A CA 1
ATOM 2863 C C . ARG A 1 346 ? 16.174 -19.515 -7.234 1.00 98.38 346 ARG A C 1
ATOM 2865 O O . ARG A 1 346 ? 16.848 -19.855 -6.270 1.00 98.38 346 ARG A O 1
ATOM 2872 N N . GLN A 1 347 ? 15.778 -20.378 -8.172 1.00 98.19 347 GLN A N 1
ATOM 2873 C CA . GLN A 1 347 ? 16.166 -21.794 -8.174 1.00 98.19 347 GLN A CA 1
ATOM 2874 C C . GLN A 1 347 ? 17.682 -21.964 -8.304 1.00 98.19 347 GLN A C 1
ATOM 2876 O O . GLN A 1 347 ? 18.264 -22.770 -7.587 1.00 98.19 347 GLN A O 1
ATOM 2881 N N . HIS A 1 348 ? 18.325 -21.173 -9.162 1.00 97.75 348 HIS A N 1
ATOM 2882 C CA . HIS A 1 348 ? 19.775 -21.171 -9.306 1.00 97.75 348 HIS A CA 1
ATOM 2883 C C . HIS A 1 348 ? 20.466 -20.757 -8.000 1.00 97.75 348 HIS A C 1
ATOM 2885 O O . HIS A 1 348 ? 21.290 -21.508 -7.496 1.00 97.75 348 HIS A O 1
ATOM 2891 N N . ALA A 1 349 ? 20.056 -19.645 -7.378 1.00 97.75 349 ALA A N 1
ATOM 2892 C CA . ALA A 1 349 ? 20.606 -19.202 -6.093 1.00 97.75 349 ALA A CA 1
ATOM 2893 C C . ALA A 1 349 ? 20.445 -20.254 -4.979 1.00 97.75 349 ALA A C 1
ATOM 2895 O O . ALA A 1 349 ? 21.318 -20.389 -4.124 1.00 97.75 349 ALA A O 1
ATOM 2896 N N . PHE A 1 350 ? 19.344 -21.014 -4.997 1.00 98.06 350 PHE A N 1
ATOM 2897 C CA . PHE A 1 350 ? 19.141 -22.136 -4.082 1.00 98.06 350 PHE A CA 1
ATOM 2898 C C . PHE A 1 350 ? 20.139 -23.275 -4.335 1.00 98.06 350 PHE A C 1
ATOM 2900 O O . PHE A 1 350 ? 20.788 -23.729 -3.395 1.00 98.06 350 PHE A O 1
ATOM 2907 N N . HIS A 1 351 ? 20.295 -23.714 -5.588 1.00 98.00 351 HIS A N 1
ATOM 2908 C CA . HIS A 1 351 ? 21.226 -24.792 -5.943 1.00 98.00 351 HIS A CA 1
ATOM 2909 C C . HIS A 1 351 ? 22.690 -24.410 -5.695 1.00 98.00 351 HIS A C 1
ATOM 2911 O O . HIS A 1 351 ? 23.451 -25.230 -5.188 1.00 98.00 351 HIS A O 1
ATOM 2917 N N . SER A 1 352 ? 23.057 -23.152 -5.940 1.00 97.88 352 SER A N 1
ATOM 2918 C CA . SER A 1 352 ? 24.385 -22.602 -5.640 1.00 97.88 352 SER A CA 1
ATOM 2919 C C . SER A 1 352 ? 24.604 -22.321 -4.143 1.00 97.88 352 SER A C 1
ATOM 2921 O O . SER A 1 352 ? 25.612 -21.728 -3.774 1.00 97.88 352 SER A O 1
ATOM 2923 N N . LYS A 1 353 ? 23.661 -22.709 -3.265 1.00 97.81 353 LYS A N 1
ATOM 2924 C CA . LYS A 1 353 ? 23.693 -22.507 -1.800 1.00 97.81 353 LYS A CA 1
ATOM 2925 C C . LYS A 1 353 ? 23.876 -21.042 -1.365 1.00 97.81 353 LYS A C 1
ATOM 2927 O O . LYS A 1 353 ? 24.285 -20.768 -0.238 1.00 97.81 353 LYS A O 1
ATOM 2932 N N . HIS A 1 354 ? 23.507 -20.084 -2.215 1.00 98.06 354 HIS A N 1
ATOM 2933 C CA . HIS A 1 354 ? 23.614 -18.653 -1.932 1.00 98.06 354 HIS A CA 1
ATOM 2934 C C . HIS A 1 354 ? 22.340 -18.133 -1.235 1.00 98.06 354 HIS A C 1
ATOM 2936 O O . HIS A 1 354 ? 21.509 -17.414 -1.806 1.00 98.06 354 HIS A O 1
ATOM 2942 N N . TYR A 1 355 ? 22.161 -18.521 0.032 1.00 97.44 355 TYR A N 1
ATOM 2943 C CA . TYR A 1 355 ? 20.917 -18.311 0.787 1.00 97.44 355 TYR A CA 1
ATOM 2944 C C . TYR A 1 355 ? 20.435 -16.851 0.922 1.00 97.44 355 TYR A C 1
ATOM 2946 O O . TYR A 1 355 ? 19.218 -16.643 0.820 1.00 97.44 355 TYR A O 1
ATOM 2954 N N . PRO A 1 356 ? 21.300 -15.829 1.113 1.00 97.69 356 PR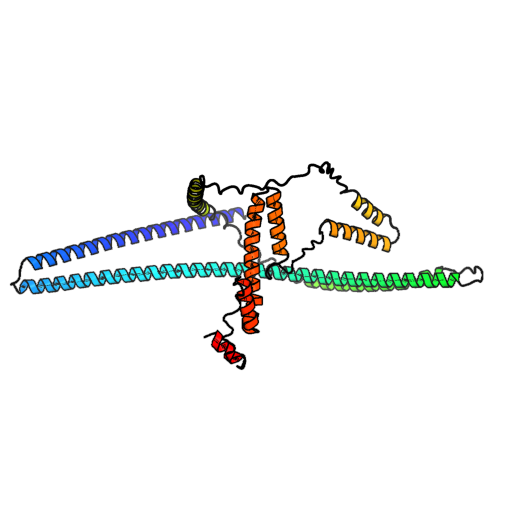O A N 1
ATOM 2955 C CA . PRO A 1 356 ? 20.847 -14.436 1.184 1.00 97.69 356 PRO A CA 1
ATOM 2956 C C . PRO A 1 356 ? 20.138 -13.984 -0.100 1.00 97.69 356 PRO A C 1
ATOM 2958 O O . PRO A 1 356 ? 19.026 -13.450 -0.054 1.00 97.69 356 PRO A O 1
ATOM 2961 N N . GLU A 1 357 ? 20.731 -14.295 -1.253 1.00 97.38 357 GLU A N 1
ATOM 2962 C CA . GLU A 1 357 ? 20.157 -13.979 -2.567 1.00 97.38 357 GLU A CA 1
ATOM 2963 C C . GLU A 1 357 ? 18.888 -14.792 -2.832 1.00 97.38 357 GLU A C 1
ATOM 2965 O O . GLU A 1 357 ? 17.878 -14.244 -3.273 1.00 97.38 357 GLU A O 1
ATOM 2970 N N . HIS A 1 358 ? 18.868 -16.076 -2.460 1.00 98.25 358 HIS A N 1
ATOM 2971 C CA . HIS A 1 358 ? 17.652 -16.886 -2.530 1.00 98.25 358 HIS A CA 1
ATOM 2972 C C . HIS A 1 358 ? 16.492 -16.262 -1.730 1.00 98.25 358 HIS A C 1
ATOM 2974 O O . HIS A 1 358 ? 15.353 -16.217 -2.212 1.00 98.25 358 HIS A O 1
ATOM 2980 N N . ARG A 1 359 ? 16.756 -15.739 -0.522 1.00 97.50 359 ARG A N 1
ATOM 2981 C CA . ARG A 1 359 ? 15.745 -15.057 0.303 1.00 97.50 359 ARG A CA 1
ATOM 2982 C C . ARG A 1 359 ? 15.248 -13.778 -0.373 1.00 97.50 359 ARG A C 1
ATOM 2984 O O . ARG A 1 359 ? 14.033 -13.582 -0.458 1.00 97.50 359 ARG A O 1
ATOM 2991 N N . ARG A 1 360 ? 16.160 -12.950 -0.895 1.00 98.00 360 ARG A N 1
ATOM 2992 C CA . ARG A 1 360 ? 15.834 -11.721 -1.641 1.00 98.00 360 ARG A CA 1
ATOM 2993 C C . ARG A 1 360 ? 14.957 -12.025 -2.856 1.00 98.00 360 ARG A C 1
ATOM 2995 O O . ARG A 1 360 ? 13.859 -11.480 -2.985 1.00 98.00 360 ARG A O 1
ATOM 3002 N N . LEU A 1 361 ? 15.388 -12.967 -3.693 1.00 97.81 361 LEU A N 1
ATOM 3003 C CA . LEU A 1 361 ? 14.664 -13.398 -4.888 1.00 97.81 361 LEU A CA 1
ATOM 3004 C C . LEU A 1 361 ? 13.316 -14.034 -4.548 1.00 97.81 361 LEU A C 1
ATOM 3006 O O . LEU A 1 361 ? 12.351 -13.844 -5.279 1.00 97.81 361 LEU A O 1
ATOM 3010 N N . THR A 1 362 ? 13.192 -14.738 -3.422 1.00 98.31 362 THR A N 1
ATOM 3011 C CA . THR A 1 362 ? 11.905 -15.289 -2.971 1.00 98.31 362 THR A CA 1
ATOM 3012 C C . THR A 1 362 ? 10.875 -14.194 -2.705 1.00 98.31 362 THR A C 1
ATOM 3014 O O . THR A 1 362 ? 9.724 -14.324 -3.130 1.00 98.31 362 THR A O 1
ATOM 3017 N N . ILE A 1 363 ? 11.271 -13.112 -2.029 1.00 97.44 363 ILE A N 1
ATOM 3018 C CA . ILE A 1 363 ? 10.393 -11.962 -1.770 1.00 97.44 363 ILE A CA 1
ATOM 3019 C C . ILE A 1 363 ? 10.013 -11.295 -3.094 1.00 97.44 363 ILE A C 1
ATOM 3021 O O . ILE A 1 363 ? 8.829 -11.064 -3.349 1.00 97.44 363 ILE A O 1
ATOM 3025 N N . LEU A 1 364 ? 10.996 -11.070 -3.967 1.00 97.44 364 LEU A N 1
ATOM 3026 C CA . LEU A 1 364 ? 10.785 -10.423 -5.259 1.00 97.44 364 LEU A CA 1
ATOM 3027 C C . LEU A 1 364 ? 9.860 -11.239 -6.179 1.00 97.44 364 LEU A C 1
ATOM 3029 O O . LEU A 1 364 ? 8.931 -10.690 -6.773 1.00 97.44 364 LEU A O 1
ATOM 3033 N N . VAL A 1 365 ? 10.050 -12.562 -6.248 1.00 98.19 365 VAL A N 1
ATOM 3034 C CA . VAL A 1 365 ? 9.169 -13.491 -6.977 1.00 98.19 365 VAL A CA 1
ATOM 3035 C C . VAL A 1 365 ? 7.743 -13.401 -6.440 1.00 98.19 365 VAL A C 1
ATOM 3037 O O . VAL A 1 365 ? 6.809 -13.273 -7.230 1.00 98.19 365 VAL A O 1
ATOM 3040 N N . LYS A 1 366 ? 7.551 -13.424 -5.113 1.00 97.81 366 LYS A N 1
ATOM 3041 C CA . LYS A 1 366 ? 6.215 -13.297 -4.506 1.00 97.81 366 LYS A CA 1
ATOM 3042 C C . LYS A 1 366 ? 5.548 -11.977 -4.893 1.00 97.81 366 LYS A C 1
ATOM 3044 O O . LYS A 1 366 ? 4.403 -11.990 -5.335 1.00 97.81 366 LYS A O 1
ATOM 3049 N N . GLN A 1 367 ? 6.265 -10.858 -4.785 1.00 97.12 367 GLN A N 1
ATOM 3050 C CA . GLN A 1 367 ? 5.750 -9.537 -5.154 1.00 97.12 367 GLN A CA 1
ATOM 3051 C C . GLN A 1 367 ? 5.360 -9.469 -6.635 1.00 97.12 367 GLN A C 1
ATOM 3053 O O . GLN A 1 367 ? 4.252 -9.038 -6.958 1.00 97.12 367 GLN A O 1
ATOM 3058 N N . LYS A 1 368 ? 6.224 -9.947 -7.539 1.00 97.38 368 LYS A N 1
ATOM 3059 C CA . LYS A 1 368 ? 5.943 -9.936 -8.981 1.00 97.38 368 LYS A CA 1
ATOM 3060 C C . LYS A 1 368 ? 4.810 -10.881 -9.375 1.00 97.38 368 LYS A C 1
ATOM 3062 O O . LYS A 1 368 ? 4.020 -10.509 -10.237 1.00 97.38 368 LYS A O 1
ATOM 3067 N N . ILE A 1 369 ? 4.669 -12.042 -8.730 1.00 97.56 369 ILE A N 1
ATOM 3068 C CA . ILE A 1 369 ? 3.509 -12.928 -8.928 1.00 97.56 369 ILE A CA 1
ATOM 3069 C C . ILE A 1 369 ? 2.222 -12.238 -8.471 1.00 97.56 369 ILE A C 1
ATOM 3071 O O . ILE A 1 369 ? 1.238 -12.251 -9.206 1.00 97.56 369 ILE A O 1
ATOM 3075 N N . SER A 1 370 ? 2.212 -11.628 -7.282 1.00 96.81 370 SER A N 1
ATOM 3076 C CA . SER A 1 370 ? 1.032 -10.923 -6.766 1.00 96.81 370 SER A CA 1
ATOM 3077 C C . SER A 1 370 ? 0.617 -9.769 -7.677 1.00 96.81 370 SER A C 1
ATOM 3079 O O . SER A 1 370 ? -0.566 -9.633 -7.987 1.00 96.81 370 SER A O 1
ATOM 3081 N N . TYR A 1 371 ? 1.585 -8.986 -8.157 1.00 96.12 371 TYR A N 1
ATOM 3082 C CA . TYR A 1 371 ? 1.347 -7.923 -9.130 1.00 96.12 371 TYR A CA 1
ATOM 3083 C C . TYR A 1 371 ? 0.786 -8.478 -10.445 1.00 96.12 371 TYR A C 1
ATOM 3085 O O . TYR A 1 371 ? -0.284 -8.060 -10.872 1.00 96.12 371 TYR A O 1
ATOM 3093 N N . ALA A 1 372 ? 1.437 -9.483 -11.041 1.00 96.06 372 ALA A N 1
ATOM 3094 C CA . ALA A 1 372 ? 0.997 -10.070 -12.306 1.00 96.06 372 ALA A CA 1
ATOM 3095 C C . ALA A 1 372 ? -0.414 -10.672 -12.216 1.00 96.06 372 ALA A C 1
ATOM 3097 O O . ALA A 1 372 ? -1.224 -10.478 -13.121 1.00 96.06 372 ALA A O 1
ATOM 3098 N N . LYS A 1 373 ? -0.742 -11.346 -11.103 1.00 94.94 373 LYS A N 1
ATOM 3099 C CA . LYS A 1 373 ? -2.103 -11.824 -10.824 1.00 94.94 373 LYS A CA 1
ATOM 3100 C C . LYS A 1 373 ? -3.093 -10.666 -10.785 1.00 94.94 373 LYS A C 1
ATOM 3102 O O . LYS A 1 373 ? -4.104 -10.722 -11.476 1.00 94.94 373 LYS A O 1
ATOM 3107 N N . ARG A 1 374 ? -2.803 -9.622 -10.001 1.00 94.62 374 ARG A N 1
ATOM 3108 C CA . ARG A 1 374 ? -3.677 -8.451 -9.868 1.00 94.62 374 ARG A CA 1
ATOM 3109 C C . ARG A 1 374 ? -3.940 -7.808 -11.227 1.00 94.62 374 ARG A C 1
ATOM 3111 O O . ARG A 1 374 ? -5.100 -7.682 -11.599 1.00 94.62 374 ARG A O 1
ATOM 3118 N N . THR A 1 375 ? -2.892 -7.491 -11.985 1.00 94.31 375 THR A N 1
ATOM 3119 C CA . THR A 1 375 ? -3.011 -6.875 -13.312 1.00 94.31 375 THR A CA 1
ATOM 3120 C C . THR A 1 375 ? -3.796 -7.762 -14.274 1.00 94.31 375 THR A C 1
ATOM 3122 O O . THR A 1 375 ? -4.686 -7.276 -14.966 1.00 94.31 375 THR A O 1
ATOM 3125 N N . PHE A 1 376 ? -3.528 -9.071 -14.298 1.00 93.50 376 PHE A N 1
ATOM 3126 C CA . PHE A 1 376 ? -4.250 -10.004 -15.162 1.00 93.50 376 PHE A CA 1
ATOM 3127 C C . PHE A 1 376 ? -5.746 -10.061 -14.824 1.00 93.50 376 PHE A C 1
ATOM 3129 O O . PHE A 1 376 ? -6.583 -9.947 -15.718 1.00 93.50 376 PHE A O 1
ATOM 3136 N N . TYR A 1 377 ? -6.098 -10.198 -13.544 1.00 89.25 377 TYR A N 1
ATOM 3137 C CA . TYR A 1 377 ? -7.496 -10.259 -13.118 1.00 89.25 377 TYR A CA 1
ATOM 3138 C C . TYR A 1 377 ? -8.225 -8.924 -13.331 1.00 89.25 377 TYR A C 1
ATOM 3140 O O . TYR A 1 377 ? -9.343 -8.909 -13.841 1.00 89.25 377 TYR A O 1
ATOM 3148 N N . GLN A 1 378 ? -7.570 -7.803 -13.030 1.00 91.12 378 GLN A N 1
ATOM 3149 C CA . GLN A 1 378 ? -8.141 -6.469 -13.218 1.00 91.12 378 GLN A CA 1
ATOM 3150 C C . GLN A 1 378 ? -8.348 -6.084 -14.678 1.00 91.12 378 GLN A C 1
ATOM 3152 O O . GLN A 1 378 ? -9.237 -5.291 -14.944 1.00 91.12 378 GLN A O 1
ATOM 3157 N N . THR A 1 379 ? -7.549 -6.601 -15.612 1.00 91.06 379 THR A N 1
ATOM 3158 C CA . THR A 1 379 ? -7.650 -6.227 -17.032 1.00 91.06 379 THR A CA 1
ATOM 3159 C C . THR A 1 379 ? -8.416 -7.260 -17.847 1.00 91.06 379 THR A C 1
ATOM 3161 O O . THR A 1 379 ? -9.318 -6.912 -18.594 1.00 91.06 379 THR A O 1
ATOM 3164 N N . LYS A 1 380 ? -8.084 -8.550 -17.730 1.00 88.44 380 LYS A N 1
ATOM 3165 C CA . LYS A 1 380 ? -8.665 -9.589 -18.592 1.00 88.44 380 LYS A CA 1
ATOM 3166 C C . LYS A 1 380 ? -9.966 -10.150 -18.042 1.00 88.44 380 LYS A C 1
ATOM 3168 O O . LYS A 1 380 ? -10.859 -10.458 -18.824 1.00 88.44 380 LYS A O 1
ATOM 3173 N N . ILE A 1 381 ? -10.070 -10.328 -16.725 1.00 83.19 381 ILE A N 1
ATOM 3174 C CA . ILE A 1 381 ? -11.262 -10.935 -16.118 1.00 83.19 381 ILE A CA 1
ATOM 3175 C C . ILE A 1 381 ? -12.377 -9.900 -15.943 1.00 83.19 381 ILE A C 1
ATOM 3177 O O . ILE A 1 381 ? -13.528 -10.228 -16.206 1.00 83.19 381 ILE A O 1
ATOM 3181 N N . SER A 1 382 ? -12.054 -8.654 -15.592 1.00 83.81 382 SER A N 1
ATOM 3182 C CA . SER A 1 382 ? -13.049 -7.571 -15.517 1.00 83.81 382 SER A CA 1
ATOM 3183 C C . SER A 1 382 ? -13.759 -7.334 -16.857 1.00 83.81 382 SER A C 1
ATOM 3185 O O . SER A 1 382 ? -14.983 -7.296 -16.888 1.00 83.81 382 SER A O 1
ATOM 3187 N N . LEU A 1 383 ? -13.010 -7.270 -17.965 1.00 87.94 383 LEU A N 1
ATOM 3188 C CA . LEU A 1 383 ? -13.569 -7.083 -19.307 1.00 87.94 383 LEU A CA 1
ATOM 3189 C C . LEU A 1 383 ? -14.446 -8.266 -19.732 1.00 87.94 383 LEU A C 1
ATOM 3191 O O . LEU A 1 383 ? -15.501 -8.070 -20.327 1.00 87.94 383 LEU A O 1
ATOM 3195 N N . LEU A 1 384 ? -14.044 -9.495 -19.387 1.00 86.88 384 LEU A N 1
ATOM 3196 C CA . LEU A 1 384 ? -14.851 -10.685 -19.666 1.00 86.88 384 LEU A CA 1
ATOM 3197 C C . LEU A 1 384 ? -16.158 -10.700 -18.883 1.00 86.88 384 LEU A C 1
ATOM 3199 O O . LEU A 1 384 ? -17.153 -11.169 -19.418 1.00 86.88 384 LEU A O 1
ATOM 3203 N N . ARG A 1 385 ? -16.176 -10.171 -17.655 1.00 89.44 385 ARG A N 1
ATOM 3204 C CA . ARG A 1 385 ? -17.410 -10.074 -16.870 1.00 89.44 385 ARG A CA 1
ATOM 3205 C C . ARG A 1 385 ? -18.469 -9.240 -17.594 1.00 89.44 385 ARG A C 1
ATOM 3207 O O . ARG A 1 385 ? -19.639 -9.585 -17.534 1.00 89.44 385 ARG A O 1
ATOM 3214 N N . THR A 1 386 ? -18.053 -8.176 -18.279 1.00 88.38 386 THR A N 1
ATOM 3215 C CA . THR A 1 386 ? -18.966 -7.282 -19.003 1.00 88.38 386 THR A CA 1
ATOM 3216 C C . THR A 1 386 ? -19.330 -7.816 -20.389 1.00 88.38 386 THR A C 1
ATOM 3218 O O . THR A 1 386 ? -20.481 -7.711 -20.792 1.00 88.38 386 THR A O 1
ATOM 3221 N N . TYR A 1 387 ? -18.366 -8.377 -21.125 1.00 90.62 387 TYR A N 1
ATOM 3222 C CA . TYR A 1 387 ? -18.565 -8.759 -22.529 1.00 90.62 387 TYR A CA 1
ATOM 3223 C C . TYR A 1 387 ? -19.085 -10.194 -22.721 1.00 90.62 387 TYR A C 1
ATOM 3225 O O . TYR A 1 387 ? -19.829 -10.458 -23.658 1.00 90.62 387 TYR A O 1
ATOM 3233 N N . ASP A 1 388 ? -18.678 -11.141 -21.868 1.00 90.75 388 ASP A N 1
ATOM 3234 C CA . ASP A 1 388 ? -19.036 -12.563 -21.987 1.00 90.75 388 ASP A CA 1
ATOM 3235 C C . ASP A 1 388 ? -19.069 -13.239 -20.597 1.00 90.75 388 ASP A C 1
ATOM 3237 O O . ASP A 1 388 ? -18.105 -13.913 -20.191 1.00 90.75 388 ASP A O 1
ATOM 3241 N N . PRO A 1 389 ? -20.176 -13.069 -19.843 1.00 90.31 389 PRO A N 1
ATOM 3242 C CA . PRO A 1 389 ? -20.321 -13.600 -18.486 1.00 90.31 389 PRO A CA 1
ATOM 3243 C C . PRO A 1 389 ? -20.142 -15.122 -18.404 1.00 90.31 389 PRO A C 1
ATOM 3245 O O . PRO A 1 389 ? -19.595 -15.637 -17.427 1.00 90.31 389 PRO A O 1
ATOM 3248 N N . LYS A 1 390 ? -20.527 -15.856 -19.458 1.00 89.06 390 LYS A N 1
ATOM 3249 C CA . LYS A 1 390 ? -20.386 -17.316 -19.528 1.00 89.06 390 LYS A CA 1
ATOM 3250 C C . LYS A 1 390 ? -18.916 -17.728 -19.590 1.00 89.06 390 LYS A C 1
ATOM 3252 O O . LYS A 1 390 ? -18.475 -18.580 -18.816 1.00 89.06 390 LYS A O 1
ATOM 3257 N N . LYS A 1 391 ? -18.115 -17.111 -20.470 1.00 88.81 391 LYS A N 1
ATOM 3258 C CA . LYS A 1 391 ? -16.660 -17.354 -20.495 1.00 88.81 391 LYS A CA 1
ATOM 3259 C C . LYS A 1 391 ? -15.980 -16.875 -19.217 1.00 88.81 391 LYS A C 1
ATOM 3261 O O . LYS A 1 391 ? -15.003 -17.500 -18.799 1.00 88.81 391 LYS A O 1
ATOM 3266 N N . TRP A 1 392 ? -16.463 -15.791 -18.612 1.00 90.44 392 TRP A N 1
ATOM 3267 C CA . TRP A 1 392 ? -15.975 -15.322 -17.319 1.00 90.44 392 TRP A CA 1
ATOM 3268 C C . TRP A 1 392 ? -16.161 -16.387 -16.231 1.00 90.44 392 TRP A C 1
ATOM 3270 O O . TRP A 1 392 ? -15.163 -16.800 -15.638 1.00 90.44 392 TRP A O 1
ATOM 3280 N N . HIS A 1 393 ? -17.380 -16.903 -16.049 1.00 86.38 393 HIS A N 1
ATOM 3281 C CA . HIS A 1 393 ? -17.688 -17.931 -15.050 1.00 86.38 393 HIS A CA 1
ATOM 3282 C C . HIS A 1 393 ? -16.836 -19.191 -15.254 1.00 86.38 393 HIS A C 1
ATOM 3284 O O . HIS A 1 393 ? -16.104 -19.604 -14.355 1.00 86.38 393 HIS A O 1
ATOM 3290 N N . ASN A 1 394 ? -16.790 -19.702 -16.491 1.00 86.31 394 ASN A N 1
ATOM 3291 C CA . ASN A 1 394 ? -15.969 -20.863 -16.855 1.00 86.31 394 ASN A CA 1
ATOM 3292 C C . ASN A 1 394 ? -14.475 -20.667 -16.527 1.00 86.31 394 ASN A C 1
ATOM 3294 O O . ASN A 1 394 ? -13.773 -21.614 -16.160 1.00 86.31 394 ASN A O 1
ATOM 3298 N N . ARG A 1 395 ? -13.951 -19.440 -16.676 1.00 85.44 395 ARG A N 1
ATOM 3299 C CA . ARG A 1 395 ? -12.560 -19.116 -16.317 1.00 85.44 395 ARG A CA 1
ATOM 3300 C C . ARG A 1 395 ? -12.360 -19.001 -14.811 1.00 85.44 395 ARG A C 1
ATOM 3302 O O . ARG A 1 395 ? -11.287 -19.373 -14.340 1.00 85.44 395 ARG A O 1
ATOM 3309 N N . VAL A 1 396 ? -13.329 -18.470 -14.069 1.00 85.12 396 VAL A N 1
ATOM 3310 C CA . VAL A 1 396 ? -13.264 -18.387 -12.603 1.00 85.12 396 VAL A CA 1
ATOM 3311 C C . VAL A 1 396 ? -13.248 -19.792 -12.001 1.00 85.12 396 VAL A C 1
ATOM 3313 O O . VAL A 1 396 ? -12.321 -20.103 -11.256 1.00 85.12 396 VAL A O 1
ATOM 3316 N N . GLU A 1 397 ? -14.157 -20.675 -12.418 1.00 84.94 397 GLU A N 1
ATOM 3317 C CA . GLU A 1 397 ? -14.189 -22.079 -11.977 1.00 84.94 397 GLU A CA 1
ATOM 3318 C C . GLU A 1 397 ? -12.873 -22.807 -12.276 1.00 84.94 397 GLU A C 1
ATOM 3320 O O . GLU A 1 397 ? -12.251 -23.394 -11.384 1.00 84.94 397 GLU A O 1
ATOM 3325 N N . SER A 1 398 ? -12.382 -22.686 -13.518 1.00 83.38 398 SER A N 1
ATOM 3326 C CA . SER A 1 398 ? -11.110 -23.288 -13.929 1.00 83.38 398 SER A CA 1
ATOM 3327 C C . SER A 1 398 ? -9.913 -22.755 -13.134 1.00 83.38 398 SER A C 1
ATOM 3329 O O . SER A 1 398 ? -8.917 -23.468 -12.986 1.00 83.38 398 SER A O 1
ATOM 3331 N N . ASN A 1 399 ? -9.968 -21.512 -12.645 1.00 79.19 399 ASN A N 1
ATOM 3332 C CA . ASN A 1 399 ? -8.898 -20.909 -11.851 1.00 79.19 399 ASN A CA 1
ATOM 3333 C C . ASN A 1 399 ? -8.977 -21.278 -10.367 1.00 79.19 399 ASN A C 1
ATOM 3335 O O . ASN A 1 399 ? -7.923 -21.421 -9.743 1.00 79.19 399 ASN A O 1
ATOM 3339 N N . CYS A 1 400 ? -10.181 -21.456 -9.819 1.00 81.06 400 CYS A N 1
ATOM 3340 C CA . CYS A 1 400 ? -10.389 -21.906 -8.441 1.00 81.06 400 CYS A CA 1
ATOM 3341 C C . CYS A 1 400 ? -10.083 -23.399 -8.252 1.00 81.06 400 CYS A C 1
ATOM 3343 O O . CYS A 1 400 ? -10.032 -23.868 -7.120 1.00 81.06 400 CYS A O 1
ATOM 3345 N N . GLY A 1 401 ? -9.838 -24.139 -9.340 1.00 78.38 401 GLY A N 1
ATOM 3346 C CA . GLY A 1 401 ? -9.548 -25.569 -9.266 1.00 78.38 401 GLY A CA 1
ATOM 3347 C C . GLY A 1 401 ? -10.752 -26.376 -8.796 1.00 78.38 401 GLY A C 1
ATOM 3348 O O . GLY A 1 401 ? -10.567 -27.482 -8.299 1.00 78.38 401 GLY A O 1
ATOM 3349 N N . ILE A 1 402 ? -11.960 -25.822 -8.948 1.00 79.56 402 ILE A N 1
ATOM 3350 C CA . ILE A 1 402 ? -13.199 -26.553 -8.719 1.00 79.56 402 ILE A CA 1
ATOM 3351 C C . ILE A 1 402 ? -13.220 -27.633 -9.804 1.00 79.56 402 ILE A C 1
ATOM 3353 O O . ILE A 1 402 ? -13.231 -27.290 -10.994 1.00 79.56 402 ILE A O 1
ATOM 3357 N N . PRO A 1 403 ? -13.096 -28.923 -9.442 1.00 72.00 403 PRO A N 1
ATOM 3358 C CA . PRO A 1 403 ? -13.139 -29.982 -10.430 1.00 72.00 403 PRO A CA 1
ATOM 3359 C C . PRO A 1 403 ? -14.469 -29.860 -11.166 1.00 72.00 403 PRO A C 1
ATOM 3361 O O . PRO A 1 403 ? -15.502 -29.646 -10.535 1.00 72.00 403 PRO A O 1
ATOM 3364 N N . ARG A 1 404 ? -14.439 -29.983 -12.498 1.00 66.94 404 ARG A N 1
ATOM 3365 C CA . ARG A 1 404 ? -15.653 -30.172 -13.296 1.00 66.94 404 ARG A CA 1
ATOM 3366 C C . ARG A 1 404 ? -16.226 -31.536 -12.931 1.00 66.94 404 ARG A C 1
ATOM 3368 O O . ARG A 1 404 ? -16.046 -32.507 -13.658 1.00 66.94 404 ARG A O 1
ATOM 3375 N N . THR A 1 405 ? -16.839 -31.635 -11.762 1.00 68.00 405 THR A N 1
ATOM 3376 C CA . THR A 1 405 ? -17.793 -32.692 -11.493 1.00 68.00 405 THR A CA 1
ATOM 3377 C C . THR A 1 405 ? -18.860 -32.531 -12.566 1.00 68.00 405 THR A C 1
ATOM 3379 O O . THR A 1 405 ? -19.299 -31.411 -12.843 1.00 68.00 405 THR A O 1
ATOM 3382 N N . ALA A 1 406 ? -19.139 -33.622 -13.288 1.00 58.31 406 ALA A N 1
ATOM 3383 C CA . ALA A 1 406 ? -20.154 -33.649 -14.330 1.00 58.31 406 ALA A CA 1
ATOM 3384 C C . ALA A 1 406 ? -21.401 -32.973 -13.762 1.00 58.31 406 ALA A C 1
ATOM 3386 O O . ALA A 1 406 ? -21.935 -33.366 -12.729 1.00 58.31 406 ALA A O 1
ATOM 3387 N N . SER A 1 407 ? -21.701 -31.835 -14.356 1.00 50.47 407 SER A N 1
ATOM 3388 C CA . SER A 1 407 ? -22.440 -30.770 -13.723 1.00 50.47 407 SER A CA 1
ATOM 3389 C C . SER A 1 407 ? -23.860 -31.225 -13.392 1.00 50.47 407 SER A C 1
ATOM 3391 O O . SER A 1 407 ? -24.624 -31.535 -14.299 1.00 50.47 407 SER A O 1
ATOM 3393 N N . THR A 1 408 ? -24.250 -31.160 -12.118 1.00 50.84 408 THR A N 1
ATOM 3394 C CA . THR A 1 408 ? -25.655 -31.163 -11.657 1.00 50.84 408 THR A CA 1
ATOM 3395 C C . THR A 1 408 ? -26.430 -29.922 -12.145 1.00 50.84 408 THR A C 1
ATOM 3397 O O . THR A 1 408 ? -27.571 -29.688 -11.768 1.00 50.84 408 THR A O 1
ATOM 3400 N N . PHE A 1 409 ? -25.811 -29.100 -12.995 1.00 51.34 409 PHE A N 1
ATOM 3401 C CA . PHE A 1 409 ? -26.361 -27.899 -13.621 1.00 51.34 409 PHE A CA 1
ATOM 3402 C C . PHE A 1 409 ? -27.084 -28.202 -14.942 1.00 51.34 409 PHE A C 1
ATOM 3404 O O . PHE A 1 409 ? -27.461 -27.284 -15.667 1.00 51.34 409 PHE A O 1
ATOM 3411 N N . SER A 1 410 ? -27.335 -29.480 -15.244 1.00 50.91 410 SER A N 1
ATOM 3412 C CA . SER A 1 410 ? -28.307 -29.901 -16.261 1.00 50.91 410 SER A CA 1
ATOM 3413 C C . SER A 1 410 ? -29.718 -29.348 -16.007 1.00 50.91 410 SER A C 1
ATOM 3415 O O . SER A 1 410 ? -30.520 -29.320 -16.937 1.00 50.91 410 SER A O 1
ATOM 3417 N N . HIS A 1 411 ? -30.002 -28.819 -14.809 1.00 50.81 411 HIS A N 1
ATOM 3418 C CA . HIS A 1 411 ? -31.258 -28.126 -14.520 1.00 50.81 411 HIS A CA 1
ATOM 3419 C C . HIS A 1 411 ? -31.337 -26.657 -14.976 1.00 50.81 411 HIS A C 1
ATOM 3421 O O . HIS A 1 411 ? -32.429 -26.106 -14.962 1.00 50.81 411 HIS A O 1
ATOM 3427 N N . ILE A 1 412 ? -30.255 -26.029 -15.468 1.00 54.66 412 ILE A N 1
ATOM 3428 C CA . ILE A 1 412 ? -30.340 -24.706 -16.133 1.00 54.66 412 ILE A CA 1
ATOM 3429 C C . ILE A 1 412 ? -30.425 -24.878 -17.654 1.00 54.66 412 ILE A C 1
ATOM 3431 O O . ILE A 1 412 ? -29.701 -24.263 -18.435 1.00 54.66 412 ILE A O 1
ATOM 3435 N N . THR A 1 413 ? -31.298 -25.774 -18.097 1.00 52.38 413 THR A N 1
ATOM 3436 C CA . THR A 1 413 ? -31.731 -25.847 -19.499 1.00 52.38 413 THR A CA 1
ATOM 3437 C C . THR A 1 413 ? -32.908 -24.907 -19.781 1.00 52.38 413 THR A C 1
ATOM 3439 O O . THR A 1 413 ? -33.173 -24.605 -20.939 1.00 52.38 413 THR A O 1
ATOM 3442 N N . GLU A 1 414 ? -33.535 -24.338 -18.749 1.00 53.06 414 GLU A N 1
ATOM 3443 C CA . GLU A 1 414 ? -34.684 -23.430 -18.891 1.00 53.06 414 GLU A CA 1
ATOM 3444 C C . GLU A 1 414 ? -34.312 -21.999 -19.335 1.00 53.06 414 GLU A C 1
ATOM 3446 O O . GLU A 1 414 ? -35.155 -21.264 -19.834 1.00 53.06 414 GLU A O 1
ATOM 3451 N N . ILE A 1 415 ? -33.031 -21.609 -19.254 1.00 56.00 415 ILE A N 1
ATOM 3452 C CA . ILE A 1 415 ? -32.552 -20.272 -19.678 1.00 56.00 415 ILE A CA 1
ATOM 3453 C C . ILE A 1 415 ? -32.085 -20.269 -21.149 1.00 56.00 415 ILE A C 1
ATOM 3455 O O . ILE A 1 415 ? -31.745 -19.228 -21.708 1.00 56.00 415 ILE A O 1
ATOM 3459 N N . ALA A 1 416 ? -32.095 -21.416 -21.838 1.00 52.28 416 ALA A N 1
ATOM 3460 C CA . ALA A 1 416 ? -31.567 -21.540 -23.202 1.00 52.28 416 ALA A CA 1
ATOM 3461 C C . ALA A 1 416 ? -32.370 -20.788 -24.293 1.00 52.28 416 ALA A C 1
ATOM 3463 O O . ALA A 1 416 ? -31.982 -20.837 -25.459 1.00 52.28 416 ALA A O 1
ATOM 3464 N N . GLY A 1 417 ? -33.436 -20.063 -23.932 1.00 60.38 417 GLY A N 1
ATOM 3465 C CA . GLY A 1 417 ? -34.216 -19.209 -24.837 1.00 60.38 417 GLY A CA 1
ATOM 3466 C C . GLY A 1 417 ? -34.361 -17.742 -24.412 1.00 60.38 417 GLY A C 1
ATOM 3467 O O . GLY A 1 417 ? -35.023 -16.990 -25.121 1.00 60.38 417 GLY A O 1
ATOM 3468 N N . GLN A 1 418 ? -33.783 -17.315 -23.283 1.00 59.44 418 GLN A N 1
ATOM 3469 C CA . GLN A 1 418 ? -33.952 -15.940 -22.793 1.00 59.44 418 GLN A CA 1
ATOM 3470 C C . GLN A 1 418 ? -32.898 -14.980 -23.357 1.00 59.44 418 GLN A C 1
ATOM 3472 O O . GLN A 1 418 ? -31.725 -15.326 -23.516 1.00 59.44 418 GLN A O 1
ATOM 3477 N N . ASP A 1 419 ? -33.332 -13.748 -23.643 1.00 74.81 419 ASP A N 1
ATOM 3478 C CA . ASP A 1 419 ? -32.473 -12.663 -24.110 1.00 74.81 419 ASP A CA 1
ATOM 3479 C C . ASP A 1 419 ? -31.318 -12.434 -23.119 1.00 74.81 419 ASP A C 1
ATOM 3481 O O . ASP A 1 419 ? -31.486 -12.409 -21.897 1.00 74.81 419 ASP A O 1
ATOM 3485 N N . THR A 1 420 ? -30.119 -12.247 -23.667 1.00 70.88 420 THR A N 1
ATOM 3486 C CA . THR A 1 420 ? -28.845 -12.073 -22.953 1.00 70.88 420 THR A CA 1
ATOM 3487 C C . THR A 1 420 ? -28.896 -11.023 -21.837 1.00 70.88 420 THR A C 1
ATOM 3489 O O . THR A 1 420 ? -28.165 -11.136 -20.850 1.00 70.88 420 THR A O 1
ATOM 3492 N N . LYS A 1 421 ? -29.785 -10.027 -21.953 1.00 72.12 421 LYS A N 1
ATOM 3493 C CA . LYS A 1 421 ? -30.017 -8.993 -20.934 1.00 72.12 421 LYS A CA 1
ATOM 3494 C C . LYS A 1 421 ? -30.795 -9.486 -19.709 1.00 72.12 421 LYS A C 1
ATOM 3496 O O . LYS A 1 421 ? -30.504 -9.019 -18.608 1.00 72.12 421 LYS A O 1
ATOM 3501 N N . GLU A 1 422 ? -31.743 -10.410 -19.856 1.00 70.44 422 GLU A N 1
ATOM 3502 C CA . GLU A 1 422 ? -32.498 -10.962 -18.718 1.00 70.44 422 GLU A CA 1
ATOM 3503 C C . GLU A 1 422 ? -31.688 -12.004 -17.951 1.00 70.44 422 GLU A C 1
ATOM 3505 O O . GLU A 1 422 ? -31.632 -11.951 -16.722 1.00 70.44 422 GLU A O 1
ATOM 3510 N N . ALA A 1 423 ? -30.950 -12.862 -18.662 1.00 64.44 423 ALA A N 1
ATOM 3511 C CA . ALA A 1 423 ? -30.027 -13.805 -18.033 1.00 64.44 423 ALA A CA 1
ATOM 3512 C C . ALA A 1 423 ? -28.965 -13.079 -17.180 1.00 64.44 423 ALA A C 1
ATOM 3514 O O . ALA A 1 423 ? -28.600 -13.535 -16.097 1.00 64.44 423 ALA A O 1
ATOM 3515 N N . ALA A 1 424 ? -28.506 -11.904 -17.627 1.00 69.06 424 ALA A N 1
ATOM 3516 C CA . ALA A 1 424 ? -27.590 -11.068 -16.855 1.00 69.06 424 ALA A CA 1
ATOM 3517 C C . ALA A 1 424 ? -28.233 -10.455 -15.595 1.00 69.06 424 ALA A C 1
ATOM 3519 O O . ALA A 1 424 ? -27.517 -10.230 -14.620 1.00 69.06 424 ALA A O 1
ATOM 3520 N N . LYS A 1 425 ? -29.548 -10.190 -15.574 1.00 72.69 425 LYS A N 1
ATOM 3521 C CA . LYS A 1 425 ? -30.247 -9.726 -14.361 1.00 72.69 425 LYS A CA 1
ATOM 3522 C C . LYS A 1 425 ? -30.389 -10.848 -13.330 1.00 72.69 425 LYS A C 1
ATOM 3524 O O . LYS A 1 425 ? -30.053 -10.620 -12.178 1.00 72.69 425 LYS A O 1
ATOM 3529 N N . LEU A 1 426 ? -30.790 -12.047 -13.760 1.00 66.25 426 LEU A N 1
ATOM 3530 C CA . LEU A 1 426 ? -30.974 -13.227 -12.897 1.00 66.25 426 LEU A CA 1
ATOM 3531 C C . LEU A 1 426 ? -29.684 -13.718 -12.223 1.00 66.25 426 LEU A C 1
ATOM 3533 O O . LEU A 1 426 ? -29.730 -14.246 -11.122 1.00 66.25 426 LEU A O 1
ATOM 3537 N N . ILE A 1 427 ? -28.527 -13.553 -12.870 1.00 61.50 427 ILE A N 1
ATOM 3538 C CA . ILE A 1 427 ? -27.230 -13.954 -12.295 1.00 61.50 427 ILE A CA 1
ATOM 3539 C C . ILE A 1 427 ? -26.705 -12.925 -11.275 1.00 61.50 427 ILE A C 1
ATOM 3541 O O . ILE A 1 427 ? -25.880 -13.267 -10.429 1.00 61.50 427 ILE A O 1
ATOM 3545 N N . ASN A 1 428 ? -27.127 -11.661 -11.381 1.00 59.00 428 ASN A N 1
ATOM 3546 C CA . ASN A 1 428 ? -26.620 -10.565 -10.548 1.00 59.00 428 ASN A CA 1
ATOM 3547 C C . ASN A 1 428 ? -27.570 -10.149 -9.408 1.00 59.00 428 ASN A C 1
ATOM 3549 O O . ASN A 1 428 ? -27.169 -9.308 -8.602 1.00 59.00 428 ASN A O 1
ATOM 3553 N N . SER A 1 429 ? -28.796 -10.684 -9.357 1.00 51.50 429 SER A N 1
ATOM 3554 C CA . SER A 1 429 ? -29.686 -10.637 -8.184 1.00 51.50 429 SER A CA 1
ATOM 3555 C C . SER A 1 429 ? -29.293 -11.705 -7.177 1.00 51.50 429 SER A C 1
ATOM 3557 O O . SER A 1 429 ? -29.214 -11.374 -5.976 1.00 51.50 429 SER A O 1
#

Secondary structure (DSSP, 8-state):
-HHHHHHHHHHHHHHHHHHHHHHHHHHHHHHHHHHHHHHHHHHHHHHHHHHHHHHHHH-S--HHHHHHHHHHHHHHHHHHHHHHHHHHHHHHHHHHHHHHHHHHHHHHHHHHHHHHHHHHHHHHHHHHHHHHHHHHHHHHHHHHHHHHHHHHHHHHHHHHHHHHHHH--S------THHHHHHHHHHHHHHHHHHHHHHHHHHHHHHHHHHSSSSSTTSS--S----SSGGGSHHHHHHHHHHHHHHHHHHHTTTT-PPPPP-----PPP--------------SHHHHHHHHHHHH--SHHHHHHHHHHHHHHHHHHHS-----PPPTTS-TT--HHHHHHHHHHHHHHHTT-HHHHHHHHHHHHHHHHHHHHHHIIIIIHHHHHH-HHHHHHHHHHHHT------GGGGTTTTTTS-HHHHHHHHH-

Radius of gyration: 43.76 Å; chains: 1; bounding box: 86×83×142 Å

Foldseek 3Di:
DVVVVVVVVVVVVVVVVVVVVVVVVVVVVVVVVVVVVVVVLVVVLVVLVVVLVVLVVVDDDDPVSVVVNVVSVVVNVVSVVVVVVVVVVVVVVVVVVVVVVVVVVVVVVVVVVVVVVVVVVVVVVVVVVVVVVVVVVVVVVVVVVVVVVVVVVVVVVVVVVVVVVVVPPDDDDDDPCVVVVVVVVVVVVVVVVVVVVVVVVVVVVVVVVVVVPPPPPVPPPDDDDDDDPPPPPPVVVVVVVVVVVVVVVVVVVPPPDDDDDPDDDDDDDDDDDDPDPPPPPCPDDPVLVVLVVQLVPDPDPVSNVVSVVVSVVVVCCVVPPPDDQDDDPPDDPLDDSVLVVLVVVLVVCVVVVVVVVNVVSVVVSVVSSVVSVVVCCVPPLVVCVVPPVPVSVVVVCVVVVVPPPVDPVPVPPVCVPDDPVVVNVVVVD